Protein AF-A0A960JPS7-F1 (afdb_monomer_lite)

Foldseek 3Di:
DFLLCCQQPDQLLPDALPPPPPLSNLVSCLLNLNLVVLCDPPDPDFLLSNLLSCLQLLNLVVSAVSLVVHLVDDGALSSLQSNLQNLLFAYALVSLVSSVVVDHPDDDDPQWDDDVRNTSAGSLLSNLSSCSSNVVLVSSLVSLVVRLVVCVVPPVLSNLVSLLVNLCSLQVPLPDPDDVVSNVSSLVSLVVSLVVCVVNNSVVSNVVSVCSNCVDDPDPDDPPPPSQQLFEFELEDDCWTFTDTGRYHTDTHHDALLSQVLLVQVVVAPDWAFLVRSVVVVQVVCVVVPDDDDDQDPVNVVVCVVVPPDPVNVCCSLPVVVSLVVNQVRNLVVLVVCCVVHVSSSSQSVVQWDGGSIIHGHHDPSYHYDYYPPPDDDVPPD

Structure (mmCIF, N/CA/C/O backbone):
data_AF-A0A960JPS7-F1
#
_entry.id   AF-A0A960JPS7-F1
#
loop_
_atom_site.group_PDB
_atom_site.id
_atom_site.type_symbol
_atom_site.label_atom_id
_atom_site.label_alt_id
_atom_site.label_comp_id
_atom_site.label_asym_id
_atom_site.label_entity_id
_atom_site.label_seq_id
_atom_site.pdbx_PDB_ins_code
_atom_site.Cartn_x
_atom_site.Cartn_y
_atom_site.Cartn_z
_atom_site.occupancy
_atom_site.B_iso_or_equiv
_atom_site.auth_seq_id
_atom_site.auth_comp_id
_atom_site.auth_asym_id
_atom_site.auth_atom_id
_atom_site.pdbx_PDB_model_num
ATOM 1 N N . MET A 1 1 ? 23.242 8.777 -26.726 1.00 62.12 1 MET A N 1
ATOM 2 C CA . MET A 1 1 ? 22.892 8.817 -25.297 1.00 62.12 1 MET A CA 1
ATOM 3 C C . MET A 1 1 ? 22.071 7.579 -25.023 1.00 62.12 1 MET A C 1
ATOM 5 O O . MET A 1 1 ? 21.045 7.408 -25.673 1.00 62.12 1 MET A O 1
ATOM 9 N N . THR A 1 2 ? 22.575 6.666 -24.204 1.00 74.12 2 THR A N 1
ATOM 10 C CA . THR A 1 2 ? 21.886 5.398 -23.936 1.00 74.12 2 THR A CA 1
ATOM 11 C C . THR A 1 2 ? 20.713 5.620 -22.968 1.00 74.12 2 THR A C 1
ATOM 13 O O . THR A 1 2 ? 20.721 6.594 -22.211 1.00 74.12 2 THR A O 1
ATOM 16 N N . PRO A 1 3 ? 19.694 4.743 -22.954 1.00 66.25 3 PRO A N 1
ATOM 17 C CA . PRO A 1 3 ? 18.628 4.785 -21.949 1.00 66.25 3 PRO A CA 1
ATOM 18 C C . PRO A 1 3 ? 19.153 4.791 -20.505 1.00 66.25 3 PRO A C 1
ATOM 20 O O . PRO A 1 3 ? 18.625 5.505 -19.657 1.00 66.25 3 PRO A O 1
ATOM 23 N N . ALA A 1 4 ? 20.243 4.061 -20.247 1.00 65.38 4 ALA A N 1
ATOM 24 C CA . ALA A 1 4 ? 20.937 4.078 -18.963 1.00 65.38 4 ALA A CA 1
ATOM 25 C C . ALA A 1 4 ? 21.503 5.471 -18.628 1.00 65.38 4 ALA A C 1
ATOM 27 O O . ALA A 1 4 ? 21.301 5.967 -17.524 1.00 65.38 4 ALA A O 1
ATOM 28 N N . GLU A 1 5 ? 22.126 6.158 -19.593 1.00 71.12 5 GLU A N 1
ATOM 29 C CA . GLU A 1 5 ? 22.624 7.524 -19.388 1.00 71.12 5 GLU A CA 1
ATOM 30 C C . GLU A 1 5 ? 21.502 8.535 -19.115 1.00 71.12 5 GLU A C 1
ATOM 32 O O . GLU A 1 5 ? 21.726 9.499 -18.386 1.00 71.12 5 GLU A O 1
ATOM 37 N N . LEU A 1 6 ? 20.303 8.338 -19.676 1.00 67.19 6 LEU A N 1
ATOM 38 C CA . LEU A 1 6 ? 19.148 9.199 -19.399 1.00 67.19 6 LEU A CA 1
ATOM 39 C C . LEU A 1 6 ? 18.675 9.077 -17.947 1.00 67.19 6 LEU A C 1
ATOM 41 O O . LEU A 1 6 ? 18.368 10.095 -17.332 1.00 67.19 6 LEU A O 1
ATOM 45 N N . LEU A 1 7 ? 18.660 7.861 -17.403 1.00 66.31 7 LEU A N 1
ATOM 46 C CA . LEU A 1 7 ? 18.272 7.608 -16.014 1.00 66.31 7 LEU A CA 1
ATOM 47 C C . LEU A 1 7 ? 19.364 8.033 -15.019 1.00 66.31 7 LEU A C 1
ATOM 49 O O . LEU A 1 7 ? 19.048 8.536 -13.945 1.00 66.31 7 LEU A O 1
ATOM 53 N N . ASP A 1 8 ? 20.641 7.899 -15.388 1.00 60.38 8 ASP A N 1
ATOM 54 C CA . ASP A 1 8 ? 21.759 8.236 -14.498 1.00 60.38 8 ASP A CA 1
ATOM 55 C C . ASP A 1 8 ? 22.151 9.723 -14.520 1.00 60.38 8 ASP A C 1
ATOM 57 O O . ASP A 1 8 ? 22.664 10.232 -13.522 1.00 60.38 8 ASP A O 1
ATOM 61 N N . ARG A 1 9 ? 21.961 10.441 -15.641 1.00 59.22 9 ARG A N 1
ATOM 62 C CA . ARG A 1 9 ? 22.507 11.806 -15.826 1.00 59.22 9 ARG A CA 1
ATOM 63 C C . ARG A 1 9 ? 21.479 12.917 -15.978 1.00 59.22 9 ARG A C 1
ATOM 65 O O . ARG A 1 9 ? 21.877 14.083 -15.989 1.00 59.22 9 ARG A O 1
ATOM 72 N N . ARG A 1 10 ? 20.187 12.615 -16.117 1.00 58.72 10 ARG A N 1
ATOM 73 C CA . ARG A 1 10 ? 19.151 13.651 -16.193 1.00 58.72 10 ARG A CA 1
ATOM 74 C C . ARG A 1 10 ? 18.194 13.558 -15.025 1.00 58.72 10 ARG A C 1
ATOM 76 O O . ARG A 1 10 ? 17.833 12.482 -14.577 1.00 58.72 10 ARG A O 1
ATOM 83 N N . VAL A 1 11 ? 17.750 14.729 -14.587 1.00 69.44 11 VAL A N 1
ATOM 84 C CA . VAL A 1 11 ? 16.601 14.887 -13.707 1.00 69.44 11 VAL A CA 1
ATOM 85 C C . VAL A 1 11 ? 15.368 14.394 -14.485 1.00 69.44 11 VAL A C 1
ATOM 87 O O . VAL A 1 11 ? 15.011 15.025 -15.488 1.00 69.44 11 VAL A O 1
ATOM 90 N N . PRO A 1 12 ? 14.716 13.277 -14.105 1.00 74.69 12 PRO A N 1
ATOM 91 C CA . PRO A 1 12 ? 13.554 12.770 -14.844 1.00 74.69 12 PRO A CA 1
ATOM 92 C C . PRO A 1 12 ? 12.440 13.816 -14.955 1.00 74.69 12 PRO A C 1
ATOM 94 O O . PRO A 1 12 ? 11.746 13.893 -15.969 1.00 74.69 12 PRO A O 1
ATOM 97 N N . ASP A 1 13 ? 12.343 14.704 -13.964 1.00 72.31 13 ASP A N 1
ATOM 98 C CA . ASP A 1 13 ? 11.353 15.780 -13.922 1.00 72.31 13 ASP A CA 1
ATOM 99 C C . ASP A 1 13 ? 11.454 16.755 -15.105 1.00 72.31 13 ASP A C 1
ATOM 101 O O . ASP A 1 13 ? 10.438 17.319 -15.500 1.00 72.31 13 ASP A O 1
ATOM 105 N N . VAL A 1 14 ? 12.641 16.937 -15.701 1.00 76.88 14 VAL A N 1
ATOM 106 C CA . VAL A 1 14 ? 12.839 17.826 -16.868 1.00 76.88 14 VAL A CA 1
ATOM 107 C C . VAL A 1 14 ? 12.980 17.069 -18.188 1.00 76.88 14 VAL A C 1
ATOM 109 O O . VAL A 1 14 ? 13.097 17.684 -19.246 1.00 76.88 14 VAL A O 1
ATOM 112 N N . THR A 1 15 ? 13.000 15.737 -18.144 1.00 81.44 15 THR A N 1
ATOM 113 C CA . THR A 1 15 ? 13.112 14.902 -19.343 1.00 81.44 15 THR A CA 1
ATOM 114 C C . THR A 1 15 ? 11.713 14.526 -19.805 1.00 81.44 15 THR A C 1
ATOM 116 O O . THR A 1 15 ? 11.050 13.737 -19.138 1.00 81.44 15 THR A O 1
ATOM 119 N N . GLY A 1 16 ? 11.259 15.090 -20.926 1.00 83.19 16 GLY A N 1
ATOM 120 C CA . GLY A 1 16 ? 10.016 14.661 -21.570 1.00 83.19 16 GLY A CA 1
ATOM 121 C C . GLY A 1 16 ? 10.120 13.225 -22.093 1.00 83.19 16 GLY A C 1
ATOM 122 O O . GLY A 1 16 ? 11.203 12.783 -22.477 1.00 83.19 16 GLY A O 1
ATOM 123 N N . SER A 1 17 ? 8.999 12.501 -22.104 1.00 86.81 17 SER A N 1
ATOM 124 C CA . SER A 1 17 ? 8.897 11.147 -22.666 1.00 86.81 17 SER A CA 1
ATOM 125 C C . SER A 1 17 ? 8.646 11.132 -24.182 1.00 86.81 17 SER A C 1
ATOM 127 O O . SER A 1 17 ? 8.644 10.068 -24.800 1.00 86.81 17 SER A O 1
ATOM 129 N N . GLU A 1 18 ? 8.489 12.305 -24.805 1.00 86.44 18 GLU A N 1
ATOM 130 C CA . GLU A 1 18 ? 8.294 12.456 -26.249 1.00 86.44 18 GLU A CA 1
ATOM 131 C C . GLU A 1 18 ? 9.482 11.889 -27.046 1.00 86.44 18 GLU A C 1
ATOM 133 O O . GLU A 1 18 ? 10.641 12.240 -26.818 1.00 86.44 18 GLU A O 1
ATOM 138 N N . GLY A 1 19 ? 9.187 10.996 -27.995 1.00 85.06 19 GLY A N 1
ATOM 139 C CA . GLY A 1 19 ? 10.193 10.344 -28.841 1.00 85.06 19 GLY A CA 1
ATOM 140 C C . GLY A 1 19 ? 10.931 9.170 -28.187 1.00 85.06 19 GLY A C 1
ATOM 141 O O . GLY A 1 19 ? 11.792 8.570 -28.831 1.00 85.06 19 GLY A O 1
ATOM 142 N N . LEU A 1 20 ? 10.604 8.818 -26.939 1.00 86.31 20 LEU A N 1
ATOM 143 C CA . LEU A 1 20 ? 11.096 7.600 -26.294 1.00 86.31 20 LEU A CA 1
ATOM 144 C C . LEU A 1 20 ? 10.200 6.408 -26.641 1.00 86.31 20 LEU A C 1
ATOM 146 O O . LEU A 1 20 ? 9.046 6.572 -27.040 1.00 86.31 20 LEU A O 1
ATOM 150 N N . THR A 1 21 ? 10.720 5.190 -26.475 1.00 87.12 21 THR A N 1
ATOM 151 C CA . THR A 1 21 ? 9.864 3.999 -26.553 1.00 87.12 21 THR A CA 1
ATOM 152 C C . THR A 1 21 ? 8.848 4.020 -25.411 1.00 87.12 21 THR A C 1
ATOM 154 O O . THR A 1 21 ? 9.096 4.636 -24.371 1.00 87.12 21 THR A O 1
ATOM 157 N N . SER A 1 22 ? 7.714 3.335 -25.577 1.00 84.56 22 SER A N 1
ATOM 158 C CA . SER A 1 22 ? 6.681 3.208 -24.538 1.00 84.56 22 SER A CA 1
ATOM 159 C C . SER A 1 22 ? 7.259 2.743 -23.203 1.00 84.56 22 SER A C 1
ATOM 161 O O . SER A 1 22 ? 6.882 3.249 -22.149 1.00 84.56 22 SER A O 1
ATOM 163 N N . GLU A 1 23 ? 8.219 1.822 -23.251 1.00 83.00 23 GLU A N 1
ATOM 164 C CA . GLU A 1 23 ? 8.851 1.247 -22.069 1.00 83.00 23 GLU A CA 1
ATOM 165 C C . GLU A 1 23 ? 9.681 2.299 -21.331 1.00 83.00 23 GLU A C 1
ATOM 167 O O . GLU A 1 23 ? 9.495 2.535 -20.137 1.00 83.00 23 GLU A O 1
ATOM 172 N N . LEU A 1 24 ? 10.579 2.978 -22.044 1.00 84.44 24 LEU A N 1
ATOM 173 C CA . LEU A 1 24 ? 11.451 3.978 -21.438 1.00 84.44 24 LEU A CA 1
ATOM 174 C C . LEU A 1 24 ? 10.667 5.219 -20.989 1.00 84.44 24 LEU A C 1
ATOM 176 O O . LEU A 1 24 ? 10.928 5.751 -19.909 1.00 84.44 24 LEU A O 1
ATOM 180 N N . GLY A 1 25 ? 9.688 5.648 -21.790 1.00 88.50 25 GLY A N 1
ATOM 181 C CA . GLY A 1 25 ? 8.783 6.742 -21.456 1.00 88.50 25 GLY A CA 1
ATOM 182 C C . GLY A 1 25 ? 8.051 6.482 -20.143 1.00 88.50 25 GLY A C 1
ATOM 183 O O . GLY A 1 25 ? 8.069 7.341 -19.266 1.00 88.50 25 GLY A O 1
ATOM 184 N N . ALA A 1 26 ? 7.507 5.275 -19.959 1.00 88.06 26 ALA A N 1
ATOM 185 C CA . ALA A 1 26 ? 6.782 4.912 -18.747 1.00 88.06 26 ALA A CA 1
ATOM 186 C C . ALA A 1 26 ? 7.660 4.874 -17.485 1.00 88.06 26 ALA A C 1
ATOM 188 O O . ALA A 1 26 ? 7.178 5.245 -16.416 1.00 88.06 26 ALA A O 1
ATOM 189 N N . GLU A 1 27 ? 8.933 4.458 -17.566 1.00 89.75 27 GLU A N 1
ATOM 190 C CA . GLU A 1 27 ? 9.840 4.534 -16.405 1.00 89.75 27 GLU A CA 1
ATOM 191 C C . GLU A 1 27 ? 10.235 5.974 -16.070 1.00 89.75 27 GLU A C 1
ATOM 193 O O . GLU A 1 27 ? 10.216 6.358 -14.901 1.00 89.75 27 GLU A O 1
ATOM 198 N N . ILE A 1 28 ? 10.567 6.789 -17.076 1.00 88.62 28 ILE A N 1
ATOM 199 C CA . ILE A 1 28 ? 10.935 8.195 -16.857 1.00 88.62 28 ILE A CA 1
ATOM 200 C C . ILE A 1 28 ? 9.758 8.968 -16.266 1.00 88.62 28 ILE A C 1
ATOM 202 O O . ILE A 1 28 ? 9.922 9.692 -15.285 1.00 88.62 28 ILE A O 1
ATOM 206 N N . ASP A 1 29 ? 8.565 8.771 -16.817 1.00 90.56 29 ASP A N 1
ATOM 207 C CA . ASP A 1 29 ? 7.347 9.388 -16.319 1.00 90.56 29 ASP A CA 1
ATOM 208 C C . ASP A 1 29 ? 6.972 8.882 -14.923 1.00 90.56 29 ASP A C 1
ATOM 210 O O . ASP A 1 29 ? 6.572 9.681 -14.080 1.00 90.56 29 ASP A O 1
ATOM 214 N N . TRP A 1 30 ? 7.165 7.595 -14.623 1.00 90.12 30 TRP A N 1
ATOM 215 C CA . TRP A 1 30 ? 6.987 7.062 -13.270 1.00 90.12 30 TRP A CA 1
ATOM 216 C C . TRP A 1 30 ? 7.910 7.748 -12.254 1.00 90.12 30 TRP A C 1
ATOM 218 O O . TRP A 1 30 ? 7.442 8.200 -11.205 1.00 90.12 30 TRP A O 1
ATOM 228 N N . LEU A 1 31 ? 9.205 7.860 -12.571 1.00 88.69 31 LEU A N 1
ATOM 229 C CA . LEU A 1 31 ? 10.201 8.519 -11.717 1.00 88.69 31 LEU A CA 1
ATOM 230 C C . LEU A 1 31 ? 9.912 10.016 -11.545 1.00 88.69 31 LEU A C 1
ATOM 232 O O . LEU A 1 31 ? 10.140 10.557 -10.462 1.00 88.69 31 LEU A O 1
ATOM 236 N N . ALA A 1 32 ? 9.372 10.656 -12.583 1.00 86.94 32 ALA A N 1
ATOM 237 C CA . ALA A 1 32 ? 8.983 12.062 -12.585 1.00 86.94 32 ALA A CA 1
ATOM 238 C C . ALA A 1 32 ? 7.580 12.339 -12.014 1.00 86.94 32 ALA A C 1
ATOM 240 O O . ALA A 1 32 ? 7.174 13.495 -11.901 1.00 86.94 32 ALA A O 1
ATOM 241 N N . GLY A 1 33 ? 6.804 11.301 -11.683 1.00 86.38 33 GLY A N 1
ATOM 242 C CA . GLY A 1 33 ? 5.424 11.440 -11.207 1.00 86.38 33 GLY A CA 1
ATOM 243 C C . GLY A 1 33 ? 4.407 11.856 -12.280 1.00 86.38 33 GLY A C 1
ATOM 244 O O . GLY A 1 33 ? 3.349 12.379 -11.942 1.00 86.38 33 GLY A O 1
ATOM 245 N N . ARG A 1 34 ? 4.694 11.630 -13.568 1.00 89.88 34 ARG A N 1
ATOM 246 C CA . ARG A 1 34 ? 3.837 11.956 -14.723 1.00 89.88 34 ARG A CA 1
ATOM 247 C C . ARG A 1 34 ? 3.063 10.736 -15.230 1.00 89.88 34 ARG A C 1
ATOM 249 O O . ARG A 1 34 ? 3.259 10.264 -16.340 1.00 89.88 34 ARG A O 1
ATOM 256 N N . PHE A 1 35 ? 2.157 10.196 -14.430 1.00 85.31 35 PHE A N 1
ATOM 257 C CA . PHE A 1 35 ? 1.503 8.916 -14.748 1.00 85.31 35 PHE A CA 1
ATOM 258 C C . PHE A 1 35 ? 0.269 9.015 -15.665 1.00 85.31 35 PHE A C 1
ATOM 260 O O . PHE A 1 35 ? -0.179 7.989 -16.171 1.00 85.31 35 PHE A O 1
ATOM 267 N N . ALA A 1 36 ? -0.287 10.211 -15.896 1.00 81.12 36 ALA A N 1
ATOM 268 C CA . ALA A 1 36 ? -1.554 10.389 -16.618 1.00 81.12 36 ALA A CA 1
ATOM 269 C C . ALA A 1 36 ? -1.621 9.686 -17.996 1.00 81.12 36 ALA A C 1
ATOM 271 O O . ALA A 1 36 ? -2.605 8.971 -18.220 1.00 81.12 36 ALA A O 1
ATOM 272 N N . PRO A 1 37 ? -0.592 9.771 -18.871 1.00 86.12 37 PRO A N 1
ATOM 273 C CA . PRO A 1 37 ? -0.618 9.114 -20.184 1.00 86.12 37 PRO A CA 1
ATOM 274 C C . PRO A 1 37 ? -0.775 7.590 -20.107 1.00 86.12 37 PRO A C 1
ATOM 276 O O . PRO A 1 37 ? -1.286 6.958 -21.025 1.00 86.12 37 PRO A O 1
ATOM 279 N N . TRP A 1 38 ? -0.361 6.996 -18.989 1.00 89.38 38 TRP A N 1
ATOM 280 C CA . TRP A 1 38 ? -0.291 5.550 -18.786 1.00 89.38 38 TRP A CA 1
ATOM 281 C C . TRP A 1 38 ? -1.541 4.980 -18.106 1.00 89.38 38 TRP A C 1
ATOM 283 O O . TRP A 1 38 ? -1.646 3.769 -17.911 1.00 89.38 38 TRP A O 1
ATOM 293 N N . THR A 1 39 ? -2.491 5.845 -17.738 1.00 86.12 39 THR A N 1
ATOM 294 C CA . THR A 1 39 ? -3.771 5.438 -17.138 1.00 86.12 39 THR A CA 1
ATOM 295 C C . THR A 1 39 ? -4.883 5.227 -18.168 1.00 86.12 39 THR A C 1
ATOM 297 O O . THR A 1 39 ? -5.860 4.544 -17.862 1.00 86.12 39 THR A O 1
ATOM 300 N N . SER A 1 40 ? -4.761 5.780 -19.382 1.00 83.38 40 SER A N 1
ATOM 301 C CA . SER A 1 40 ? -5.813 5.717 -20.405 1.00 83.38 40 SER A CA 1
ATOM 302 C C . SER A 1 40 ? -5.827 4.384 -21.162 1.00 83.38 40 SER A C 1
ATOM 304 O O . SER A 1 40 ? -4.817 3.693 -21.289 1.00 83.38 40 SER A O 1
ATOM 306 N N . GLY A 1 41 ? -7.000 3.986 -21.670 1.00 74.69 41 GLY A N 1
ATOM 307 C CA . GLY A 1 41 ? -7.221 2.800 -22.518 1.00 74.69 41 GLY A CA 1
ATOM 308 C C . GLY A 1 41 ? -6.319 2.721 -23.750 1.00 74.69 41 GLY A C 1
ATOM 309 O O . GLY A 1 41 ? -5.938 1.633 -24.163 1.00 74.69 41 GLY A O 1
ATOM 310 N N . GLU A 1 42 ? -5.952 3.878 -24.287 1.00 80.06 42 GLU A N 1
ATOM 311 C CA . GLU A 1 42 ? -5.509 4.045 -25.670 1.00 80.06 42 GLU A CA 1
ATOM 312 C C . GLU A 1 42 ? -4.041 3.677 -25.902 1.00 80.06 42 GLU A C 1
ATOM 314 O O . GLU A 1 42 ? -3.685 3.241 -26.996 1.00 80.06 42 GLU A O 1
ATOM 319 N N . ALA A 1 43 ? -3.186 3.802 -24.882 1.00 77.06 43 ALA A N 1
ATOM 320 C CA . ALA A 1 43 ? -1.778 3.449 -25.014 1.00 77.06 43 ALA A CA 1
ATOM 321 C C . ALA A 1 43 ? -1.590 1.916 -24.961 1.00 77.06 43 ALA A C 1
ATOM 323 O O . ALA A 1 43 ? -2.025 1.278 -23.988 1.00 77.06 43 ALA A O 1
ATOM 324 N N . PRO A 1 44 ? -0.908 1.303 -25.951 1.00 83.00 44 PRO A N 1
ATOM 325 C CA . PRO A 1 44 ? -0.558 -0.113 -25.927 1.00 83.00 44 PRO A CA 1
ATOM 326 C C . PRO A 1 44 ? 0.586 -0.338 -24.931 1.00 83.00 44 PRO A C 1
ATOM 328 O O . PRO A 1 44 ? 1.749 -0.458 -25.302 1.00 83.00 44 PRO A O 1
ATOM 331 N N . VAL A 1 45 ? 0.257 -0.346 -23.641 1.00 88.94 45 VAL A N 1
ATOM 332 C CA . VAL A 1 45 ? 1.213 -0.566 -22.551 1.00 88.94 45 VAL A CA 1
ATOM 333 C C . VAL A 1 45 ? 0.977 -1.899 -21.870 1.00 88.94 45 VAL A C 1
ATOM 335 O O . VAL A 1 45 ? -0.154 -2.387 -21.793 1.00 88.94 45 VAL A O 1
ATOM 338 N N . ASP A 1 46 ? 2.056 -2.468 -21.337 1.00 92.88 46 ASP A N 1
ATOM 339 C CA . ASP A 1 46 ? 1.977 -3.674 -20.526 1.00 92.88 46 ASP A CA 1
ATOM 340 C C . ASP A 1 46 ? 0.980 -3.469 -19.361 1.00 92.88 46 ASP A C 1
ATOM 342 O O . ASP A 1 46 ? 1.019 -2.426 -18.691 1.00 92.88 46 ASP A O 1
ATOM 346 N N . PRO A 1 47 ? 0.090 -4.443 -19.088 1.00 93.00 47 PRO A N 1
ATOM 347 C CA . PRO A 1 47 ? -0.873 -4.357 -17.995 1.00 93.00 47 PRO A CA 1
ATOM 348 C C . PRO A 1 47 ? -0.260 -3.961 -16.646 1.00 93.00 47 PRO A C 1
ATOM 350 O O . PRO A 1 47 ? -0.867 -3.189 -15.907 1.00 93.00 47 PRO A O 1
ATOM 353 N N . GLY A 1 48 ? 0.950 -4.425 -16.323 1.00 94.19 48 GLY A N 1
ATOM 354 C CA . GLY A 1 48 ? 1.610 -4.075 -15.066 1.00 94.19 48 GLY A CA 1
ATOM 355 C C . GLY A 1 48 ? 1.996 -2.596 -14.966 1.00 94.19 48 GLY A C 1
ATOM 356 O O . GLY A 1 48 ? 1.842 -1.987 -13.904 1.00 94.19 48 GLY A O 1
ATOM 357 N N . VAL A 1 49 ? 2.423 -1.988 -16.080 1.00 94.75 49 VAL A N 1
ATOM 358 C CA . VAL A 1 49 ? 2.736 -0.549 -16.162 1.00 94.75 49 VAL A CA 1
ATOM 359 C C . VAL A 1 49 ? 1.475 0.282 -15.939 1.00 94.75 49 VAL A C 1
ATOM 361 O O . VAL A 1 49 ? 1.486 1.217 -15.136 1.00 94.75 49 VAL A O 1
ATOM 364 N N . ARG A 1 50 ? 0.370 -0.108 -16.582 1.00 94.00 50 ARG A N 1
ATOM 365 C CA . ARG A 1 50 ? -0.937 0.539 -16.420 1.00 94.00 50 ARG A CA 1
ATOM 366 C C . ARG A 1 50 ? -1.428 0.484 -14.978 1.00 94.00 50 ARG A C 1
ATOM 368 O O . ARG A 1 50 ? -1.840 1.501 -14.430 1.00 94.00 50 ARG A O 1
ATOM 375 N N . VAL A 1 51 ? -1.351 -0.684 -14.339 1.00 94.25 51 VAL A N 1
ATOM 376 C CA . VAL A 1 51 ? -1.742 -0.824 -12.931 1.00 94.25 51 VAL A CA 1
ATOM 377 C C . VAL A 1 51 ? -0.902 0.106 -12.052 1.00 94.25 51 VAL A C 1
ATOM 379 O O . VAL A 1 51 ? -1.465 0.818 -11.222 1.00 94.25 51 VAL A O 1
ATOM 382 N N . ARG A 1 52 ? 0.425 0.151 -12.231 1.00 94.50 52 ARG A N 1
ATOM 383 C CA . ARG A 1 52 ? 1.288 1.069 -11.470 1.00 94.50 52 ARG A CA 1
ATOM 384 C C . ARG A 1 52 ? 0.853 2.527 -11.636 1.00 94.50 52 ARG A C 1
ATOM 386 O O . ARG A 1 52 ? 0.778 3.242 -10.638 1.00 94.50 52 ARG A O 1
ATOM 393 N N . ALA A 1 53 ? 0.528 2.945 -12.858 1.00 92.56 53 ALA A N 1
ATOM 394 C CA . ALA A 1 53 ? 0.038 4.291 -13.135 1.00 92.56 53 ALA A CA 1
ATOM 395 C C . ALA A 1 53 ? -1.305 4.582 -12.440 1.00 92.56 53 ALA A C 1
ATOM 397 O O . ALA A 1 53 ? -1.458 5.639 -11.832 1.00 92.56 53 ALA A O 1
ATOM 398 N N . LEU A 1 54 ? -2.249 3.632 -12.454 1.00 90.62 54 LEU A N 1
ATOM 399 C CA . LEU A 1 54 ? -3.533 3.758 -11.751 1.00 90.62 54 LEU A CA 1
ATOM 400 C C . LEU A 1 54 ? -3.348 3.897 -10.233 1.00 90.62 54 LEU A C 1
ATOM 402 O O . LEU A 1 54 ? -3.983 4.748 -9.616 1.00 90.62 54 LEU A O 1
ATOM 406 N N . VAL A 1 55 ? -2.438 3.123 -9.631 1.00 89.00 55 VAL A N 1
ATOM 407 C CA . VAL A 1 55 ? -2.110 3.251 -8.199 1.00 89.00 55 VAL A CA 1
ATOM 408 C C . VAL A 1 55 ? -1.512 4.626 -7.886 1.00 89.00 55 VAL A C 1
ATOM 410 O O . VAL A 1 55 ? -1.865 5.230 -6.877 1.00 89.00 55 VAL A O 1
ATOM 413 N N . GLN A 1 56 ? -0.629 5.157 -8.736 1.00 86.75 56 GLN A N 1
ATOM 414 C CA . GLN A 1 56 ? -0.080 6.505 -8.536 1.00 86.75 56 GLN A CA 1
ATOM 415 C C . GLN A 1 56 ? -1.125 7.611 -8.699 1.00 86.75 56 GLN A C 1
ATOM 417 O O . GLN A 1 56 ? -1.044 8.623 -8.007 1.00 86.75 56 GLN A O 1
ATOM 422 N N . ALA A 1 57 ? -2.114 7.400 -9.567 1.00 85.94 57 ALA A N 1
ATOM 423 C CA . ALA A 1 57 ? -3.223 8.321 -9.787 1.00 85.94 57 ALA A CA 1
ATOM 424 C C . ALA A 1 57 ? -4.273 8.325 -8.669 1.00 85.94 57 ALA A C 1
ATOM 426 O O . ALA A 1 57 ? -5.246 9.068 -8.762 1.00 85.94 57 ALA A O 1
ATOM 427 N N . GLY A 1 58 ? -4.119 7.490 -7.641 1.00 83.00 58 GLY A N 1
ATOM 428 C CA . GLY A 1 58 ? -5.132 7.338 -6.604 1.00 83.00 58 GLY A CA 1
ATOM 429 C C . GLY A 1 58 ? -6.393 6.602 -7.079 1.00 83.00 58 GLY A C 1
ATOM 430 O O . GLY A 1 58 ? -7.494 6.863 -6.593 1.00 83.00 58 GLY A O 1
ATOM 431 N N . ARG A 1 59 ? -6.241 5.702 -8.061 1.00 84.88 59 ARG A N 1
ATOM 432 C CA . ARG A 1 59 ? -7.307 4.862 -8.630 1.00 84.88 59 ARG A CA 1
ATOM 433 C C . ARG A 1 59 ? -7.113 3.393 -8.235 1.00 84.88 59 ARG A C 1
ATOM 435 O O . ARG A 1 59 ? -7.151 2.501 -9.085 1.00 84.88 59 ARG A O 1
ATOM 442 N N . ALA A 1 60 ? -6.895 3.109 -6.947 1.00 83.50 60 ALA A N 1
ATOM 443 C CA . ALA A 1 60 ? -6.589 1.760 -6.457 1.00 83.50 60 ALA A CA 1
ATOM 444 C C . ALA A 1 60 ? -7.637 0.693 -6.815 1.00 83.50 60 ALA A C 1
ATOM 446 O O . ALA A 1 60 ? -7.274 -0.455 -7.068 1.00 83.50 60 ALA A O 1
ATOM 447 N N . MET A 1 61 ? -8.929 1.036 -6.851 1.00 79.94 61 MET A N 1
ATOM 448 C CA . MET A 1 61 ? -9.985 0.075 -7.206 1.00 79.94 61 MET A CA 1
ATOM 449 C C . MET A 1 61 ? -9.866 -0.402 -8.653 1.00 79.94 61 MET A C 1
ATOM 451 O O . MET A 1 61 ? -9.917 -1.603 -8.916 1.00 79.94 61 MET A O 1
ATOM 455 N N . GLU A 1 62 ? -9.634 0.522 -9.580 1.00 87.56 62 GLU A N 1
ATOM 456 C CA . GLU A 1 62 ? -9.412 0.186 -10.985 1.00 87.56 62 GLU A CA 1
ATOM 457 C C . GLU A 1 62 ? -8.105 -0.585 -11.161 1.00 87.56 62 GLU A C 1
ATOM 459 O O . GLU A 1 62 ? -8.066 -1.601 -11.855 1.00 87.56 62 GLU A O 1
ATOM 464 N N . ALA A 1 63 ? -7.043 -0.168 -10.462 1.00 90.56 63 ALA A N 1
ATOM 465 C CA . ALA A 1 63 ? -5.773 -0.885 -10.454 1.00 90.56 63 ALA A CA 1
ATOM 466 C C . ALA A 1 63 ? -5.958 -2.360 -10.052 1.00 90.56 63 ALA A C 1
ATOM 468 O O . ALA A 1 63 ? -5.449 -3.251 -10.730 1.00 90.56 63 ALA A O 1
ATOM 469 N N . ARG A 1 64 ? -6.743 -2.639 -9.001 1.00 86.44 64 ARG A N 1
ATOM 470 C CA . ARG A 1 64 ? -7.081 -4.009 -8.575 1.00 86.44 64 ARG A CA 1
ATOM 471 C C . ARG A 1 64 ? -7.833 -4.791 -9.643 1.00 86.44 64 ARG A C 1
ATOM 473 O O . ARG A 1 64 ? -7.517 -5.957 -9.871 1.00 86.44 64 ARG A O 1
ATOM 480 N N . GLN A 1 65 ? -8.804 -4.162 -10.298 1.00 88.94 65 GLN A N 1
ATOM 481 C CA . GLN A 1 65 ? -9.566 -4.793 -11.374 1.00 88.94 65 GLN A CA 1
ATOM 482 C C . GLN A 1 65 ? -8.633 -5.222 -12.517 1.00 88.94 65 GLN A C 1
ATOM 484 O O . GLN A 1 65 ? -8.702 -6.353 -12.997 1.00 88.94 65 GLN A O 1
ATOM 489 N N . HIS A 1 66 ? -7.678 -4.360 -12.875 1.00 91.31 66 HIS A N 1
ATOM 490 C CA . HIS A 1 66 ? -6.663 -4.656 -13.882 1.00 91.31 66 HIS A CA 1
ATOM 491 C C . HIS A 1 66 ? -5.612 -5.681 -13.421 1.00 91.31 66 HIS A C 1
ATOM 493 O O . HIS A 1 66 ? -5.147 -6.468 -14.247 1.00 91.31 66 HIS A O 1
ATOM 499 N N . LEU A 1 67 ? -5.270 -5.743 -12.127 1.00 91.38 67 LEU A N 1
ATOM 500 C CA . LEU A 1 67 ? -4.360 -6.760 -11.574 1.00 91.38 67 LEU A CA 1
ATOM 501 C C . LEU A 1 67 ? -4.865 -8.191 -11.780 1.00 91.38 67 LEU A C 1
ATOM 503 O O . LEU A 1 67 ? -4.051 -9.101 -11.929 1.00 91.38 67 LEU A O 1
ATOM 507 N N . GLY A 1 68 ? -6.184 -8.400 -11.844 1.00 86.19 68 GLY A N 1
ATOM 508 C CA . GLY A 1 68 ? -6.766 -9.700 -12.188 1.00 86.19 68 GLY A CA 1
ATOM 509 C C . GLY A 1 68 ? -6.309 -10.220 -13.556 1.00 86.19 68 GLY A C 1
ATOM 510 O O . GLY A 1 68 ? -6.120 -11.423 -13.722 1.00 86.19 68 GLY A O 1
ATOM 511 N N . ASN A 1 69 ? -6.046 -9.307 -14.495 1.00 86.25 69 ASN A N 1
ATOM 512 C CA . ASN A 1 69 ? -5.614 -9.618 -15.858 1.00 86.25 69 ASN A CA 1
ATOM 513 C C . ASN A 1 69 ? -4.086 -9.715 -15.993 1.00 86.25 69 ASN A C 1
ATOM 515 O O . ASN A 1 69 ? -3.577 -10.241 -16.988 1.00 86.25 69 ASN A O 1
ATOM 519 N N . VAL A 1 70 ? -3.336 -9.222 -15.003 1.00 84.50 70 VAL A N 1
ATOM 520 C CA . VAL A 1 70 ? -1.877 -9.334 -14.994 1.00 84.50 70 VAL A CA 1
ATOM 521 C C . VAL A 1 70 ? -1.491 -10.808 -14.845 1.00 84.50 70 VAL A C 1
ATOM 523 O O . VAL A 1 70 ? -1.894 -11.495 -13.906 1.00 84.50 70 VAL A O 1
ATOM 526 N N . GLY A 1 71 ? -0.6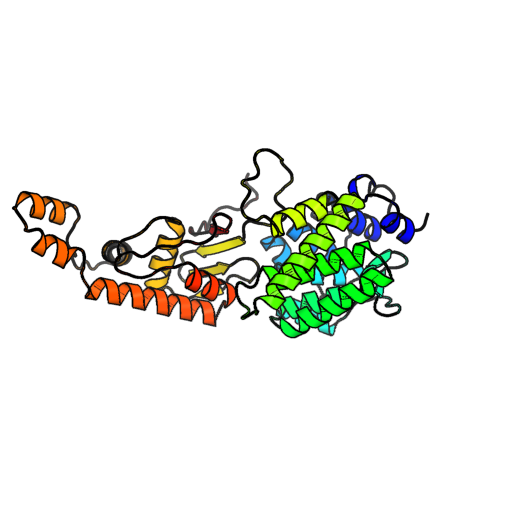98 -11.298 -15.799 1.00 75.19 71 GLY A N 1
ATOM 527 C CA . GLY A 1 71 ? -0.228 -12.682 -15.849 1.00 75.19 71 GLY A CA 1
ATOM 528 C C . GLY A 1 71 ? -1.073 -13.632 -16.704 1.00 75.19 71 GLY A C 1
ATOM 529 O O . GLY A 1 71 ? -0.636 -14.763 -16.906 1.00 75.19 71 GLY A O 1
ATOM 530 N N . VAL A 1 72 ? -2.210 -13.193 -17.261 1.00 79.06 72 VAL A N 1
ATOM 531 C CA . VAL A 1 72 ? -3.003 -14.000 -18.216 1.00 79.06 72 VAL A CA 1
ATOM 532 C C . VAL A 1 72 ? -2.305 -14.102 -19.584 1.00 79.06 72 VAL A C 1
ATOM 534 O O . VAL A 1 72 ? -2.416 -15.114 -20.267 1.00 79.06 72 VAL A O 1
ATOM 537 N N . GLY A 1 73 ? -1.522 -13.088 -19.964 1.00 82.81 73 GLY A N 1
ATOM 538 C CA . GLY A 1 73 ? -0.751 -13.037 -21.214 1.00 82.81 73 GLY A CA 1
ATOM 539 C C . GLY A 1 73 ? 0.759 -12.892 -20.992 1.00 82.81 73 GLY A C 1
ATOM 540 O O . GLY A 1 73 ? 1.205 -12.908 -19.844 1.00 82.81 73 GLY A O 1
ATOM 541 N N . PRO A 1 74 ? 1.573 -12.772 -22.060 1.00 84.56 74 PRO A N 1
ATOM 542 C CA . PRO A 1 74 ? 2.984 -12.404 -21.946 1.00 84.56 74 PRO A CA 1
ATOM 543 C C . PRO A 1 74 ? 3.130 -11.089 -21.170 1.00 84.56 74 PRO A C 1
ATOM 545 O O . PRO A 1 74 ? 2.526 -10.085 -21.528 1.00 84.56 74 PRO A O 1
ATOM 548 N N . THR A 1 75 ? 3.911 -11.114 -20.091 1.00 89.75 75 THR A N 1
ATOM 549 C CA . THR A 1 75 ? 4.260 -9.928 -19.300 1.00 89.75 75 THR A CA 1
ATOM 550 C C . THR A 1 75 ? 5.730 -9.627 -19.536 1.00 89.75 75 THR A C 1
ATOM 552 O O . THR A 1 75 ? 6.582 -10.501 -19.355 1.00 89.75 75 THR A O 1
ATOM 555 N N . THR A 1 76 ? 6.019 -8.405 -19.965 1.00 94.38 76 THR A N 1
ATOM 556 C CA . THR A 1 76 ? 7.390 -7.903 -20.117 1.00 94.38 76 THR A CA 1
ATOM 557 C C . THR A 1 76 ? 8.094 -7.844 -18.756 1.00 94.38 76 THR A C 1
ATOM 559 O O . THR A 1 76 ? 7.440 -7.854 -17.710 1.00 94.38 76 THR A O 1
ATOM 562 N N . THR A 1 77 ? 9.429 -7.750 -18.722 1.00 95.38 77 THR A N 1
ATOM 563 C CA . THR A 1 77 ? 10.142 -7.540 -17.446 1.00 95.38 77 THR A CA 1
ATOM 564 C C . THR A 1 77 ? 9.651 -6.268 -16.764 1.00 95.38 77 THR A C 1
ATOM 566 O O . THR A 1 77 ? 9.416 -6.260 -15.559 1.00 95.38 77 THR A O 1
ATOM 569 N N . GLN A 1 78 ? 9.442 -5.209 -17.548 1.00 94.81 78 GLN A N 1
ATOM 570 C CA . GLN A 1 78 ? 8.933 -3.936 -17.053 1.00 94.81 78 GLN A CA 1
ATOM 571 C C . GLN A 1 78 ? 7.537 -4.076 -16.446 1.00 94.81 78 GLN A C 1
ATOM 573 O O . GLN A 1 78 ? 7.301 -3.629 -15.325 1.00 94.81 78 GLN A O 1
ATOM 578 N N . GLY A 1 79 ? 6.635 -4.744 -17.162 1.00 95.25 79 GLY A N 1
ATOM 579 C CA . GLY A 1 79 ? 5.309 -5.090 -16.676 1.00 95.25 79 GLY A CA 1
ATOM 580 C C . GLY A 1 79 ? 5.344 -5.819 -15.345 1.00 95.25 79 GLY A C 1
ATOM 581 O O . GLY A 1 79 ? 4.640 -5.453 -14.409 1.00 95.25 79 GLY A O 1
ATOM 582 N N . TRP A 1 80 ? 6.218 -6.816 -15.232 1.00 96.31 80 TRP A N 1
ATOM 583 C CA . TRP A 1 80 ? 6.362 -7.607 -14.018 1.00 96.31 80 TRP A CA 1
ATOM 584 C C . TRP A 1 80 ? 6.865 -6.766 -12.833 1.00 96.31 80 TRP A C 1
ATOM 586 O O . TRP A 1 80 ? 6.276 -6.826 -11.755 1.00 96.31 80 TRP A O 1
ATOM 596 N N . VAL A 1 81 ? 7.884 -5.922 -13.038 1.00 96.56 81 VAL A N 1
ATOM 597 C CA . VAL A 1 81 ? 8.407 -5.000 -12.008 1.00 96.56 81 VAL A CA 1
ATOM 598 C C . VAL A 1 81 ? 7.340 -3.988 -11.576 1.00 96.56 81 VAL A C 1
ATOM 600 O O . VAL A 1 81 ? 7.119 -3.769 -10.382 1.00 96.56 81 VAL A O 1
ATOM 603 N N . ALA A 1 82 ? 6.630 -3.394 -12.537 1.00 95.94 82 ALA A N 1
ATOM 604 C CA . ALA A 1 82 ? 5.565 -2.436 -12.266 1.00 95.94 82 ALA A CA 1
ATOM 605 C C . ALA A 1 82 ? 4.384 -3.083 -11.519 1.00 95.94 82 ALA A C 1
ATOM 607 O O . ALA A 1 82 ? 3.865 -2.507 -10.557 1.00 95.94 82 ALA A O 1
ATOM 608 N N . ALA A 1 83 ? 4.012 -4.309 -11.895 1.00 95.81 83 ALA A N 1
ATOM 609 C CA . ALA A 1 83 ? 2.989 -5.084 -11.211 1.00 95.81 83 ALA A CA 1
ATOM 610 C C . ALA A 1 83 ? 3.412 -5.466 -9.787 1.00 95.81 83 ALA A C 1
ATOM 612 O O . ALA A 1 83 ? 2.615 -5.296 -8.872 1.00 95.81 83 ALA A O 1
ATOM 613 N N . ALA A 1 84 ? 4.657 -5.905 -9.563 1.00 96.62 84 ALA A N 1
ATOM 614 C CA . ALA A 1 84 ? 5.174 -6.200 -8.224 1.00 96.62 84 ALA A CA 1
ATOM 615 C C . ALA A 1 84 ? 5.051 -4.986 -7.290 1.00 96.62 84 ALA A C 1
ATOM 617 O O . ALA A 1 84 ? 4.564 -5.089 -6.159 1.00 96.62 84 ALA A O 1
ATOM 618 N N . TRP A 1 85 ? 5.407 -3.804 -7.798 1.00 96.19 85 TRP A N 1
ATOM 619 C CA . TRP A 1 85 ? 5.243 -2.551 -7.073 1.00 96.19 85 TRP A CA 1
ATOM 620 C C . TRP A 1 85 ? 3.784 -2.248 -6.724 1.00 96.19 85 TRP A C 1
ATOM 622 O O . TRP A 1 85 ? 3.489 -1.893 -5.578 1.00 96.19 85 TRP A O 1
ATOM 632 N N . ALA A 1 86 ? 2.874 -2.399 -7.685 1.00 94.25 86 ALA A N 1
ATOM 633 C CA . ALA A 1 86 ? 1.460 -2.113 -7.483 1.00 94.25 86 ALA A CA 1
ATOM 634 C C . ALA A 1 86 ? 0.775 -3.131 -6.563 1.00 94.25 86 ALA A C 1
ATOM 636 O O . ALA A 1 86 ? -0.024 -2.752 -5.706 1.00 94.25 86 ALA A O 1
ATOM 637 N N . VAL A 1 87 ? 1.122 -4.413 -6.689 1.00 93.81 87 VAL A N 1
ATOM 638 C CA . VAL A 1 87 ? 0.582 -5.501 -5.868 1.00 93.81 87 VAL A CA 1
ATOM 639 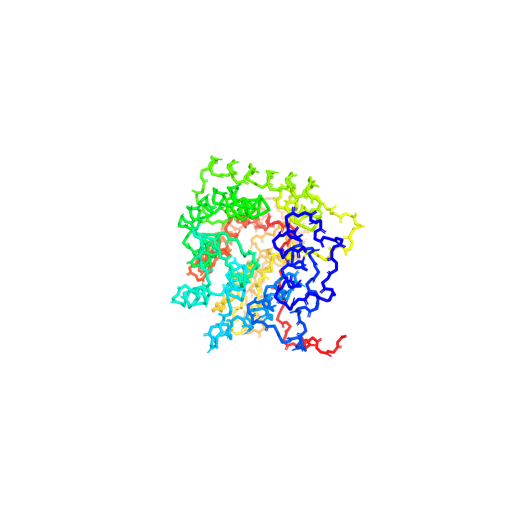C C . VAL A 1 87 ? 0.943 -5.297 -4.401 1.00 93.81 87 VAL A C 1
ATOM 641 O O . VAL A 1 87 ? 0.055 -5.366 -3.560 1.00 93.81 87 VAL A O 1
ATOM 644 N N . SER A 1 88 ? 2.175 -4.874 -4.097 1.00 92.94 88 SER A N 1
ATOM 645 C CA . SER A 1 88 ? 2.593 -4.512 -2.728 1.00 92.94 88 SER A CA 1
ATOM 646 C C . SER A 1 88 ? 1.799 -3.361 -2.082 1.00 92.94 88 SER A C 1
ATOM 648 O O . SER A 1 88 ? 1.963 -3.083 -0.893 1.00 92.94 88 SER A O 1
ATOM 650 N N . ARG A 1 89 ? 0.974 -2.660 -2.873 1.00 90.94 89 ARG A N 1
ATOM 651 C CA . ARG A 1 89 ? 0.208 -1.461 -2.501 1.00 90.94 89 ARG A CA 1
ATOM 652 C C . ARG A 1 89 ? -1.281 -1.558 -2.722 1.00 90.94 89 ARG A C 1
ATOM 654 O O . ARG A 1 89 ? -1.971 -0.635 -2.343 1.00 90.94 89 ARG A O 1
ATOM 661 N N . THR A 1 90 ? -1.791 -2.562 -3.408 1.00 83.06 90 THR A N 1
ATOM 662 C CA . THR A 1 90 ? -3.230 -2.641 -3.719 1.00 83.06 90 THR A CA 1
ATOM 663 C C . THR A 1 90 ? -3.672 -4.063 -4.024 1.00 83.06 90 THR A C 1
ATOM 665 O O . THR A 1 90 ? -4.867 -4.355 -4.014 1.00 83.06 90 THR A O 1
ATOM 668 N N . GLY A 1 91 ? -2.732 -4.952 -4.344 1.00 76.06 91 GLY A N 1
ATOM 669 C CA . GLY A 1 91 ? -3.040 -6.254 -4.903 1.00 76.06 91 GLY A CA 1
ATOM 670 C C . GLY A 1 91 ? -3.376 -7.286 -3.833 1.00 76.06 91 GLY A C 1
ATOM 671 O O . GLY A 1 91 ? -2.831 -7.236 -2.732 1.00 76.06 91 GLY A O 1
ATOM 672 N N . PRO A 1 92 ? -4.259 -8.239 -4.155 1.00 79.62 92 PRO A N 1
ATOM 673 C CA . PRO A 1 92 ? -4.499 -9.394 -3.308 1.00 79.62 92 PRO A CA 1
ATOM 674 C C . PRO A 1 92 ? -3.314 -10.380 -3.415 1.00 79.62 92 PRO A C 1
ATOM 676 O O . PRO A 1 92 ? -2.606 -10.411 -4.432 1.00 79.62 92 PRO A O 1
ATOM 679 N N . ALA A 1 93 ? -3.066 -11.157 -2.357 1.00 85.62 93 ALA A N 1
ATOM 680 C CA . ALA A 1 93 ? -1.872 -12.001 -2.219 1.00 85.62 93 ALA A CA 1
ATOM 681 C C . ALA A 1 93 ? -1.734 -13.041 -3.348 1.00 85.62 93 ALA A C 1
ATOM 683 O O . ALA A 1 93 ? -0.627 -13.352 -3.784 1.00 85.62 93 ALA A O 1
ATOM 684 N N . GLU A 1 94 ? -2.851 -13.502 -3.910 1.00 91.19 94 GLU A N 1
ATOM 685 C CA . GLU A 1 94 ? -2.885 -14.494 -4.986 1.00 91.19 94 GLU A CA 1
ATOM 686 C C . GLU A 1 94 ? -2.254 -13.961 -6.280 1.00 91.19 94 GLU A C 1
ATOM 688 O O . GLU A 1 94 ? -1.686 -14.723 -7.064 1.00 91.19 94 GLU A O 1
ATOM 693 N N . VAL A 1 95 ? -2.328 -12.647 -6.529 1.00 92.56 95 VAL A N 1
ATOM 694 C CA . VAL A 1 95 ? -1.649 -12.034 -7.684 1.00 92.56 95 VAL A CA 1
ATOM 695 C C . VAL A 1 95 ? -0.138 -12.054 -7.470 1.00 92.56 95 VAL A C 1
ATOM 697 O O . VAL A 1 95 ? 0.609 -12.288 -8.422 1.00 92.56 95 VAL A O 1
ATOM 700 N N . ALA A 1 96 ? 0.319 -11.858 -6.230 1.00 94.12 96 ALA A N 1
ATOM 701 C CA . ALA A 1 96 ? 1.735 -11.935 -5.903 1.00 94.12 96 ALA A CA 1
ATOM 702 C C . ALA A 1 96 ? 2.281 -13.350 -6.136 1.00 94.12 96 ALA A C 1
ATOM 704 O O . ALA A 1 96 ? 3.328 -13.493 -6.764 1.00 94.12 96 ALA A O 1
ATOM 705 N N . ASP A 1 97 ? 1.541 -14.388 -5.730 1.00 94.19 97 ASP A N 1
ATOM 706 C CA . ASP A 1 97 ? 1.910 -15.785 -5.989 1.00 94.19 97 ASP A CA 1
ATOM 707 C C . ASP A 1 97 ? 2.024 -16.078 -7.493 1.00 94.19 97 ASP A C 1
ATOM 709 O O . ASP A 1 97 ? 3.009 -16.673 -7.936 1.00 94.19 97 ASP A O 1
ATOM 713 N N . ARG A 1 98 ? 1.065 -15.609 -8.308 1.00 94.62 98 ARG A N 1
ATOM 714 C CA . ARG A 1 98 ? 1.125 -15.775 -9.773 1.00 94.62 98 ARG A CA 1
ATOM 715 C C . ARG A 1 98 ? 2.337 -15.077 -10.388 1.00 94.62 98 ARG A C 1
ATOM 717 O O . ARG A 1 98 ? 3.012 -15.655 -11.240 1.00 94.62 98 ARG A O 1
ATOM 724 N N . LEU A 1 99 ? 2.627 -13.845 -9.964 1.00 95.06 99 LEU A N 1
ATOM 725 C CA . LEU A 1 99 ? 3.803 -13.104 -10.429 1.00 95.06 99 LEU A CA 1
ATOM 726 C C . LEU A 1 99 ? 5.104 -13.802 -10.016 1.00 95.06 99 LEU A C 1
ATOM 728 O O . LEU A 1 99 ? 6.020 -13.892 -10.832 1.00 95.06 99 LEU A O 1
ATOM 732 N N . MET A 1 100 ? 5.175 -14.331 -8.793 1.00 95.50 100 MET A N 1
ATOM 733 C CA . MET A 1 100 ? 6.327 -15.088 -8.295 1.00 95.50 100 MET A CA 1
ATOM 734 C C . MET A 1 100 ? 6.569 -16.369 -9.097 1.00 95.50 100 MET A C 1
ATOM 736 O O . MET A 1 100 ? 7.699 -16.620 -9.506 1.00 95.50 100 MET A O 1
ATOM 740 N N . GLN A 1 101 ? 5.519 -17.151 -9.364 1.00 94.56 101 GLN A N 1
ATOM 741 C CA . GLN A 1 101 ? 5.612 -18.389 -10.150 1.00 94.56 101 GLN A CA 1
ATOM 742 C C . GLN A 1 101 ? 6.073 -18.131 -11.584 1.00 94.56 101 GLN A C 1
ATOM 744 O O . GLN A 1 101 ? 6.830 -18.916 -12.150 1.00 94.56 101 GLN A O 1
ATOM 749 N N . ARG A 1 102 ? 5.612 -17.026 -12.174 1.00 93.38 102 ARG A N 1
ATOM 750 C CA . ARG A 1 102 ? 5.951 -16.658 -13.547 1.00 93.38 102 ARG A CA 1
ATOM 751 C C . ARG A 1 102 ? 7.368 -16.100 -13.676 1.00 93.38 102 ARG A C 1
ATOM 753 O O . ARG A 1 102 ? 8.054 -16.403 -14.647 1.00 93.38 102 ARG A O 1
ATOM 760 N N . GLY A 1 103 ? 7.781 -15.276 -12.714 1.00 93.56 103 GLY A N 1
ATOM 761 C CA . GLY A 1 103 ? 9.029 -14.522 -12.767 1.00 93.56 103 GLY A CA 1
ATOM 762 C C . GLY A 1 103 ? 9.052 -13.428 -13.851 1.00 93.56 103 GLY A C 1
ATOM 763 O O . GLY A 1 103 ? 8.093 -13.265 -14.614 1.00 93.56 103 GLY A O 1
ATOM 764 N N . PRO A 1 104 ? 10.143 -12.645 -13.916 1.00 91.25 104 PRO A N 1
ATOM 765 C CA . PRO A 1 104 ? 10.338 -11.653 -14.967 1.00 91.25 104 PRO A CA 1
ATOM 766 C C . PRO A 1 104 ? 10.546 -12.339 -16.325 1.00 91.25 104 PRO A C 1
ATOM 768 O O . PRO A 1 104 ? 11.319 -13.286 -16.437 1.00 91.25 104 PRO A O 1
ATOM 771 N N . GLY A 1 105 ? 9.880 -11.844 -17.372 1.00 83.19 105 GLY A N 1
ATOM 772 C CA . GLY A 1 105 ? 9.941 -12.422 -18.721 1.00 83.19 105 GLY A CA 1
ATOM 773 C C . GLY A 1 105 ? 11.207 -12.108 -19.533 1.00 83.19 105 GLY A C 1
ATOM 774 O O . GLY A 1 105 ? 11.261 -12.472 -20.705 1.00 83.19 105 GLY A O 1
ATOM 775 N N . GLY A 1 106 ? 12.200 -11.415 -18.969 1.00 82.88 106 GLY A N 1
ATOM 776 C CA . GLY A 1 106 ? 13.388 -10.959 -19.698 1.00 82.88 106 GLY A CA 1
ATOM 777 C C . GLY A 1 106 ? 14.693 -11.077 -18.914 1.00 82.88 106 GLY A C 1
ATOM 778 O O . GLY A 1 106 ? 14.803 -11.847 -17.965 1.00 82.88 106 GLY A O 1
ATOM 779 N N . GLY A 1 107 ? 15.714 -10.350 -19.376 1.00 87.62 107 GLY A N 1
ATOM 780 C CA . GLY A 1 107 ? 17.100 -10.552 -18.961 1.00 87.62 107 GLY A CA 1
ATOM 781 C C . GLY A 1 107 ? 17.407 -10.071 -17.543 1.00 87.62 107 GLY A C 1
ATOM 782 O O . GLY A 1 107 ? 17.096 -8.940 -17.166 1.00 87.62 107 GLY A O 1
ATOM 783 N N . GLU A 1 108 ? 18.105 -10.920 -16.796 1.00 94.44 108 GLU A N 1
ATOM 784 C CA . GLU A 1 108 ? 18.742 -10.593 -15.525 1.00 94.44 108 GLU A CA 1
ATOM 785 C C . GLU A 1 108 ? 20.263 -10.630 -15.705 1.00 94.44 108 GLU A C 1
ATOM 787 O O . GLU A 1 108 ? 20.800 -11.563 -16.304 1.00 94.44 108 GLU A O 1
ATOM 792 N N . ARG A 1 109 ? 20.964 -9.607 -15.210 1.00 93.75 109 ARG A N 1
ATOM 793 C CA . ARG A 1 109 ? 22.432 -9.536 -15.216 1.00 93.75 109 ARG A CA 1
ATOM 794 C C . ARG A 1 109 ? 22.918 -9.175 -13.820 1.00 93.75 109 ARG A C 1
ATOM 796 O O . ARG A 1 109 ? 22.668 -8.070 -13.341 1.00 93.75 109 ARG A O 1
ATOM 803 N N . ASP A 1 110 ? 23.552 -10.151 -13.175 1.00 92.44 110 ASP A N 1
ATOM 804 C CA . ASP A 1 110 ? 24.030 -10.136 -11.786 1.00 92.44 110 ASP A CA 1
ATOM 805 C C . ASP A 1 110 ? 23.039 -9.476 -10.807 1.00 92.44 110 ASP A C 1
ATOM 807 O O . ASP A 1 110 ? 23.296 -8.426 -10.214 1.00 92.44 110 ASP A O 1
ATOM 811 N N . GLY A 1 111 ? 21.850 -10.072 -10.694 1.00 93.25 111 GLY A N 1
ATOM 812 C CA . GLY A 1 111 ? 20.815 -9.625 -9.759 1.00 93.25 111 GLY A CA 1
ATOM 813 C C . GLY A 1 111 ? 20.063 -8.364 -10.184 1.00 93.25 111 GLY A C 1
ATOM 814 O O . GLY A 1 111 ? 19.261 -7.848 -9.408 1.00 93.25 111 GLY A O 1
ATOM 815 N N . PHE A 1 112 ? 20.298 -7.848 -11.393 1.00 94.94 112 PHE A N 1
ATOM 816 C CA . PHE A 1 112 ? 19.671 -6.630 -11.901 1.00 94.94 112 PHE A CA 1
ATOM 817 C C . PHE A 1 112 ? 18.802 -6.920 -13.128 1.00 94.94 112 PHE A C 1
ATOM 819 O O . PHE A 1 112 ? 19.226 -7.627 -14.044 1.00 94.94 112 PHE A O 1
ATOM 826 N N . LEU A 1 113 ? 17.581 -6.383 -13.147 1.00 95.88 113 LEU A N 1
ATOM 827 C CA . LEU A 1 113 ? 16.593 -6.623 -14.199 1.00 95.88 113 LEU A CA 1
ATOM 828 C C . LEU A 1 113 ? 16.699 -5.587 -15.318 1.00 95.88 113 LEU A C 1
ATOM 830 O O . LEU A 1 113 ? 16.913 -4.400 -15.062 1.00 95.88 113 LEU A O 1
ATOM 834 N N . PHE A 1 114 ? 16.497 -6.039 -16.557 1.00 93.75 114 PHE A N 1
ATOM 835 C CA . PHE A 1 114 ? 16.531 -5.190 -17.745 1.00 93.75 114 PHE A CA 1
ATOM 836 C C . PHE A 1 114 ? 15.362 -5.474 -18.696 1.00 93.75 114 PHE A C 1
ATOM 838 O O . PHE A 1 114 ? 14.916 -6.615 -18.851 1.00 93.75 114 PHE A O 1
ATOM 845 N N . GLN A 1 115 ? 14.917 -4.425 -19.388 1.00 92.25 115 GLN A N 1
ATOM 846 C CA . GLN A 1 115 ? 14.077 -4.513 -20.583 1.00 92.25 115 GLN A CA 1
ATOM 847 C C . GLN A 1 115 ? 14.842 -3.864 -21.739 1.00 92.25 115 GLN A C 1
ATOM 849 O O . GLN A 1 115 ? 14.949 -2.642 -21.818 1.00 92.25 115 GLN A O 1
ATOM 854 N N . GLY A 1 116 ? 15.443 -4.687 -22.603 1.00 89.94 116 GLY A N 1
ATOM 855 C CA . GLY A 1 116 ? 16.452 -4.202 -23.547 1.00 89.94 116 GLY A CA 1
ATOM 856 C C . GLY A 1 116 ? 17.624 -3.555 -22.798 1.00 89.94 116 GLY A C 1
ATOM 857 O O . GLY A 1 116 ? 18.239 -4.191 -21.940 1.00 89.94 116 GLY A O 1
ATOM 858 N N . ASP A 1 117 ? 17.880 -2.277 -23.083 1.00 87.81 117 ASP A N 1
ATOM 859 C CA . ASP A 1 117 ? 18.923 -1.471 -22.430 1.00 87.81 117 ASP A CA 1
ATOM 860 C C . ASP A 1 117 ? 18.408 -0.627 -21.254 1.00 87.81 117 ASP A C 1
ATOM 862 O O . ASP A 1 117 ? 19.163 0.153 -20.672 1.00 87.81 117 ASP A O 1
ATOM 866 N N . VAL A 1 118 ? 17.127 -0.757 -20.895 1.00 87.56 118 VAL A N 1
ATOM 867 C CA . VAL A 1 118 ? 16.528 -0.014 -19.783 1.00 87.56 118 VAL A CA 1
ATOM 868 C C . VAL A 1 118 ? 16.749 -0.786 -18.477 1.00 87.56 118 VAL A C 1
ATOM 870 O O . VAL A 1 118 ? 16.215 -1.893 -18.338 1.00 87.56 118 VAL A O 1
ATOM 873 N N . PRO A 1 119 ? 17.522 -0.247 -17.514 1.00 91.75 119 PRO A N 1
ATOM 874 C CA . PRO A 1 119 ? 17.633 -0.825 -16.179 1.00 91.75 119 PRO A CA 1
ATOM 875 C C . PRO A 1 119 ? 16.305 -0.683 -15.426 1.00 91.75 119 PRO A C 1
ATOM 877 O O . PRO A 1 119 ? 15.745 0.407 -15.371 1.00 91.75 119 PRO A O 1
ATOM 880 N N . LEU A 1 120 ? 15.826 -1.769 -14.815 1.00 93.75 120 LEU A N 1
ATOM 881 C CA . LEU A 1 120 ? 14.560 -1.815 -14.063 1.00 93.75 120 LEU A CA 1
ATOM 882 C C . LEU A 1 120 ? 14.743 -2.049 -12.554 1.00 93.75 120 LEU A C 1
ATOM 884 O O . LEU A 1 120 ? 13.771 -2.234 -11.823 1.00 93.75 120 LEU A O 1
ATOM 888 N N . GLY A 1 121 ? 15.989 -2.050 -12.086 1.00 94.94 121 GLY A N 1
ATOM 889 C CA . GLY A 1 121 ? 16.341 -2.195 -10.679 1.00 94.94 121 GLY A CA 1
ATOM 890 C C . GLY A 1 121 ? 16.803 -3.603 -10.281 1.00 94.94 121 GLY A C 1
ATOM 891 O O . GLY A 1 121 ? 16.759 -4.543 -11.082 1.00 94.94 121 GLY A O 1
ATOM 892 N N . PRO A 1 122 ? 17.247 -3.766 -9.023 1.00 97.38 122 PRO A N 1
ATOM 893 C CA . PRO A 1 122 ? 17.578 -5.067 -8.455 1.00 97.38 122 PRO A CA 1
ATOM 894 C C . PRO A 1 122 ? 16.372 -6.009 -8.476 1.00 97.38 122 PRO A C 1
ATOM 896 O O . PRO A 1 122 ? 15.262 -5.622 -8.104 1.00 97.38 122 PRO A O 1
ATOM 899 N N . ARG A 1 123 ? 16.579 -7.277 -8.833 1.00 97.31 123 ARG A N 1
ATOM 900 C CA . ARG A 1 123 ? 15.537 -8.310 -8.766 1.00 97.31 123 ARG A CA 1
ATOM 901 C C . ARG A 1 123 ? 14.970 -8.442 -7.355 1.00 97.31 123 ARG A C 1
ATOM 903 O O . ARG A 1 123 ? 13.752 -8.521 -7.189 1.00 97.31 123 ARG A O 1
ATOM 910 N N . SER A 1 124 ? 15.846 -8.413 -6.355 1.00 97.88 124 SER A N 1
ATOM 911 C CA . SER A 1 124 ? 15.496 -8.495 -4.937 1.00 97.88 124 SER A CA 1
ATOM 912 C C . SER A 1 124 ? 14.529 -7.389 -4.495 1.00 97.88 124 SER A C 1
ATOM 914 O O . SER A 1 124 ? 13.684 -7.642 -3.641 1.00 97.88 124 SER A O 1
ATOM 916 N N . LEU A 1 125 ? 14.531 -6.213 -5.146 1.00 97.88 125 LEU A N 1
ATOM 917 C CA . LEU A 1 125 ? 13.535 -5.163 -4.893 1.00 97.88 125 LEU A CA 1
ATOM 918 C C . LEU A 1 125 ? 12.125 -5.651 -5.234 1.00 97.88 125 LEU A C 1
ATOM 920 O O . LEU A 1 125 ? 11.212 -5.555 -4.420 1.00 97.88 125 LEU A O 1
ATOM 924 N N . SER A 1 126 ? 11.945 -6.190 -6.437 1.00 97.62 126 SER A N 1
ATOM 925 C CA . SER A 1 126 ? 10.629 -6.625 -6.913 1.00 97.62 126 SER A CA 1
ATOM 926 C C . SER A 1 126 ? 10.150 -7.879 -6.187 1.00 97.62 126 SER A C 1
ATOM 928 O O . SER A 1 126 ? 8.990 -7.948 -5.791 1.00 97.62 126 SER A O 1
ATOM 930 N N . VAL A 1 127 ? 11.045 -8.842 -5.941 1.00 97.69 127 VAL A N 1
ATOM 931 C CA . VAL A 1 127 ? 10.718 -10.047 -5.159 1.00 97.69 127 VAL A CA 1
ATOM 932 C C . VAL A 1 127 ? 10.363 -9.672 -3.718 1.00 97.69 127 VAL A C 1
ATOM 934 O O . VAL A 1 127 ? 9.360 -10.151 -3.202 1.00 97.69 127 VAL A O 1
ATOM 937 N N . GLY A 1 128 ? 11.101 -8.752 -3.088 1.00 97.19 128 GLY A N 1
ATOM 938 C CA . GLY A 1 128 ? 10.781 -8.263 -1.744 1.00 97.19 128 GLY A CA 1
ATOM 939 C C . GLY A 1 128 ? 9.407 -7.592 -1.664 1.00 97.19 128 GLY A C 1
ATOM 940 O O . GLY A 1 128 ? 8.673 -7.793 -0.699 1.00 97.19 128 GLY A O 1
ATOM 941 N N . LEU A 1 129 ? 9.006 -6.849 -2.702 1.00 96.56 129 LEU A N 1
ATOM 942 C CA . LEU A 1 129 ? 7.669 -6.251 -2.795 1.00 96.56 129 LEU A CA 1
ATOM 943 C C . LEU A 1 129 ? 6.557 -7.299 -2.971 1.00 96.56 129 LEU A C 1
ATOM 945 O O . LEU A 1 129 ? 5.464 -7.118 -2.432 1.00 96.56 129 LEU A O 1
ATOM 949 N N . LEU A 1 130 ? 6.829 -8.398 -3.678 1.00 96.12 130 LEU A N 1
ATOM 950 C CA . LEU A 1 130 ? 5.899 -9.523 -3.797 1.00 96.12 130 LEU A CA 1
ATOM 951 C C . LEU A 1 130 ? 5.775 -10.292 -2.477 1.00 96.12 130 LEU A C 1
ATOM 953 O O . LEU A 1 130 ? 4.658 -10.577 -2.056 1.00 96.12 130 LEU A O 1
ATOM 957 N N . GLU A 1 131 ? 6.881 -10.558 -1.777 1.00 95.44 131 GLU A N 1
ATOM 958 C CA . GLU A 1 131 ? 6.845 -11.171 -0.440 1.00 95.44 131 GLU A CA 1
ATOM 959 C C . GLU A 1 131 ? 6.075 -10.308 0.561 1.00 95.44 131 GLU A C 1
ATOM 961 O O . GLU A 1 131 ? 5.272 -10.821 1.343 1.00 95.44 131 GLU A O 1
ATOM 966 N N . LEU A 1 132 ? 6.227 -8.983 0.479 1.00 93.25 132 LEU A N 1
ATOM 967 C CA . LEU A 1 132 ? 5.438 -8.061 1.286 1.00 93.25 132 LEU A CA 1
ATOM 968 C C . LEU A 1 132 ? 3.936 -8.211 1.011 1.00 93.25 132 LEU A C 1
ATOM 970 O O . LEU A 1 132 ? 3.146 -8.267 1.949 1.00 93.25 132 LEU A O 1
ATOM 974 N N . ALA A 1 133 ? 3.536 -8.310 -0.259 1.00 91.69 133 ALA A N 1
ATOM 975 C CA . ALA A 1 133 ? 2.135 -8.498 -0.635 1.00 91.69 133 ALA A CA 1
ATOM 976 C C . ALA A 1 133 ? 1.552 -9.840 -0.156 1.00 91.69 133 ALA A C 1
ATOM 978 O O . ALA A 1 133 ? 0.357 -9.929 0.119 1.00 91.69 133 ALA A O 1
ATOM 979 N N . ARG A 1 134 ? 2.394 -10.871 -0.019 1.00 93.00 134 ARG A N 1
ATOM 980 C CA . ARG A 1 134 ? 2.035 -12.182 0.553 1.00 93.00 134 ARG A CA 1
ATOM 981 C C . ARG A 1 134 ? 1.950 -12.164 2.084 1.00 93.00 134 ARG A C 1
ATOM 983 O O . ARG A 1 134 ? 1.538 -13.150 2.683 1.00 93.00 134 ARG A O 1
ATOM 990 N N . GLY A 1 135 ? 2.343 -11.061 2.726 1.00 88.94 135 GLY A N 1
ATOM 991 C CA . GLY A 1 135 ? 2.418 -10.940 4.182 1.00 88.94 135 GLY A CA 1
ATOM 992 C C . GLY A 1 135 ? 3.701 -11.511 4.801 1.00 88.94 135 GLY A C 1
ATOM 993 O O . GLY A 1 135 ? 3.820 -11.533 6.028 1.00 88.94 135 GLY A O 1
ATOM 994 N N . ASN A 1 136 ? 4.683 -11.914 3.989 1.00 92.50 136 ASN A N 1
ATOM 995 C CA . ASN A 1 136 ? 5.963 -12.474 4.432 1.00 92.50 136 ASN A CA 1
ATOM 996 C C . ASN A 1 136 ? 6.979 -11.357 4.710 1.00 92.50 136 ASN A C 1
ATOM 998 O O . ASN A 1 136 ? 7.947 -11.150 3.975 1.00 92.50 136 ASN A O 1
ATOM 1002 N N . HIS A 1 137 ? 6.740 -10.600 5.776 1.00 90.75 137 HIS A N 1
ATOM 1003 C CA . HIS A 1 137 ? 7.477 -9.369 6.048 1.00 90.75 137 HIS A CA 1
ATOM 1004 C C . HIS A 1 137 ? 8.972 -9.588 6.319 1.00 90.75 137 HIS A C 1
ATOM 1006 O O . HIS A 1 137 ? 9.781 -8.798 5.841 1.00 90.75 137 HIS A O 1
ATOM 1012 N N . ASP A 1 138 ? 9.358 -10.663 7.010 1.00 92.44 138 ASP A N 1
ATOM 1013 C CA . ASP A 1 138 ? 10.773 -10.950 7.295 1.00 92.44 138 ASP A CA 1
ATOM 1014 C C . ASP A 1 138 ? 11.566 -11.212 6.009 1.00 92.44 138 ASP A C 1
ATOM 1016 O O . ASP A 1 138 ? 12.638 -10.639 5.795 1.00 92.44 138 ASP A O 1
ATOM 1020 N N . ALA A 1 139 ? 10.996 -12.016 5.104 1.00 95.25 139 ALA A N 1
ATOM 1021 C CA . ALA A 1 139 ? 11.575 -12.270 3.789 1.00 95.25 139 ALA A CA 1
ATOM 1022 C C . ALA A 1 139 ? 11.663 -10.975 2.967 1.00 95.25 139 ALA A C 1
ATOM 1024 O O . ALA A 1 139 ? 12.703 -10.686 2.373 1.00 95.25 139 ALA A O 1
ATOM 1025 N N . ALA A 1 140 ? 10.602 -10.161 2.986 1.00 95.44 140 ALA A N 1
ATOM 1026 C CA . ALA A 1 140 ? 10.583 -8.866 2.317 1.00 95.44 140 ALA A CA 1
ATOM 1027 C C . ALA A 1 140 ? 11.684 -7.928 2.838 1.00 95.44 140 ALA A C 1
ATOM 1029 O O . ALA A 1 140 ? 12.384 -7.315 2.036 1.00 95.44 140 ALA A O 1
ATOM 1030 N N . ILE A 1 141 ? 11.883 -7.833 4.157 1.00 95.31 141 ILE A N 1
ATOM 1031 C CA . ILE A 1 141 ? 12.928 -6.996 4.768 1.00 95.31 141 ILE A CA 1
ATOM 1032 C C . ILE A 1 141 ? 14.321 -7.462 4.331 1.00 95.31 141 ILE A C 1
ATOM 1034 O O . ILE A 1 141 ? 15.134 -6.628 3.928 1.00 95.31 141 ILE A O 1
ATOM 1038 N N . GLY A 1 142 ? 14.587 -8.774 4.358 1.00 96.44 142 GLY A N 1
ATOM 1039 C CA . GLY A 1 142 ? 15.862 -9.338 3.907 1.00 96.44 142 GLY A CA 1
ATOM 1040 C C . GLY A 1 142 ? 16.162 -9.011 2.441 1.00 96.44 142 GLY A C 1
ATOM 1041 O O . GLY A 1 142 ? 17.222 -8.468 2.127 1.00 96.44 142 GLY A O 1
ATOM 1042 N N . LEU A 1 143 ? 15.191 -9.253 1.556 1.00 98.06 143 LEU A N 1
ATOM 1043 C CA . LEU A 1 143 ? 15.304 -8.984 0.118 1.00 98.06 143 LEU A CA 1
ATOM 1044 C C . LEU A 1 143 ? 15.435 -7.488 -0.197 1.00 98.06 143 LEU A C 1
ATOM 1046 O O . LEU A 1 143 ? 16.214 -7.097 -1.063 1.00 98.06 143 LEU A O 1
ATOM 1050 N N . LEU A 1 144 ? 14.710 -6.621 0.514 1.00 97.69 144 LEU A N 1
ATOM 1051 C CA . LEU A 1 144 ? 14.841 -5.173 0.351 1.00 97.69 144 LEU A CA 1
ATOM 1052 C C . LEU A 1 144 ? 16.200 -4.665 0.854 1.00 97.69 144 LEU A C 1
ATOM 1054 O O . LEU A 1 144 ? 16.757 -3.746 0.258 1.00 97.69 144 LEU A O 1
ATOM 1058 N N . GLY A 1 145 ? 16.761 -5.273 1.904 1.00 97.44 145 GLY A N 1
ATOM 1059 C CA . GLY A 1 145 ? 18.131 -5.013 2.348 1.00 97.44 145 GLY A CA 1
ATOM 1060 C C . GLY A 1 145 ? 19.165 -5.375 1.278 1.00 97.44 145 GLY A C 1
ATOM 1061 O O . GLY A 1 145 ? 20.015 -4.551 0.942 1.00 97.44 145 GLY A O 1
ATOM 1062 N N . GLU A 1 146 ? 19.039 -6.559 0.674 1.00 97.69 146 GLU A N 1
ATOM 1063 C CA . GLU A 1 146 ? 19.865 -6.974 -0.467 1.00 97.69 146 GLU A CA 1
ATOM 1064 C C . GLU A 1 146 ? 19.719 -6.005 -1.652 1.00 97.69 146 GLU A C 1
ATOM 1066 O O . GLU A 1 146 ? 20.711 -5.604 -2.263 1.00 97.69 146 GLU A O 1
ATOM 1071 N N . ALA A 1 147 ? 18.492 -5.570 -1.951 1.00 97.38 147 ALA A N 1
ATOM 1072 C CA . ALA A 1 147 ? 18.218 -4.615 -3.019 1.00 97.38 147 ALA A CA 1
ATOM 1073 C C . ALA A 1 147 ? 18.914 -3.266 -2.807 1.00 97.38 147 ALA A C 1
ATOM 1075 O O . ALA A 1 147 ? 19.372 -2.665 -3.777 1.00 97.38 147 ALA A O 1
ATOM 1076 N N . VAL A 1 148 ? 19.028 -2.794 -1.559 1.00 97.25 148 VAL A N 1
ATOM 1077 C CA . VAL A 1 148 ? 19.813 -1.591 -1.239 1.00 97.25 148 VAL A CA 1
ATOM 1078 C C . VAL A 1 148 ? 21.275 -1.808 -1.614 1.00 97.25 148 VAL A C 1
ATOM 1080 O O . VAL A 1 148 ? 21.826 -1.002 -2.360 1.00 97.25 148 VAL A O 1
ATOM 1083 N N . SER A 1 149 ? 21.881 -2.917 -1.179 1.00 96.00 149 SER A N 1
ATOM 1084 C CA . SER A 1 149 ? 23.284 -3.224 -1.479 1.00 96.00 149 SER A CA 1
ATOM 1085 C C . SER A 1 149 ? 23.557 -3.344 -2.981 1.00 96.00 149 SER A C 1
ATOM 1087 O O . SER A 1 149 ? 24.495 -2.731 -3.485 1.00 96.00 149 SER A O 1
ATOM 1089 N N . VAL A 1 150 ? 22.726 -4.089 -3.718 1.00 95.06 150 VAL A N 1
ATOM 1090 C CA . VAL A 1 150 ? 22.870 -4.252 -5.177 1.00 95.06 150 VAL A CA 1
ATOM 1091 C C . VAL A 1 150 ? 22.630 -2.927 -5.907 1.00 95.06 150 VAL A C 1
ATOM 1093 O O . VAL A 1 150 ? 23.374 -2.580 -6.826 1.00 95.06 150 VAL A O 1
ATOM 1096 N N . GLY A 1 151 ? 21.608 -2.173 -5.495 1.00 93.19 151 GLY A N 1
ATOM 1097 C CA . GLY A 1 151 ? 21.261 -0.882 -6.082 1.00 93.19 151 GLY A CA 1
ATOM 1098 C C . GLY A 1 151 ? 22.369 0.153 -5.904 1.00 93.19 151 GLY A C 1
ATOM 1099 O O . GLY A 1 151 ? 22.759 0.788 -6.876 1.00 93.19 151 GLY A O 1
ATOM 1100 N N . ASP A 1 152 ? 22.937 0.276 -4.706 1.00 91.25 152 ASP A N 1
ATOM 1101 C CA . ASP A 1 152 ? 24.026 1.222 -4.431 1.00 91.25 152 ASP A CA 1
ATOM 1102 C C . ASP A 1 152 ? 25.283 0.960 -5.261 1.00 91.25 152 ASP A C 1
ATOM 1104 O O . ASP A 1 152 ? 25.966 1.902 -5.659 1.00 91.25 152 ASP A O 1
ATOM 1108 N N . LEU A 1 153 ? 25.573 -0.311 -5.545 1.00 90.31 153 LEU A N 1
ATOM 1109 C CA . LEU A 1 153 ? 26.727 -0.700 -6.351 1.00 90.31 153 LEU A CA 1
ATOM 1110 C C . LEU A 1 153 ? 26.533 -0.425 -7.848 1.00 90.31 153 LEU A C 1
ATOM 1112 O O . LEU A 1 153 ? 27.518 -0.199 -8.547 1.00 90.31 153 LEU A O 1
ATOM 1116 N N . ARG A 1 154 ? 25.295 -0.485 -8.357 1.00 88.06 154 ARG A N 1
ATOM 1117 C CA . ARG A 1 154 ? 25.020 -0.505 -9.810 1.00 88.06 154 ARG A CA 1
ATOM 1118 C C . ARG A 1 154 ? 24.287 0.709 -10.355 1.00 88.06 154 ARG A C 1
ATOM 1120 O O . ARG A 1 154 ? 24.425 1.011 -11.532 1.00 88.06 154 ARG A O 1
ATOM 1127 N N . GLY A 1 155 ? 23.490 1.371 -9.530 1.00 86.62 155 GLY A N 1
ATOM 1128 C CA . GLY A 1 155 ? 22.635 2.476 -9.938 1.00 86.62 155 GLY A CA 1
ATOM 1129 C C . GLY A 1 155 ? 22.121 3.210 -8.705 1.00 86.62 155 GLY A C 1
ATOM 1130 O O . GLY A 1 155 ? 21.103 2.793 -8.147 1.00 86.62 155 GLY A O 1
ATOM 1131 N N . PRO A 1 156 ? 22.778 4.301 -8.268 1.00 88.62 156 PRO A N 1
ATOM 1132 C CA . PRO A 1 156 ? 22.461 4.983 -7.012 1.00 88.62 156 PRO A CA 1
ATOM 1133 C C . PRO A 1 156 ? 20.981 5.368 -6.853 1.00 88.62 156 PRO A C 1
ATOM 1135 O O . PRO A 1 156 ? 20.436 5.276 -5.752 1.00 88.62 156 PRO A O 1
ATOM 1138 N N . ALA A 1 157 ? 20.296 5.704 -7.954 1.00 91.25 157 ALA A N 1
ATOM 1139 C CA . ALA A 1 157 ? 18.854 5.961 -7.957 1.00 91.25 157 ALA A CA 1
ATOM 1140 C C . ALA A 1 157 ? 18.028 4.733 -7.536 1.00 91.25 157 ALA A C 1
ATOM 1142 O O . ALA A 1 157 ? 17.080 4.854 -6.758 1.00 91.25 157 ALA A O 1
ATOM 1143 N N . TRP A 1 158 ? 18.420 3.535 -7.974 1.00 94.12 158 TRP A N 1
ATOM 1144 C CA . TRP A 1 158 ? 17.793 2.279 -7.568 1.00 94.12 158 TRP A CA 1
ATOM 1145 C C . TRP A 1 158 ? 18.129 1.897 -6.124 1.00 94.12 158 TRP A C 1
ATOM 1147 O O . TRP A 1 158 ? 17.252 1.404 -5.415 1.00 94.12 158 TRP A O 1
ATOM 1157 N N . GLY A 1 159 ? 19.344 2.195 -5.652 1.00 95.75 159 GLY A N 1
ATOM 1158 C CA . GLY A 1 159 ? 19.699 2.080 -4.233 1.00 95.75 159 GLY A CA 1
ATOM 1159 C C . GLY A 1 159 ? 18.821 2.975 -3.350 1.00 95.75 159 GLY A C 1
ATOM 1160 O O . GLY A 1 159 ? 18.207 2.512 -2.387 1.00 95.75 159 GLY A O 1
ATOM 1161 N N . ALA A 1 160 ? 18.656 4.250 -3.719 1.00 95.75 160 ALA A N 1
ATOM 1162 C CA . ALA A 1 160 ? 17.744 5.176 -3.043 1.00 95.75 160 ALA A CA 1
ATOM 1163 C C . ALA A 1 160 ? 16.281 4.701 -3.093 1.00 95.75 160 ALA A C 1
ATOM 1165 O O . ALA A 1 160 ? 15.570 4.756 -2.086 1.00 95.75 160 ALA A O 1
ATOM 1166 N N . ARG A 1 161 ? 15.839 4.153 -4.230 1.00 95.94 161 ARG A N 1
ATOM 1167 C CA . ARG A 1 161 ? 14.501 3.567 -4.382 1.00 95.94 161 ARG A CA 1
ATOM 1168 C C . ARG A 1 161 ? 14.275 2.372 -3.457 1.00 95.94 161 ARG A C 1
ATOM 1170 O O . ARG A 1 161 ? 13.197 2.282 -2.865 1.00 95.94 161 ARG A O 1
ATOM 1177 N N . ALA A 1 162 ? 15.262 1.488 -3.323 1.00 97.44 162 ALA A N 1
ATOM 1178 C CA . ALA A 1 162 ? 15.205 0.344 -2.420 1.00 97.44 162 ALA A CA 1
ATOM 1179 C C . ALA A 1 162 ? 15.177 0.789 -0.950 1.00 97.44 162 ALA A C 1
ATOM 1181 O O . ALA A 1 162 ? 14.360 0.287 -0.181 1.00 97.44 162 ALA A O 1
ATOM 1182 N N . ARG A 1 163 ? 15.969 1.804 -0.570 1.00 97.69 163 ARG A N 1
ATOM 1183 C CA . ARG A 1 163 ? 15.926 2.403 0.778 1.00 97.69 163 ARG A CA 1
ATOM 1184 C C . ARG A 1 163 ? 14.560 3.008 1.101 1.00 97.69 163 ARG A C 1
ATOM 1186 O O . ARG A 1 163 ? 14.093 2.871 2.229 1.00 97.69 163 ARG A O 1
ATOM 1193 N N . LEU A 1 164 ? 13.914 3.652 0.125 1.00 96.25 164 LEU A N 1
ATOM 1194 C CA . LEU A 1 164 ? 12.550 4.164 0.272 1.00 96.25 164 LEU A CA 1
ATOM 1195 C C . LEU A 1 164 ? 11.562 3.029 0.589 1.00 96.25 164 LEU A C 1
ATOM 1197 O O . LEU A 1 164 ? 10.792 3.156 1.538 1.00 96.25 164 LEU A O 1
ATOM 1201 N N . GLU A 1 165 ? 11.599 1.909 -0.142 1.00 96.56 165 GLU A N 1
ATOM 1202 C CA . GLU A 1 165 ? 10.710 0.770 0.148 1.00 96.56 165 GLU A CA 1
ATOM 1203 C C . GLU A 1 165 ? 11.048 0.070 1.467 1.00 96.56 165 GLU A C 1
ATOM 1205 O O . GLU A 1 165 ? 10.141 -0.195 2.250 1.00 96.56 165 GLU A O 1
ATOM 1210 N N . LEU A 1 166 ? 12.328 -0.173 1.761 1.00 96.38 166 LEU A N 1
ATOM 1211 C CA . LEU A 1 166 ? 12.758 -0.743 3.042 1.00 96.38 166 LEU A CA 1
ATOM 1212 C C . LEU A 1 166 ? 12.295 0.133 4.211 1.00 96.38 166 LEU A C 1
ATOM 1214 O O . LEU A 1 166 ? 11.730 -0.344 5.193 1.00 96.38 166 LEU A O 1
ATOM 1218 N N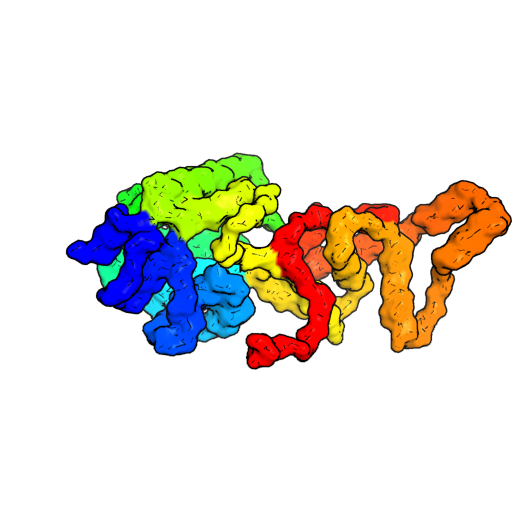 . GLY A 1 167 ? 12.497 1.442 4.080 1.00 95.31 167 GLY A N 1
ATOM 1219 C CA . GLY A 1 167 ? 12.086 2.420 5.068 1.00 95.31 167 GLY A CA 1
ATOM 1220 C C . GLY A 1 167 ? 10.570 2.533 5.228 1.00 95.31 167 GLY A C 1
ATOM 1221 O O . GLY A 1 167 ? 10.106 2.786 6.340 1.00 95.31 167 GLY A O 1
ATOM 1222 N N . ARG A 1 168 ? 9.805 2.302 4.154 1.00 93.19 168 ARG A N 1
ATOM 1223 C CA . ARG A 1 168 ? 8.343 2.179 4.191 1.00 93.19 168 ARG A CA 1
ATOM 1224 C C . ARG A 1 168 ? 7.919 0.933 4.967 1.00 93.19 168 ARG A C 1
ATOM 1226 O O . ARG A 1 168 ? 7.148 1.060 5.907 1.00 93.19 168 ARG A O 1
ATOM 1233 N N . VAL A 1 169 ? 8.471 -0.241 4.654 1.00 92.25 169 VAL A N 1
ATOM 1234 C CA . VAL A 1 169 ? 8.132 -1.505 5.341 1.00 92.25 169 VAL A CA 1
ATOM 1235 C C . VAL A 1 169 ? 8.454 -1.448 6.836 1.00 92.25 169 VAL A C 1
ATOM 1237 O O . VAL A 1 169 ? 7.633 -1.836 7.660 1.00 92.25 169 VAL A O 1
ATOM 1240 N N . LEU A 1 170 ? 9.616 -0.901 7.199 1.00 92.31 170 LEU A N 1
ATOM 1241 C CA . LEU A 1 170 ? 10.033 -0.751 8.598 1.00 92.31 170 LEU A CA 1
ATOM 1242 C C . LEU A 1 170 ? 9.326 0.407 9.331 1.00 92.31 170 LEU A C 1
ATOM 1244 O O . LEU A 1 170 ? 9.359 0.474 10.559 1.00 92.31 170 LEU A O 1
ATOM 1248 N N . GLY A 1 171 ? 8.736 1.354 8.593 1.00 85.25 171 GLY A N 1
ATOM 1249 C CA . GLY A 1 171 ? 8.073 2.545 9.130 1.00 85.25 171 GLY A CA 1
ATOM 1250 C C . GLY A 1 171 ? 6.560 2.401 9.289 1.00 85.25 171 GLY A C 1
ATOM 1251 O O . GLY A 1 171 ? 6.012 2.872 10.283 1.00 85.25 171 GLY A O 1
ATOM 1252 N N . ASP A 1 172 ? 5.901 1.715 8.355 1.00 74.75 172 ASP A N 1
ATOM 1253 C CA . ASP A 1 172 ? 4.448 1.499 8.311 1.00 74.75 172 ASP A CA 1
ATOM 1254 C C . ASP A 1 172 ? 3.993 0.347 9.222 1.00 74.75 172 ASP A C 1
ATOM 1256 O O . ASP A 1 172 ? 2.879 -0.153 9.061 1.00 74.75 172 ASP A O 1
ATOM 1260 N N . GLY A 1 173 ? 4.842 -0.063 10.177 1.00 58.06 173 GLY A N 1
ATOM 1261 C CA . GLY A 1 173 ? 4.758 -1.245 11.048 1.00 58.06 173 GLY A CA 1
ATOM 1262 C C . GLY A 1 173 ? 3.537 -1.359 11.970 1.00 58.06 173 GLY A C 1
ATOM 1263 O O . GLY A 1 173 ? 3.631 -1.982 13.019 1.00 58.06 173 GLY A O 1
ATOM 1264 N N . SER A 1 174 ? 2.380 -0.843 11.565 1.00 54.28 174 SER A N 1
ATOM 1265 C CA . SER A 1 174 ? 1.017 -1.092 12.062 1.00 54.28 174 SER A CA 1
ATOM 1266 C C . SER A 1 174 ? 0.588 -2.576 12.090 1.00 54.28 174 SER A C 1
ATOM 1268 O O . SER A 1 174 ? -0.593 -2.901 12.175 1.00 54.28 174 SER A O 1
ATOM 1270 N N . GLY A 1 175 ? 1.535 -3.513 12.036 1.00 59.12 175 GLY A N 1
ATOM 1271 C CA . GLY A 1 175 ? 1.261 -4.941 12.117 1.00 59.12 175 GLY A CA 1
ATOM 1272 C C . GLY A 1 175 ? 2.463 -5.846 12.368 1.00 59.12 175 GLY A C 1
ATOM 1273 O O . GLY A 1 175 ? 2.280 -7.060 12.410 1.00 59.12 175 GLY A O 1
ATOM 1274 N N . LEU A 1 176 ? 3.664 -5.297 12.534 1.00 71.25 176 LEU A N 1
ATOM 1275 C CA . LEU A 1 176 ? 4.855 -6.067 12.875 1.00 71.25 176 LEU A CA 1
ATOM 1276 C C . LEU A 1 176 ? 5.330 -5.647 14.257 1.00 71.25 176 LEU A C 1
ATOM 1278 O O . LEU A 1 176 ? 5.432 -4.450 14.533 1.00 71.25 176 LEU A O 1
ATOM 1282 N N . ASP A 1 177 ? 5.660 -6.625 15.096 1.00 82.31 177 ASP A N 1
ATOM 1283 C CA . ASP A 1 177 ? 6.347 -6.389 16.365 1.00 82.31 177 ASP A CA 1
ATOM 1284 C C . ASP A 1 177 ? 7.826 -6.070 16.093 1.00 82.31 177 ASP A C 1
ATOM 1286 O O . ASP A 1 177 ? 8.730 -6.868 16.326 1.00 82.31 177 ASP A O 1
ATOM 1290 N N . LEU A 1 178 ? 8.062 -4.920 15.458 1.00 85.19 178 LEU A N 1
ATOM 1291 C CA . LEU A 1 178 ? 9.403 -4.427 15.180 1.00 85.19 178 LEU A CA 1
ATOM 1292 C C . LEU A 1 178 ? 9.990 -3.826 16.452 1.00 85.19 178 LEU A C 1
ATOM 1294 O O . LEU A 1 178 ? 9.350 -3.010 17.125 1.00 85.19 178 LEU A O 1
ATOM 1298 N N . ASP A 1 179 ? 11.241 -4.162 16.743 1.00 90.75 179 ASP A N 1
ATOM 1299 C CA . ASP A 1 179 ? 11.985 -3.489 17.797 1.00 90.75 179 ASP A CA 1
ATOM 1300 C C . ASP A 1 179 ? 12.323 -2.032 17.409 1.00 90.75 179 ASP A C 1
ATOM 1302 O O . ASP A 1 179 ? 12.162 -1.578 16.267 1.00 90.75 179 ASP A O 1
ATOM 1306 N N . GLU A 1 180 ? 12.783 -1.249 18.384 1.00 89.62 180 GLU A N 1
ATOM 1307 C CA . GLU A 1 180 ? 13.143 0.152 18.140 1.00 89.62 180 GLU A CA 1
ATOM 1308 C C . GLU A 1 180 ? 14.318 0.297 17.159 1.00 89.62 180 GLU A C 1
ATOM 1310 O O . GLU A 1 180 ? 14.409 1.290 16.432 1.00 89.62 180 GLU A O 1
ATOM 1315 N N . ASN A 1 181 ? 15.194 -0.707 17.082 1.00 91.38 181 ASN A N 1
ATOM 1316 C CA . ASN A 1 181 ? 16.324 -0.699 16.166 1.00 91.38 181 ASN A CA 1
ATOM 1317 C C . ASN A 1 181 ? 15.856 -0.806 14.704 1.00 91.38 181 ASN A C 1
ATOM 1319 O O . ASN A 1 181 ? 16.283 -0.012 13.864 1.00 91.38 181 ASN A O 1
ATOM 1323 N N . ALA A 1 182 ? 14.920 -1.703 14.401 1.00 91.44 182 ALA A N 1
ATOM 1324 C CA . ALA A 1 182 ? 14.295 -1.849 13.093 1.00 91.44 182 ALA A CA 1
ATOM 1325 C C . ALA A 1 182 ? 13.580 -0.556 12.666 1.00 91.44 182 ALA A C 1
ATOM 1327 O O . ALA A 1 182 ? 13.786 -0.067 11.549 1.00 91.44 182 ALA A O 1
ATOM 1328 N N . ARG A 1 183 ? 12.835 0.085 13.579 1.00 89.69 183 ARG A N 1
ATOM 1329 C CA . ARG A 1 183 ? 12.225 1.403 13.316 1.00 89.69 183 ARG A CA 1
ATOM 1330 C C . ARG A 1 183 ? 13.280 2.475 13.033 1.00 89.69 183 ARG A C 1
ATOM 1332 O O . ARG A 1 183 ? 13.118 3.273 12.104 1.00 89.69 183 ARG A O 1
ATOM 1339 N N . ALA A 1 184 ? 14.379 2.494 13.787 1.00 91.06 184 ALA A N 1
ATOM 1340 C CA . ALA A 1 184 ? 15.487 3.423 13.573 1.00 91.06 184 ALA A CA 1
ATOM 1341 C C . ALA A 1 184 ? 16.193 3.199 12.225 1.00 91.06 184 ALA A C 1
ATOM 1343 O O . ALA A 1 184 ? 16.531 4.168 11.538 1.00 91.06 184 ALA A O 1
ATOM 1344 N N . VAL A 1 185 ? 16.384 1.943 11.806 1.00 94.00 185 VAL A N 1
ATOM 1345 C CA . VAL A 1 185 ? 16.865 1.592 10.458 1.00 94.00 185 VAL A CA 1
ATOM 1346 C C . VAL A 1 185 ? 15.905 2.135 9.399 1.00 94.00 185 VAL A C 1
ATOM 1348 O O . VAL A 1 185 ? 16.347 2.826 8.482 1.00 94.00 185 VAL A O 1
ATOM 1351 N N . GLY A 1 186 ? 14.595 1.936 9.566 1.00 93.19 186 GLY A N 1
ATOM 1352 C CA . GLY A 1 186 ? 13.586 2.445 8.637 1.00 93.19 186 GLY A CA 1
ATOM 1353 C C . GLY A 1 186 ? 13.565 3.973 8.512 1.00 93.19 186 GLY A C 1
ATOM 1354 O O . GLY A 1 186 ? 13.427 4.514 7.412 1.00 93.19 186 GLY A O 1
ATOM 1355 N N . ARG A 1 187 ? 13.742 4.702 9.624 1.00 93.75 187 ARG A N 1
ATOM 1356 C CA . ARG A 1 187 ? 13.880 6.173 9.616 1.00 93.75 187 ARG A CA 1
ATOM 1357 C C . ARG A 1 187 ? 15.136 6.620 8.861 1.00 93.75 187 ARG A C 1
ATOM 1359 O O . ARG A 1 187 ? 15.040 7.490 7.997 1.00 93.75 187 ARG A O 1
ATOM 1366 N N . ARG A 1 188 ? 16.291 5.996 9.129 1.00 95.12 188 ARG A N 1
ATOM 1367 C CA . ARG A 1 188 ? 17.558 6.303 8.436 1.00 95.12 188 ARG A CA 1
ATOM 1368 C C . ARG A 1 188 ? 17.483 6.022 6.935 1.00 95.12 188 ARG A C 1
ATOM 1370 O O . ARG A 1 188 ? 17.950 6.842 6.150 1.00 95.12 188 ARG A O 1
ATOM 1377 N N . ALA A 1 189 ? 16.861 4.911 6.537 1.00 95.38 189 ALA A N 1
ATOM 1378 C CA . ALA A 1 189 ? 16.691 4.550 5.132 1.00 95.38 189 ALA A CA 1
ATOM 1379 C C . ALA A 1 189 ? 15.858 5.594 4.367 1.00 95.38 189 ALA A C 1
ATOM 1381 O O . ALA A 1 189 ? 16.289 6.060 3.313 1.00 95.38 189 ALA A O 1
ATOM 1382 N N . ARG A 1 190 ? 14.720 6.039 4.929 1.00 95.38 190 ARG A N 1
ATOM 1383 C CA . ARG A 1 190 ? 13.898 7.109 4.329 1.00 95.38 190 ARG A CA 1
ATOM 1384 C C . ARG A 1 190 ? 14.659 8.427 4.225 1.00 95.38 190 ARG A C 1
ATOM 1386 O O . ARG A 1 190 ? 14.635 9.047 3.168 1.00 95.38 190 ARG A O 1
ATOM 1393 N N . LEU A 1 191 ? 15.356 8.841 5.286 1.00 94.38 191 LEU A N 1
ATOM 1394 C CA . LEU A 1 191 ? 16.129 10.085 5.266 1.00 94.38 191 LEU A CA 1
ATOM 1395 C C . LEU A 1 191 ? 17.223 10.045 4.190 1.00 94.38 191 LEU A C 1
ATOM 1397 O O . LEU A 1 191 ? 17.324 10.965 3.388 1.00 94.38 191 LEU A O 1
ATOM 1401 N N . SER A 1 192 ? 17.973 8.942 4.115 1.00 95.00 192 SER A N 1
ATOM 1402 C CA . SER A 1 192 ? 19.003 8.740 3.092 1.00 95.00 192 SER A CA 1
ATOM 1403 C C . SER A 1 192 ? 18.429 8.760 1.669 1.00 95.00 192 SER A C 1
ATOM 1405 O O . SER A 1 192 ? 18.998 9.414 0.796 1.00 95.00 192 SER A O 1
ATOM 1407 N N . ALA A 1 193 ? 17.285 8.105 1.435 1.00 95.88 193 ALA A N 1
ATOM 1408 C CA . ALA A 1 193 ? 16.603 8.136 0.142 1.00 95.88 193 ALA A CA 1
ATOM 1409 C C . ALA A 1 193 ? 16.163 9.559 -0.239 1.00 95.88 193 ALA A C 1
ATOM 1411 O O . ALA A 1 193 ? 16.418 9.997 -1.358 1.00 95.88 193 ALA A O 1
ATOM 1412 N N . ARG A 1 194 ? 15.564 10.303 0.703 1.00 95.25 194 ARG A N 1
ATOM 1413 C CA . ARG A 1 194 ? 15.149 11.699 0.497 1.00 95.25 194 ARG A CA 1
ATOM 1414 C C . ARG A 1 194 ? 16.331 12.576 0.103 1.00 95.25 194 ARG A C 1
ATOM 1416 O O . ARG A 1 194 ? 16.246 13.254 -0.913 1.00 95.25 194 ARG A O 1
ATOM 1423 N N . THR A 1 195 ? 17.427 12.522 0.862 1.00 90.56 195 THR A N 1
ATOM 1424 C CA . THR A 1 195 ? 18.635 13.310 0.581 1.00 90.56 195 THR A CA 1
ATOM 1425 C C . THR A 1 195 ? 19.173 13.032 -0.820 1.00 90.56 195 THR A C 1
ATOM 1427 O O . THR A 1 195 ? 19.522 13.969 -1.532 1.00 90.56 195 THR A O 1
ATOM 1430 N N . PHE A 1 196 ? 19.196 11.763 -1.245 1.00 92.50 196 PHE A N 1
ATOM 1431 C CA . PHE A 1 196 ? 19.592 11.416 -2.609 1.00 92.50 196 PHE A CA 1
ATOM 1432 C C . PHE A 1 196 ? 18.640 12.028 -3.647 1.00 92.50 196 PHE A C 1
ATOM 1434 O O . PHE A 1 196 ? 19.090 12.705 -4.566 1.00 92.50 196 PHE A O 1
ATOM 1441 N N . PHE A 1 197 ? 17.327 11.832 -3.494 1.00 93.00 197 PHE A N 1
ATOM 1442 C CA . PHE A 1 197 ? 16.348 12.344 -4.455 1.00 93.00 197 PHE A CA 1
ATOM 1443 C C . PHE A 1 197 ? 16.366 13.873 -4.558 1.00 93.00 197 PHE A C 1
ATOM 1445 O O . PHE A 1 197 ? 16.293 14.397 -5.666 1.00 93.00 197 PHE A O 1
ATOM 1452 N N . GLU A 1 198 ? 16.521 14.587 -3.442 1.00 88.06 198 GLU A N 1
ATOM 1453 C CA . GLU A 1 198 ? 16.669 16.047 -3.427 1.00 88.06 198 GLU A CA 1
ATOM 1454 C C . GLU A 1 198 ? 17.948 16.487 -4.155 1.00 88.06 198 GLU A C 1
ATOM 1456 O O . GLU A 1 198 ? 17.886 17.339 -5.042 1.00 88.06 198 GLU A O 1
ATOM 1461 N N . ALA A 1 199 ? 19.091 15.867 -3.842 1.00 85.50 199 ALA A N 1
ATOM 1462 C CA . ALA A 1 199 ? 20.380 16.207 -4.446 1.00 85.50 199 ALA A CA 1
ATOM 1463 C C . ALA A 1 199 ? 20.442 15.889 -5.949 1.00 85.50 199 ALA A C 1
ATOM 1465 O O . ALA A 1 199 ? 21.092 16.603 -6.711 1.00 85.50 199 ALA A O 1
ATOM 1466 N N . SER A 1 200 ? 19.759 14.830 -6.384 1.00 84.06 200 SER A N 1
ATOM 1467 C CA . SER A 1 200 ? 19.719 14.393 -7.782 1.00 84.06 200 SER A CA 1
ATOM 1468 C C . SER A 1 200 ? 18.516 14.937 -8.559 1.00 84.06 200 SER A C 1
ATOM 1470 O O . SER A 1 200 ? 18.321 14.573 -9.715 1.00 84.06 200 SER A O 1
ATOM 1472 N N . GLY A 1 201 ? 17.710 15.810 -7.946 1.00 85.44 201 GLY A N 1
ATOM 1473 C CA . GLY A 1 201 ? 16.604 16.509 -8.599 1.00 85.44 201 GLY A CA 1
ATOM 1474 C C . GLY A 1 201 ? 15.351 15.672 -8.867 1.00 85.44 201 GLY A C 1
ATOM 1475 O O . GLY A 1 201 ? 14.509 16.125 -9.624 1.00 85.44 201 GLY A O 1
ATOM 1476 N N . TYR A 1 202 ? 15.186 14.502 -8.250 1.00 87.56 202 TYR A N 1
ATOM 1477 C CA . TYR A 1 202 ? 13.969 13.681 -8.325 1.00 87.56 202 TYR A CA 1
ATOM 1478 C C . TYR A 1 202 ? 12.882 14.258 -7.403 1.00 87.56 202 TYR A C 1
ATOM 1480 O O . TYR A 1 202 ? 12.583 13.694 -6.346 1.00 87.56 202 TYR A O 1
ATOM 1488 N N . ARG A 1 203 ? 12.294 15.406 -7.755 1.00 88.56 203 ARG A N 1
ATOM 1489 C CA . ARG A 1 203 ? 11.379 16.163 -6.880 1.00 88.56 203 ARG A CA 1
ATOM 1490 C C . ARG A 1 203 ? 10.155 15.347 -6.506 1.00 88.56 203 ARG A C 1
ATOM 1492 O O . ARG A 1 203 ? 9.730 15.395 -5.353 1.00 88.56 203 ARG A O 1
ATOM 1499 N N . HIS A 1 204 ? 9.617 14.570 -7.447 1.00 88.31 204 HIS A N 1
ATOM 1500 C CA . HIS A 1 204 ? 8.486 13.688 -7.174 1.00 88.31 204 HIS A CA 1
ATOM 1501 C C . HIS A 1 204 ? 8.815 12.674 -6.061 1.00 88.31 204 HIS A C 1
ATOM 1503 O O . HIS A 1 204 ? 8.116 12.616 -5.047 1.00 88.31 204 HIS A O 1
ATOM 1509 N N . LEU A 1 205 ? 9.909 11.917 -6.200 1.00 91.19 205 LEU A N 1
ATOM 1510 C CA . LEU A 1 205 ? 10.309 10.909 -5.210 1.00 91.19 205 LEU A CA 1
ATOM 1511 C C . LEU A 1 205 ? 10.781 11.529 -3.888 1.00 91.19 205 LEU A C 1
ATOM 1513 O O . LEU A 1 205 ? 10.522 10.964 -2.822 1.00 91.19 205 LEU A O 1
ATOM 1517 N N . ALA A 1 206 ? 11.413 12.704 -3.930 1.00 91.50 206 ALA A N 1
ATOM 1518 C CA . ALA A 1 206 ? 11.744 13.480 -2.739 1.00 91.50 206 ALA A CA 1
ATOM 1519 C C . ALA A 1 206 ? 10.477 13.862 -1.960 1.00 91.50 206 ALA A C 1
ATOM 1521 O O . ALA A 1 206 ? 10.403 13.616 -0.756 1.00 91.50 206 ALA A O 1
ATOM 1522 N N . ALA A 1 207 ? 9.446 14.368 -2.646 1.00 89.12 207 ALA A N 1
ATOM 1523 C CA . ALA A 1 207 ? 8.166 14.720 -2.039 1.00 89.12 207 ALA A CA 1
ATOM 1524 C C . ALA A 1 207 ? 7.440 13.495 -1.460 1.00 89.12 207 ALA A C 1
ATOM 1526 O O . ALA A 1 207 ? 6.940 13.556 -0.335 1.00 89.12 207 ALA A O 1
ATOM 1527 N N . VAL A 1 208 ? 7.422 12.367 -2.182 1.00 89.31 208 VAL A N 1
ATOM 1528 C CA . VAL A 1 208 ? 6.880 11.093 -1.669 1.00 89.31 208 VAL A CA 1
ATOM 1529 C C . VAL A 1 208 ? 7.612 10.672 -0.395 1.00 89.31 208 VAL A C 1
ATOM 1531 O O . VAL A 1 208 ? 6.979 10.325 0.601 1.00 89.31 208 VAL A O 1
ATOM 1534 N N . THR A 1 209 ? 8.943 10.751 -0.386 1.00 92.38 209 THR A N 1
ATOM 1535 C CA . THR A 1 209 ? 9.746 10.352 0.776 1.00 92.38 209 THR A CA 1
ATOM 1536 C C . THR A 1 209 ? 9.548 11.299 1.962 1.00 92.38 209 THR A C 1
ATOM 1538 O O . THR A 1 209 ? 9.427 10.837 3.095 1.00 92.38 209 THR A O 1
ATOM 1541 N N . ALA A 1 210 ? 9.455 12.612 1.726 1.00 90.50 210 ALA A N 1
ATOM 1542 C CA . ALA A 1 210 ? 9.207 13.610 2.765 1.00 90.50 210 ALA A CA 1
ATOM 1543 C C . ALA A 1 210 ? 7.879 13.360 3.498 1.00 90.50 210 ALA A C 1
ATOM 1545 O O . ALA A 1 210 ? 7.858 13.341 4.727 1.00 90.50 210 ALA A O 1
ATOM 1546 N N . ARG A 1 211 ? 6.802 13.047 2.761 1.00 85.12 211 ARG A N 1
ATOM 1547 C CA . ARG A 1 211 ? 5.490 12.698 3.343 1.00 85.12 211 ARG A CA 1
ATOM 1548 C C . ARG A 1 211 ? 5.543 11.461 4.240 1.00 85.12 211 ARG A C 1
ATOM 1550 O O . ARG A 1 211 ? 4.799 11.377 5.212 1.00 85.12 211 ARG A O 1
ATOM 1557 N N . LEU A 1 212 ? 6.425 10.507 3.934 1.00 86.88 212 LEU A N 1
ATOM 1558 C CA . LEU A 1 212 ? 6.627 9.331 4.782 1.00 86.88 212 LEU A CA 1
ATOM 1559 C C . LEU A 1 212 ? 7.420 9.655 6.053 1.00 86.88 212 LEU A C 1
ATOM 1561 O O . LEU A 1 212 ? 7.234 8.963 7.048 1.00 86.88 212 LEU A O 1
ATOM 1565 N N . ILE A 1 213 ? 8.326 10.637 6.038 1.00 87.88 213 ILE A N 1
ATOM 1566 C CA . ILE A 1 213 ? 9.133 11.020 7.214 1.00 87.88 213 ILE A CA 1
ATOM 1567 C C . ILE A 1 213 ? 8.332 11.918 8.161 1.00 87.88 213 ILE A C 1
ATOM 1569 O O . ILE A 1 213 ? 8.384 11.720 9.374 1.00 87.88 213 ILE A O 1
ATOM 1573 N N . GLU A 1 214 ? 7.590 12.881 7.613 1.00 82.69 214 GLU A N 1
ATOM 1574 C CA . GLU A 1 214 ? 6.891 13.939 8.350 1.00 82.69 214 GLU A CA 1
ATOM 1575 C C . GLU A 1 214 ? 5.366 13.824 8.157 1.00 82.69 214 GLU A C 1
ATOM 1577 O O . GLU A 1 214 ? 4.756 14.640 7.465 1.00 82.69 214 GLU A O 1
ATOM 1582 N N . PRO A 1 215 ? 4.702 12.824 8.764 1.00 61.84 215 PRO A N 1
ATOM 1583 C CA . PRO A 1 215 ? 3.277 12.573 8.539 1.00 61.84 215 PRO A CA 1
ATOM 1584 C C . PRO A 1 215 ? 2.336 13.656 9.104 1.00 61.84 215 PRO A C 1
ATOM 1586 O O . PRO A 1 215 ? 1.122 13.524 8.956 1.00 61.84 215 PRO A O 1
ATOM 1589 N N . SER A 1 216 ? 2.867 14.687 9.769 1.00 47.72 216 SER A N 1
ATOM 1590 C CA . SER A 1 216 ? 2.108 15.627 10.607 1.00 47.72 216 SER A CA 1
ATOM 1591 C C . SER A 1 216 ? 2.019 17.052 10.058 1.00 47.72 216 SER A C 1
ATOM 1593 O O . SER A 1 216 ? 1.416 17.892 10.717 1.00 47.72 216 SER A O 1
ATOM 1595 N N . SER A 1 217 ? 2.602 17.354 8.896 1.00 45.47 217 SER A N 1
ATOM 1596 C CA . SER A 1 217 ? 2.534 18.707 8.328 1.00 45.47 217 SER A CA 1
ATOM 1597 C C . SER A 1 217 ? 1.271 18.857 7.468 1.00 45.47 217 SER A C 1
ATOM 1599 O O . SER A 1 217 ? 1.254 18.325 6.353 1.00 45.47 217 SER A O 1
ATOM 1601 N N . PRO A 1 218 ? 0.209 19.557 7.928 1.00 49.78 218 PRO A N 1
ATOM 1602 C CA . PRO A 1 218 ? -0.917 19.916 7.069 1.00 49.78 218 PRO A CA 1
ATOM 1603 C C . PRO A 1 218 ? -0.368 20.780 5.932 1.00 49.78 218 PRO A C 1
ATOM 1605 O O . PRO A 1 218 ? 0.057 21.913 6.141 1.00 49.78 218 PRO A O 1
ATOM 1608 N N . THR A 1 219 ? -0.255 20.206 4.737 1.00 48.00 219 THR A N 1
ATOM 1609 C CA . THR A 1 219 ? 0.406 20.878 3.619 1.00 48.00 219 THR A CA 1
ATOM 1610 C C . THR A 1 219 ? -0.565 21.886 3.017 1.00 48.00 219 THR A C 1
ATOM 1612 O O . THR A 1 219 ? -1.462 21.530 2.259 1.00 48.00 219 THR A O 1
ATOM 1615 N N . THR A 1 220 ? -0.410 23.153 3.382 1.00 41.69 220 THR A N 1
ATOM 1616 C CA . THR A 1 220 ? -1.141 24.270 2.784 1.00 41.69 220 THR A CA 1
ATOM 1617 C C . THR A 1 220 ? -0.549 24.572 1.400 1.00 41.69 220 THR A C 1
ATOM 1619 O O . THR A 1 220 ? 0.582 25.039 1.305 1.00 41.69 220 THR A O 1
ATOM 1622 N N . GLY A 1 221 ? -1.301 24.323 0.322 1.00 38.47 221 GLY A N 1
ATOM 1623 C CA . GLY A 1 221 ? -1.164 25.092 -0.926 1.00 38.47 221 GLY A CA 1
ATOM 1624 C C . GLY A 1 221 ? -0.253 24.577 -2.050 1.00 38.47 221 GLY A C 1
ATOM 1625 O O . GLY A 1 221 ? 0.227 25.400 -2.823 1.00 38.47 221 GLY A O 1
ATOM 1626 N N . CYS A 1 222 ? -0.021 23.270 -2.210 1.00 37.16 222 CYS A N 1
ATOM 1627 C CA . CYS A 1 222 ? 0.593 22.760 -3.446 1.00 37.16 222 CYS A CA 1
ATOM 1628 C C . CYS A 1 222 ? -0.233 21.609 -4.036 1.00 37.16 222 CYS A C 1
ATOM 1630 O O . CYS A 1 222 ? -0.252 20.515 -3.470 1.00 37.16 222 CYS A O 1
ATOM 1632 N N . ASP A 1 223 ? -0.880 21.866 -5.179 1.00 40.38 223 ASP A N 1
ATOM 1633 C CA . ASP A 1 223 ? -1.731 20.951 -5.963 1.00 40.38 223 ASP A CA 1
ATOM 1634 C C . ASP A 1 223 ? -0.942 19.817 -6.650 1.00 40.38 223 ASP A C 1
ATOM 1636 O O . ASP A 1 223 ? -1.228 19.419 -7.778 1.00 40.38 223 ASP A O 1
ATOM 1640 N N . VAL A 1 224 ? 0.083 19.270 -5.991 1.00 43.09 224 VAL A N 1
ATOM 1641 C CA . VAL A 1 224 ? 0.635 17.982 -6.413 1.00 43.09 224 VAL A CA 1
ATOM 1642 C C . VAL A 1 224 ? -0.369 16.927 -5.953 1.00 43.09 224 VAL A C 1
ATOM 1644 O O . VAL A 1 224 ? -0.531 16.783 -4.730 1.00 43.09 224 VAL A O 1
ATOM 1647 N N . PRO A 1 225 ? -1.038 16.196 -6.875 1.00 40.91 225 PRO A N 1
ATOM 1648 C CA . PRO A 1 225 ? -2.024 15.187 -6.512 1.00 40.91 225 PRO A CA 1
ATOM 1649 C C . PRO A 1 225 ? -1.403 14.279 -5.463 1.00 40.91 225 PRO A C 1
ATOM 1651 O O . PRO A 1 225 ? -0.232 13.902 -5.556 1.00 40.91 225 PRO A O 1
ATOM 1654 N N . ALA A 1 226 ? -2.142 14.045 -4.386 1.00 42.59 226 ALA A N 1
ATOM 1655 C CA . ALA A 1 226 ? -1.621 13.365 -3.224 1.00 42.59 226 ALA A CA 1
ATOM 1656 C C . ALA A 1 226 ? -1.190 11.939 -3.594 1.00 42.59 226 ALA A C 1
ATOM 1658 O O . ALA A 1 226 ? -2.008 11.029 -3.627 1.00 42.59 226 ALA A O 1
ATOM 1659 N N . ILE A 1 227 ? 0.103 11.734 -3.874 1.00 42.25 227 ILE A N 1
ATOM 1660 C CA . ILE A 1 227 ? 0.679 10.403 -4.116 1.00 42.25 227 ILE A CA 1
ATOM 1661 C C . ILE A 1 227 ? 0.917 9.759 -2.754 1.00 42.25 227 ILE A C 1
ATOM 1663 O O . ILE A 1 227 ? 2.015 9.712 -2.204 1.00 42.25 227 ILE A O 1
ATOM 1667 N N . ALA A 1 228 ? -0.217 9.409 -2.180 1.00 41.41 228 ALA A N 1
ATOM 1668 C CA . ALA A 1 228 ? -0.527 8.491 -1.112 1.00 41.41 228 ALA A CA 1
ATOM 1669 C C . ALA A 1 228 ? -2.028 8.724 -0.973 1.00 41.41 228 ALA A C 1
ATOM 1671 O O . ALA A 1 228 ? -2.433 9.740 -0.400 1.00 41.41 228 ALA A O 1
ATOM 1672 N N . GLU A 1 229 ? -2.838 7.853 -1.582 1.00 44.56 229 GLU A N 1
ATOM 1673 C CA . GLU A 1 229 ? -4.268 7.842 -1.291 1.00 44.56 229 GLU A CA 1
ATOM 1674 C C . GLU A 1 229 ? -4.425 7.955 0.231 1.00 44.56 229 GLU A C 1
ATOM 1676 O O . GLU A 1 229 ? -3.675 7.288 0.966 1.00 44.56 229 GLU A O 1
ATOM 1681 N N . PRO A 1 230 ? -5.339 8.804 0.736 1.00 50.22 230 PRO A N 1
ATOM 1682 C CA . PRO A 1 230 ? -5.736 8.674 2.126 1.00 50.22 230 PRO A CA 1
ATOM 1683 C C . PRO A 1 230 ? -6.043 7.197 2.331 1.00 50.22 230 PRO A C 1
ATOM 1685 O O . PRO A 1 230 ? -6.717 6.602 1.493 1.00 50.22 230 PRO A O 1
ATOM 1688 N N . TRP A 1 231 ? -5.468 6.580 3.364 1.00 65.62 231 TRP A N 1
ATOM 1689 C CA . TRP A 1 231 ? -5.668 5.154 3.604 1.00 65.62 231 TRP A CA 1
ATOM 1690 C C . TRP A 1 231 ? -7.180 4.940 3.612 1.00 65.62 231 TRP A C 1
ATOM 1692 O O . TRP A 1 231 ? -7.861 5.500 4.469 1.00 65.62 231 TRP A O 1
ATOM 1702 N N . VAL A 1 232 ? -7.723 4.266 2.598 1.00 75.62 232 VAL A N 1
ATOM 1703 C CA . VAL A 1 232 ? -9.176 4.181 2.477 1.00 75.62 232 VAL A CA 1
ATOM 1704 C C . VAL A 1 232 ? -9.618 3.105 3.449 1.00 75.62 232 VAL A C 1
ATOM 1706 O O . VAL A 1 232 ? -9.231 1.940 3.346 1.00 75.62 232 VAL A O 1
ATOM 1709 N N . GLY A 1 233 ? -10.368 3.517 4.458 1.00 85.75 233 GLY A N 1
ATOM 1710 C CA . GLY A 1 233 ? -11.039 2.598 5.35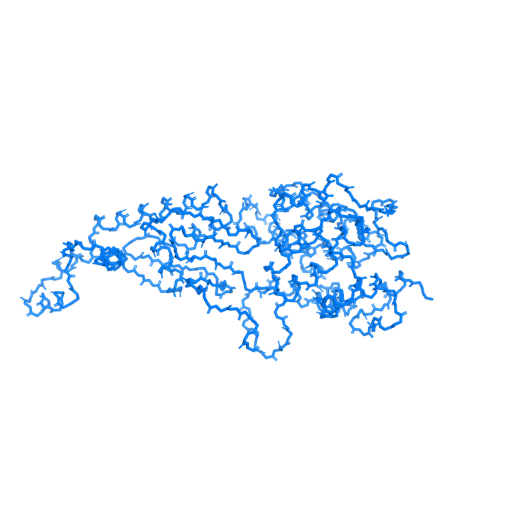6 1.00 85.75 233 GLY A CA 1
ATOM 1711 C C . GLY A 1 233 ? -12.431 2.308 4.811 1.00 85.75 233 GLY A C 1
ATOM 1712 O O . GLY A 1 233 ? -13.122 3.219 4.372 1.00 85.75 233 GLY A O 1
ATOM 1713 N N . HIS A 1 234 ? -12.869 1.059 4.835 1.00 90.50 234 HIS A N 1
ATOM 1714 C CA . HIS A 1 234 ? -14.235 0.680 4.487 1.00 90.50 234 HIS A CA 1
ATOM 1715 C C . HIS A 1 234 ? -14.911 0.134 5.741 1.00 90.50 234 HIS A C 1
ATOM 1717 O O . HIS A 1 234 ? -14.387 -0.782 6.373 1.00 90.50 234 HIS A O 1
ATOM 1723 N N . LEU A 1 235 ? -16.058 0.705 6.098 1.00 94.19 235 LEU A N 1
ATOM 1724 C CA . LEU A 1 235 ? -16.990 0.202 7.110 1.00 94.19 235 LEU A CA 1
ATOM 1725 C C . LEU A 1 235 ? -18.409 0.452 6.595 1.00 94.19 235 LEU A C 1
ATOM 1727 O O . LEU A 1 235 ? -19.166 1.251 7.149 1.00 94.19 235 LEU A O 1
ATOM 1731 N N . VAL A 1 236 ? -18.727 -0.199 5.479 1.00 93.94 236 VAL A N 1
ATOM 1732 C CA . VAL A 1 236 ? -19.950 0.048 4.718 1.00 93.94 236 VAL A CA 1
ATOM 1733 C C . VAL A 1 236 ? -21.034 -0.945 5.155 1.00 93.94 236 VAL A C 1
ATOM 1735 O O . VAL A 1 236 ? -20.819 -2.158 5.041 1.00 93.94 236 VAL A O 1
ATOM 1738 N N . PRO A 1 237 ? -22.185 -0.473 5.670 1.00 92.88 237 PRO A N 1
ATOM 1739 C CA . PRO A 1 237 ? -23.288 -1.341 6.062 1.00 92.88 237 PRO A CA 1
ATOM 1740 C C . PRO A 1 237 ? -23.993 -1.949 4.837 1.00 92.88 237 PRO A C 1
ATOM 1742 O O . PRO A 1 237 ? -24.098 -1.321 3.788 1.00 92.88 237 PRO A O 1
ATOM 1745 N N . GLY A 1 238 ? -24.518 -3.165 4.992 1.00 88.44 238 GLY A N 1
ATOM 1746 C CA . GLY A 1 238 ? -25.275 -3.896 3.971 1.00 88.44 238 GLY A CA 1
ATOM 1747 C C . GLY A 1 238 ? -25.802 -5.231 4.520 1.00 88.44 238 GLY A C 1
ATOM 1748 O O . GLY A 1 238 ? -25.604 -5.508 5.709 1.00 88.44 238 GLY A O 1
ATOM 1749 N N . PRO A 1 239 ? -26.435 -6.090 3.689 1.00 84.94 239 PRO A N 1
ATOM 1750 C CA . PRO A 1 239 ? -26.820 -7.452 4.091 1.00 84.94 239 PRO A CA 1
ATOM 1751 C C . PRO A 1 239 ? -25.627 -8.243 4.647 1.00 84.94 239 PRO A C 1
ATOM 1753 O O . PRO A 1 239 ? -25.739 -8.995 5.615 1.00 84.94 239 PRO A O 1
ATOM 1756 N N . GLN A 1 240 ? -24.459 -8.000 4.054 1.00 91.44 240 GLN A N 1
ATOM 1757 C CA . GLN A 1 240 ? -23.156 -8.262 4.636 1.00 91.44 240 GLN A CA 1
ATOM 1758 C C . GLN A 1 240 ? -22.389 -6.940 4.662 1.00 91.44 240 GLN A C 1
ATOM 1760 O O . GLN A 1 240 ? -22.457 -6.157 3.718 1.00 91.44 240 GLN A O 1
ATOM 1765 N N . TRP A 1 241 ? -21.694 -6.679 5.760 1.00 94.56 241 TRP A N 1
ATOM 1766 C CA . TRP A 1 241 ? -20.879 -5.485 5.923 1.00 94.56 241 TRP A CA 1
ATOM 1767 C C . TRP A 1 241 ? -19.601 -5.614 5.121 1.00 94.56 241 TRP A C 1
ATOM 1769 O O . TRP A 1 241 ? -18.900 -6.613 5.257 1.00 94.56 241 TRP A O 1
ATOM 1779 N N . THR A 1 242 ? -19.254 -4.584 4.364 1.00 93.44 242 THR A N 1
ATOM 1780 C CA . THR A 1 242 ? -17.975 -4.526 3.658 1.00 93.44 242 THR A CA 1
ATOM 1781 C C . THR A 1 242 ? -16.973 -3.778 4.525 1.00 93.44 242 THR A C 1
ATOM 1783 O O . THR A 1 242 ? -17.131 -2.578 4.772 1.00 93.44 242 THR A O 1
ATOM 1786 N N . VAL A 1 243 ? -15.946 -4.487 5.000 1.00 94.12 243 VAL A N 1
ATOM 1787 C CA . VAL A 1 243 ? -14.883 -3.926 5.842 1.00 94.12 243 VAL A CA 1
ATOM 1788 C C . VAL A 1 243 ? -13.531 -4.003 5.148 1.00 94.12 243 VAL A C 1
ATOM 1790 O O . VAL A 1 243 ? -13.205 -5.013 4.538 1.00 94.12 243 VAL A O 1
ATOM 1793 N N . GLY A 1 244 ? -12.719 -2.958 5.231 1.00 85.69 244 GLY A N 1
ATOM 1794 C CA . GLY A 1 244 ? -11.423 -2.913 4.551 1.00 85.69 244 GLY A CA 1
ATOM 1795 C C . GLY A 1 244 ? -10.535 -1.801 5.080 1.00 85.69 244 GLY A C 1
ATOM 1796 O O . GLY A 1 244 ? -11.025 -0.847 5.684 1.00 85.69 244 GLY A O 1
ATOM 1797 N N . PHE A 1 245 ? -9.226 -1.925 4.889 1.00 83.81 245 PHE A N 1
ATOM 1798 C CA . PHE A 1 245 ? -8.286 -0.897 5.323 1.00 83.81 245 PHE A CA 1
ATOM 1799 C C . PHE A 1 245 ? -7.059 -0.814 4.435 1.00 83.81 245 PHE A C 1
ATOM 1801 O O . PHE A 1 245 ? -6.326 -1.793 4.264 1.00 83.81 245 PHE A O 1
ATOM 1808 N N . GLY A 1 246 ? -6.819 0.394 3.930 1.00 75.69 246 GLY A N 1
ATOM 1809 C CA . GLY A 1 246 ? -5.687 0.701 3.078 1.00 75.69 246 GLY A CA 1
ATOM 1810 C C . GLY A 1 246 ? -5.718 -0.149 1.815 1.00 75.69 246 GLY A C 1
ATOM 1811 O O . GLY A 1 246 ? -6.614 -0.048 0.982 1.00 75.69 246 GLY A O 1
ATOM 1812 N N . VAL A 1 247 ? -4.702 -0.989 1.681 1.00 57.28 247 VAL A N 1
ATOM 1813 C CA . VAL A 1 247 ? -4.356 -1.656 0.426 1.00 57.28 247 VAL A CA 1
ATOM 1814 C C . VAL A 1 247 ? -4.869 -3.087 0.317 1.00 57.28 247 VAL A C 1
ATOM 1816 O O . VAL A 1 247 ? -4.903 -3.663 -0.770 1.00 57.28 247 VAL A O 1
ATOM 1819 N N . ALA A 1 248 ? -5.300 -3.672 1.432 1.00 56.62 248 ALA A N 1
ATOM 1820 C CA . ALA A 1 248 ? -5.877 -5.008 1.452 1.00 56.62 248 ALA A CA 1
ATOM 1821 C C . ALA A 1 248 ? -7.313 -4.981 0.891 1.00 56.62 248 ALA A C 1
ATOM 1823 O O . ALA A 1 248 ? -7.973 -3.937 0.945 1.00 56.62 248 ALA A O 1
ATOM 1824 N N . PRO A 1 249 ? -7.775 -6.058 0.230 1.00 58.41 249 PRO A N 1
ATOM 1825 C CA . PRO A 1 249 ? -9.130 -6.117 -0.310 1.00 58.41 249 PRO A CA 1
ATOM 1826 C C . PRO A 1 249 ? -10.151 -6.031 0.821 1.00 58.41 249 PRO A C 1
ATOM 1828 O O . PRO A 1 249 ? -9.965 -6.620 1.886 1.00 58.41 249 PRO A O 1
ATOM 1831 N N . ALA A 1 250 ? -11.236 -5.294 0.581 1.00 80.31 250 ALA A N 1
ATOM 1832 C CA . ALA A 1 250 ? -12.343 -5.284 1.517 1.00 80.31 250 ALA A CA 1
ATOM 1833 C C . ALA A 1 250 ? -12.989 -6.676 1.556 1.00 80.31 250 ALA A C 1
ATOM 1835 O O . ALA A 1 250 ? -13.175 -7.321 0.524 1.00 80.31 250 ALA A O 1
ATOM 1836 N N . VAL A 1 251 ? -13.318 -7.133 2.754 1.00 84.56 251 VAL A N 1
ATOM 1837 C CA . VAL A 1 251 ? -13.931 -8.430 3.019 1.00 84.56 251 VAL A CA 1
ATOM 1838 C C . VAL A 1 251 ? -15.342 -8.229 3.544 1.00 84.56 251 VAL A C 1
ATOM 1840 O O . VAL A 1 251 ? -15.644 -7.240 4.216 1.00 84.56 251 VAL A O 1
ATOM 1843 N N . THR A 1 252 ? -16.220 -9.176 3.243 1.00 93.50 252 THR A N 1
ATOM 1844 C CA . THR A 1 252 ? -17.593 -9.160 3.740 1.00 93.50 252 THR A CA 1
ATOM 1845 C C . THR A 1 252 ? -17.682 -9.860 5.090 1.00 93.50 252 THR A C 1
ATOM 1847 O O . THR A 1 252 ? -17.230 -10.996 5.243 1.00 93.50 252 THR A O 1
ATOM 1850 N N . LEU A 1 253 ? -18.316 -9.217 6.064 1.00 94.56 253 LEU A N 1
ATOM 1851 C CA . LEU A 1 253 ? -18.616 -9.781 7.372 1.00 94.56 253 LEU A CA 1
ATOM 1852 C C . LEU A 1 253 ? -20.129 -9.806 7.611 1.00 94.56 253 LEU A C 1
ATOM 1854 O O . LEU A 1 253 ? -20.832 -8.861 7.256 1.00 94.56 253 LEU A O 1
ATOM 1858 N N . PRO A 1 254 ? -20.664 -10.848 8.267 1.00 94.75 254 PRO A N 1
ATOM 1859 C CA . PRO A 1 254 ? -22.022 -10.807 8.790 1.00 94.75 254 PRO A CA 1
ATOM 1860 C C . PRO A 1 254 ? -22.204 -9.617 9.731 1.00 94.75 254 PRO A C 1
ATOM 1862 O O . PRO A 1 254 ? -21.327 -9.344 10.558 1.00 94.75 254 PRO A O 1
ATOM 1865 N N . ALA A 1 255 ? -23.353 -8.950 9.626 1.00 91.50 255 ALA A N 1
ATOM 1866 C CA . ALA A 1 255 ? -23.693 -7.829 10.487 1.00 91.50 255 ALA A CA 1
ATOM 1867 C C . ALA A 1 255 ? -23.547 -8.199 11.972 1.00 91.50 255 ALA A C 1
ATOM 1869 O O . ALA A 1 255 ? -23.904 -9.296 12.409 1.00 91.50 255 ALA A O 1
ATOM 1870 N N . SER A 1 256 ? -22.996 -7.276 12.754 1.00 93.50 256 SER A N 1
ATOM 1871 C CA . SER A 1 256 ? -22.871 -7.417 14.198 1.00 93.50 256 SER A CA 1
ATOM 1872 C C . SER A 1 256 ? -23.063 -6.066 14.871 1.00 93.50 256 SER A C 1
ATOM 1874 O O . SER A 1 256 ? -22.775 -5.013 14.300 1.00 93.50 256 SER A O 1
ATOM 1876 N N . ARG A 1 257 ? -23.495 -6.099 16.132 1.00 92.56 257 ARG A N 1
ATOM 1877 C CA . ARG A 1 257 ? -23.638 -4.897 16.957 1.00 92.56 257 ARG A CA 1
ATOM 1878 C C . ARG A 1 257 ? -22.330 -4.113 17.070 1.00 92.56 257 ARG A C 1
ATOM 1880 O O . ARG A 1 257 ? -22.318 -2.892 16.991 1.00 92.56 257 ARG A O 1
ATOM 1887 N N . GLY A 1 258 ? -21.208 -4.811 17.228 1.00 95.75 258 GLY A N 1
ATOM 1888 C CA . GLY A 1 258 ? -19.919 -4.139 17.336 1.00 95.75 258 GLY A CA 1
ATOM 1889 C C . GLY A 1 258 ? -19.472 -3.471 16.034 1.00 95.75 258 GLY A C 1
ATOM 1890 O O . GLY A 1 258 ? -18.752 -2.485 16.124 1.00 95.75 258 GLY A O 1
ATOM 1891 N N . LEU A 1 259 ? -19.927 -3.910 14.849 1.00 96.12 259 LEU A N 1
ATOM 1892 C CA . LEU A 1 259 ? -19.629 -3.214 13.585 1.00 96.12 259 LEU A CA 1
ATOM 1893 C C . LEU A 1 259 ? -20.311 -1.845 13.526 1.00 96.12 259 LEU A C 1
ATOM 1895 O O . LEU A 1 259 ? -19.690 -0.869 13.114 1.00 96.12 259 LEU A O 1
ATOM 1899 N N . VAL A 1 260 ? -21.546 -1.755 14.027 1.00 95.25 260 VAL A N 1
ATOM 1900 C CA . VAL A 1 260 ? -22.254 -0.478 14.195 1.00 95.25 260 VAL A CA 1
ATOM 1901 C C . VAL A 1 260 ? -21.482 0.440 15.140 1.00 95.25 260 VAL A C 1
ATOM 1903 O O . VAL A 1 260 ? -21.265 1.606 14.818 1.00 95.25 260 VAL A O 1
ATOM 1906 N N . PHE A 1 261 ? -21.027 -0.085 16.282 1.00 96.62 261 PHE A N 1
ATOM 1907 C CA . PHE A 1 261 ? -20.268 0.700 17.259 1.00 96.62 261 PHE A CA 1
ATOM 1908 C C . PHE A 1 261 ? -18.943 1.201 16.679 1.00 96.62 261 PHE A C 1
ATOM 1910 O O . PHE A 1 261 ? -18.632 2.380 16.800 1.00 96.62 261 PHE A O 1
ATOM 1917 N N . VAL A 1 262 ? -18.184 0.329 16.011 1.00 97.31 262 VAL A N 1
ATOM 1918 C CA . VAL A 1 262 ? -16.915 0.689 15.364 1.00 97.31 262 VAL A CA 1
ATOM 1919 C C . VAL A 1 262 ? -17.138 1.755 14.289 1.00 97.31 262 VAL A C 1
ATOM 1921 O O . VAL A 1 262 ? -16.421 2.752 14.278 1.00 97.31 262 VAL A O 1
ATOM 1924 N N . ARG A 1 263 ? -18.158 1.597 13.434 1.00 96.31 263 ARG A N 1
ATOM 1925 C CA . ARG A 1 263 ? -18.526 2.595 12.418 1.00 96.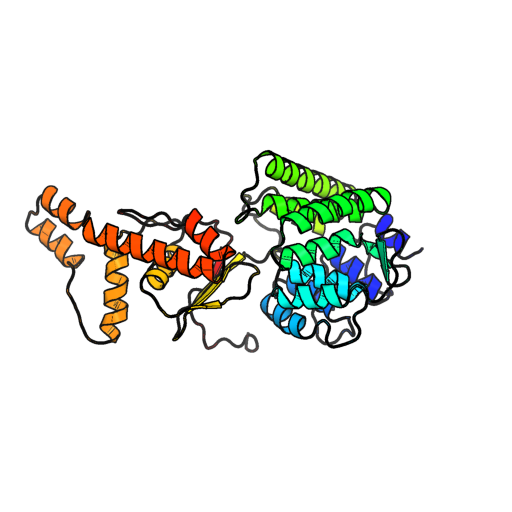31 263 ARG A CA 1
ATOM 1926 C C . ARG A 1 263 ? -18.842 3.947 13.045 1.00 96.31 263 ARG A C 1
ATOM 1928 O O . ARG A 1 263 ? -18.352 4.958 12.557 1.00 96.31 263 ARG A O 1
ATOM 1935 N N . GLU A 1 264 ? -19.637 3.973 14.111 1.00 96.31 264 GLU A N 1
ATOM 1936 C CA . GLU A 1 264 ? -19.992 5.225 14.779 1.00 96.31 264 GLU A CA 1
ATOM 1937 C C . GLU A 1 264 ? -18.771 5.914 15.396 1.00 96.31 264 GLU A C 1
ATOM 1939 O O . GLU A 1 264 ? -18.605 7.122 15.237 1.00 96.31 264 GLU A O 1
ATOM 1944 N N . LEU A 1 265 ? -17.898 5.155 16.061 1.00 96.75 265 LEU A N 1
ATOM 1945 C CA . LEU A 1 265 ? -16.671 5.696 16.643 1.00 96.75 265 LEU A CA 1
ATOM 1946 C C . LEU A 1 265 ? -15.759 6.289 15.569 1.00 96.75 265 LEU A C 1
ATOM 1948 O O . LEU A 1 265 ? -15.235 7.384 15.740 1.00 96.75 265 LEU A O 1
ATOM 1952 N N . VAL A 1 266 ? -15.619 5.595 14.442 1.00 95.69 266 VAL A N 1
ATOM 1953 C CA . VAL A 1 266 ? -14.865 6.082 13.286 1.00 95.69 266 VAL A CA 1
ATOM 1954 C C . VAL A 1 266 ? -15.504 7.337 12.679 1.00 95.69 266 VAL A C 1
ATOM 1956 O O . VAL A 1 266 ? -14.789 8.284 12.355 1.00 95.69 266 VAL A O 1
ATOM 1959 N N . ARG A 1 267 ? -16.839 7.374 12.558 1.00 95.00 267 ARG A N 1
ATOM 1960 C CA . ARG A 1 267 ? -17.600 8.527 12.044 1.00 95.00 267 ARG A CA 1
ATOM 1961 C C . ARG A 1 267 ? -17.356 9.789 12.864 1.00 95.00 267 ARG A C 1
ATOM 1963 O O . ARG A 1 267 ? -17.272 10.871 12.294 1.00 95.00 267 ARG A O 1
ATOM 1970 N N . ARG A 1 268 ? -17.242 9.645 14.185 1.00 94.81 268 ARG A N 1
ATOM 1971 C CA . ARG A 1 268 ? -16.974 10.738 15.129 1.00 94.81 268 ARG A CA 1
ATOM 1972 C C . ARG A 1 268 ? -15.495 10.860 15.496 1.00 94.81 268 ARG A C 1
ATOM 1974 O O . ARG A 1 268 ? -15.180 11.202 16.630 1.00 94.81 268 ARG A O 1
ATOM 1981 N N . GLY A 1 269 ? -14.581 10.510 14.589 1.00 92.88 269 GLY A N 1
ATOM 1982 C CA . GLY A 1 269 ? -13.148 10.441 14.887 1.00 92.88 269 GLY A CA 1
ATOM 1983 C C . GLY A 1 269 ? -12.626 11.642 15.690 1.00 92.88 269 GLY A C 1
ATOM 1984 O O . GLY A 1 269 ? -12.908 12.791 15.364 1.00 92.88 269 GLY A O 1
ATOM 1985 N N . GLY A 1 270 ? -11.875 11.363 16.759 1.00 86.62 270 GLY A N 1
ATOM 1986 C CA . GLY A 1 270 ? -11.393 12.367 17.715 1.00 86.62 270 GLY A CA 1
ATOM 1987 C C . GLY A 1 270 ? -12.365 12.710 18.854 1.00 86.62 270 GLY A C 1
ATOM 1988 O O . GLY A 1 270 ? -11.918 13.223 19.879 1.00 86.62 270 GLY A O 1
ATOM 1989 N N . GLU A 1 271 ? -13.653 12.384 18.739 1.00 93.12 271 GLU A N 1
ATOM 1990 C CA . GLU A 1 271 ? -14.644 12.592 19.797 1.00 93.12 271 GLU A CA 1
ATOM 1991 C C . GLU A 1 271 ? -14.778 11.371 20.723 1.00 93.12 271 GLU A C 1
ATOM 1993 O O . GLU A 1 271 ? -14.522 10.222 20.352 1.00 93.12 271 GLU A O 1
ATOM 1998 N N . GLN A 1 272 ? -15.207 11.631 21.960 1.00 94.12 272 GLN A N 1
ATOM 1999 C CA . GLN A 1 272 ? -15.534 10.609 22.955 1.00 94.12 272 GLN A CA 1
ATOM 2000 C C . GLN A 1 272 ? -17.048 10.371 22.968 1.00 94.12 272 GLN A C 1
ATOM 2002 O O . GLN A 1 272 ? -17.824 11.304 23.160 1.00 94.12 272 GLN A O 1
ATOM 2007 N N . VAL A 1 273 ? -17.469 9.117 22.814 1.00 94.38 273 VAL A N 1
ATOM 2008 C CA . VAL A 1 273 ? -18.874 8.685 22.797 1.00 94.38 273 VAL A CA 1
ATOM 2009 C C . VAL A 1 273 ? -19.156 7.840 24.032 1.00 94.38 273 VAL A C 1
ATOM 2011 O O . VAL A 1 273 ? -18.420 6.895 24.322 1.00 94.38 273 VAL A O 1
ATOM 2014 N N . SER A 1 274 ? -20.213 8.151 24.783 1.00 93.75 274 SER A N 1
ATOM 2015 C CA . SER A 1 274 ? -20.542 7.364 25.979 1.00 93.75 274 SER A CA 1
ATOM 2016 C C . SER A 1 274 ? -20.980 5.940 25.610 1.00 93.75 274 SER A C 1
ATOM 2018 O O . SER A 1 274 ? -21.630 5.716 24.586 1.00 93.75 274 SER A O 1
ATOM 2020 N N . ALA A 1 275 ? -20.671 4.956 26.459 1.00 93.38 275 ALA A N 1
ATOM 2021 C CA . ALA A 1 275 ? -21.101 3.575 26.229 1.00 93.38 275 ALA A CA 1
ATOM 2022 C C . ALA A 1 275 ? -22.635 3.448 26.147 1.00 93.38 275 ALA A C 1
ATOM 2024 O O . ALA A 1 275 ? -23.147 2.659 25.360 1.00 93.38 275 ALA A O 1
ATOM 2025 N N . ILE A 1 276 ? -23.370 4.258 26.910 1.00 91.12 276 ILE A N 1
ATOM 2026 C CA . ILE A 1 276 ? -24.838 4.288 26.892 1.00 91.12 276 ILE A CA 1
ATOM 2027 C C . ILE A 1 276 ? -25.363 4.788 25.545 1.00 91.12 276 ILE A C 1
ATOM 2029 O O . ILE A 1 276 ? -26.315 4.234 25.004 1.00 91.12 276 ILE A O 1
ATOM 2033 N N . GLU A 1 277 ? -24.735 5.815 24.976 1.00 90.94 277 GLU A N 1
ATOM 2034 C CA . GLU A 1 277 ? -25.115 6.336 23.665 1.00 90.94 277 GLU A CA 1
ATOM 2035 C C . GLU A 1 277 ? -24.871 5.317 22.544 1.00 90.94 277 GLU A C 1
ATOM 2037 O O . GLU A 1 277 ? -25.725 5.151 21.669 1.00 90.94 277 GLU A O 1
ATOM 2042 N N . LEU A 1 278 ? -23.741 4.601 22.590 1.00 93.69 278 LEU A N 1
ATOM 2043 C CA . LEU A 1 278 ? -23.471 3.505 21.657 1.00 93.69 278 LEU A CA 1
ATOM 2044 C C . LEU A 1 278 ? -24.500 2.386 21.796 1.00 93.69 278 LEU A C 1
ATOM 2046 O O . LEU A 1 278 ? -25.007 1.896 20.796 1.00 93.69 278 LEU A O 1
ATOM 2050 N N . ASP A 1 279 ? -24.857 2.001 23.015 1.00 92.56 279 ASP A N 1
ATOM 2051 C CA . ASP A 1 279 ? -25.840 0.945 23.248 1.00 92.56 279 ASP A CA 1
ATOM 2052 C C . ASP A 1 279 ? -27.234 1.314 22.692 1.00 92.56 279 ASP A C 1
ATOM 2054 O O . ASP A 1 279 ? -27.888 0.480 22.072 1.00 92.56 279 ASP A O 1
ATOM 2058 N N . ARG A 1 280 ? -27.631 2.594 22.754 1.00 88.00 280 ARG A N 1
ATOM 2059 C CA . ARG A 1 280 ? -28.881 3.108 22.150 1.00 88.00 280 ARG A CA 1
ATOM 2060 C C . ARG A 1 280 ? -28.878 3.171 20.620 1.00 88.00 280 ARG A C 1
ATOM 2062 O O . ARG A 1 280 ? -29.941 3.261 20.004 1.00 88.00 280 ARG A O 1
ATOM 2069 N N . LEU A 1 281 ? -27.713 3.174 19.964 1.00 86.44 281 LEU A N 1
ATOM 2070 C CA . LEU A 1 281 ? -27.651 3.102 18.494 1.00 86.44 281 LEU A CA 1
ATOM 2071 C C . LEU A 1 281 ? -28.251 1.801 17.969 1.00 86.44 281 LEU A C 1
ATOM 2073 O O . LEU A 1 281 ? -28.865 1.806 16.905 1.00 86.44 281 LEU A O 1
ATOM 2077 N N . GLU A 1 282 ? -28.115 0.717 18.729 1.00 72.94 282 GLU A N 1
ATOM 2078 C CA . GLU A 1 282 ? -28.745 -0.557 18.404 1.00 72.94 282 GLU A CA 1
ATOM 2079 C C . GLU A 1 282 ? -30.268 -0.443 18.423 1.00 72.94 282 GLU A C 1
ATOM 2081 O O . GLU A 1 282 ? -30.908 -0.809 17.442 1.00 72.94 282 GLU A O 1
ATOM 2086 N N . GLU A 1 283 ? -30.839 0.132 19.485 1.00 68.38 283 GLU A N 1
ATOM 2087 C CA . GLU A 1 283 ? -32.292 0.273 19.628 1.00 68.38 283 GLU A CA 1
ATOM 2088 C C . GLU A 1 283 ? -32.906 1.016 18.434 1.00 68.38 283 GLU A C 1
ATOM 2090 O O . GLU A 1 283 ? -33.984 0.658 17.968 1.00 68.38 283 GLU A O 1
ATOM 2095 N N . ARG A 1 284 ? -32.201 2.006 17.872 1.00 67.38 284 ARG A N 1
ATOM 2096 C CA . ARG A 1 284 ? -32.653 2.737 16.677 1.00 67.38 284 ARG A CA 1
ATOM 2097 C C . ARG A 1 284 ? -32.622 1.896 15.400 1.00 67.38 284 ARG A C 1
ATOM 2099 O O . ARG A 1 284 ? -33.514 2.046 14.572 1.00 67.38 284 ARG A O 1
ATOM 2106 N N . LEU A 1 285 ? -31.633 1.016 15.247 1.00 67.12 285 LEU A N 1
ATOM 2107 C CA . LEU A 1 285 ? -31.504 0.125 14.088 1.00 67.12 285 LEU A CA 1
ATOM 2108 C C . LEU A 1 285 ? -32.446 -1.089 14.182 1.00 67.12 285 LEU A C 1
ATOM 2110 O O . LEU A 1 285 ? -32.959 -1.557 13.167 1.00 67.12 285 LEU A O 1
ATOM 2114 N N . GLU A 1 286 ? -32.723 -1.573 15.394 1.00 60.12 286 GLU A N 1
ATOM 2115 C CA . GLU A 1 286 ? -33.683 -2.653 15.660 1.00 60.12 286 GLU A CA 1
ATOM 2116 C C . GLU A 1 286 ? -35.140 -2.161 15.709 1.00 60.12 286 GLU A C 1
ATOM 2118 O O . GLU A 1 286 ? -36.053 -2.929 15.413 1.00 60.12 286 GLU A O 1
ATOM 2123 N N . SER A 1 287 ? -35.396 -0.887 16.028 1.00 52.91 287 SER A N 1
ATOM 2124 C CA . SER A 1 287 ? -36.750 -0.304 16.047 1.00 52.91 287 SER A CA 1
ATOM 2125 C C . SER A 1 287 ? -37.393 -0.260 14.654 1.00 52.91 287 SER A C 1
ATOM 2127 O O . SER A 1 287 ? -38.592 -0.505 14.524 1.00 52.91 287 SER A O 1
ATOM 2129 N N . THR A 1 288 ? -36.598 -0.122 13.588 1.00 53.06 288 THR A N 1
ATOM 2130 C CA . THR A 1 288 ? -37.040 -0.387 12.205 1.00 53.06 288 THR A CA 1
ATOM 2131 C C . THR A 1 288 ? -37.509 -1.834 11.966 1.00 53.06 288 THR A C 1
ATOM 2133 O O . THR A 1 288 ? -38.189 -2.091 10.978 1.00 53.06 288 THR A O 1
ATOM 2136 N N . ALA A 1 289 ? -37.206 -2.767 12.876 1.00 47.28 289 ALA A N 1
ATOM 2137 C CA . ALA A 1 289 ? -37.597 -4.180 12.853 1.00 47.28 289 ALA A CA 1
ATOM 2138 C C . ALA A 1 289 ? -38.547 -4.597 14.009 1.00 47.28 289 ALA A C 1
ATOM 2140 O O . ALA A 1 289 ? -38.825 -5.784 14.181 1.00 47.28 289 ALA A O 1
ATOM 2141 N N . GLY A 1 290 ? -39.119 -3.645 14.761 1.00 41.56 290 GLY A N 1
ATOM 2142 C CA . GLY A 1 290 ? -40.367 -3.872 15.503 1.00 41.56 290 GLY A CA 1
ATOM 2143 C C . GLY A 1 290 ? -40.287 -4.463 16.918 1.00 41.56 290 GLY A C 1
ATOM 2144 O O . GLY A 1 290 ? -41.174 -5.234 17.293 1.00 41.56 290 GLY A O 1
ATOM 2145 N N . ARG A 1 291 ? -39.320 -4.076 17.766 1.00 42.00 291 ARG A N 1
ATOM 2146 C CA . ARG A 1 291 ? -39.510 -4.218 19.228 1.00 42.00 291 ARG A CA 1
ATOM 2147 C C . ARG A 1 291 ? -38.677 -3.229 20.060 1.00 42.00 291 ARG A C 1
ATOM 2149 O O . ARG A 1 291 ? -37.462 -3.376 20.112 1.00 42.00 291 ARG A O 1
ATOM 2156 N N . PRO A 1 292 ? -39.296 -2.275 20.780 1.00 38.31 292 PRO A N 1
ATOM 2157 C CA . PRO A 1 292 ? -38.563 -1.397 21.682 1.00 38.31 292 PRO A CA 1
ATOM 2158 C C . PRO A 1 292 ? -38.371 -2.052 23.058 1.00 38.31 292 PRO A C 1
ATOM 2160 O O . PRO A 1 292 ? -39.308 -2.593 23.652 1.00 38.31 292 PRO A O 1
ATOM 2163 N N . ARG A 1 293 ? -37.164 -1.936 23.611 1.00 48.09 293 ARG A N 1
ATOM 2164 C CA . ARG A 1 293 ? -36.948 -1.857 25.061 1.00 48.09 293 ARG A CA 1
ATOM 2165 C C . ARG A 1 293 ? -36.452 -0.443 25.348 1.00 48.09 293 ARG A C 1
ATOM 2167 O O . ARG A 1 293 ? -35.641 0.073 24.599 1.00 48.09 293 ARG A O 1
ATOM 2174 N N . ARG A 1 294 ? -37.021 0.198 26.369 1.00 45.75 294 ARG A N 1
ATOM 2175 C CA . ARG A 1 294 ? -36.834 1.624 26.660 1.00 45.75 294 ARG A CA 1
ATOM 2176 C C . ARG A 1 294 ? -35.692 1.787 27.667 1.00 45.75 294 ARG A C 1
ATOM 2178 O O . ARG A 1 294 ? -35.868 1.447 28.836 1.00 45.75 294 ARG A O 1
ATOM 2185 N N . GLY A 1 295 ? -34.530 2.247 27.212 1.00 50.41 295 GLY A N 1
ATOM 2186 C CA . GLY A 1 295 ? -33.548 2.911 28.074 1.00 50.41 295 GLY A CA 1
ATOM 2187 C C . GLY A 1 295 ? -33.944 4.376 28.333 1.00 50.41 295 GLY A C 1
ATOM 2188 O O . GLY A 1 295 ? -34.794 4.903 27.613 1.00 50.41 295 GLY A O 1
ATOM 2189 N N . PRO A 1 296 ? -33.365 5.047 29.345 1.00 51.78 296 PRO A N 1
ATOM 2190 C CA . PRO A 1 296 ? -33.826 6.369 29.770 1.00 51.78 296 PRO A CA 1
ATOM 2191 C C . PRO A 1 296 ? -33.453 7.469 28.768 1.00 51.78 296 PRO A C 1
ATOM 2193 O O . PRO A 1 296 ? -32.274 7.677 28.499 1.00 51.78 296 PRO A O 1
ATOM 2196 N N . ASP A 1 297 ? -34.423 8.184 28.203 1.00 61.34 297 ASP A N 1
ATOM 2197 C CA . ASP A 1 297 ? -34.204 9.250 27.209 1.00 61.34 297 ASP A CA 1
ATOM 2198 C C . ASP A 1 297 ? -33.392 10.443 27.774 1.00 61.34 297 ASP A C 1
ATOM 2200 O O . ASP A 1 297 ? -33.286 10.626 28.987 1.00 61.34 297 ASP A O 1
ATOM 2204 N N . ARG A 1 298 ? -32.807 11.278 26.905 1.00 63.06 298 ARG A N 1
ATOM 2205 C CA . ARG A 1 298 ? -32.224 12.579 27.276 1.00 63.06 298 ARG A CA 1
ATOM 2206 C C . ARG A 1 298 ? -33.270 13.473 27.944 1.00 63.06 298 ARG A C 1
ATOM 2208 O O . ARG A 1 298 ? -32.957 14.077 28.963 1.00 63.06 298 ARG A O 1
ATOM 2215 N N . GLU A 1 299 ? -34.501 13.480 27.431 1.00 65.19 299 GLU A N 1
ATOM 2216 C CA . GLU A 1 299 ? -35.640 14.138 28.087 1.00 65.19 299 GLU A CA 1
ATOM 2217 C C . GLU A 1 299 ? -35.915 13.549 29.476 1.00 65.19 299 GLU A C 1
ATOM 2219 O O . GLU A 1 299 ? -36.250 14.280 30.398 1.00 65.19 299 GLU A O 1
ATOM 2224 N N . GLU A 1 300 ? -35.711 12.245 29.674 1.00 67.81 300 GLU A N 1
ATOM 2225 C CA . GLU A 1 300 ? -35.879 11.584 30.973 1.00 67.81 300 GLU A CA 1
ATOM 2226 C C . GLU A 1 300 ? -34.771 11.980 31.962 1.00 67.81 300 GLU A C 1
ATOM 2228 O O . GLU A 1 300 ? -35.036 12.173 33.143 1.00 67.81 300 GLU A O 1
ATOM 2233 N N . LEU A 1 301 ? -33.532 12.151 31.487 1.00 69.38 301 LEU A N 1
ATOM 2234 C CA . LEU A 1 301 ? -32.423 12.688 32.284 1.00 69.38 301 LEU A CA 1
ATOM 2235 C C . LEU A 1 301 ? -32.650 14.158 32.658 1.00 69.38 301 LEU A C 1
ATOM 2237 O O . LEU A 1 301 ? -32.414 14.539 33.802 1.00 69.38 301 LEU A O 1
ATOM 2241 N N . GLU A 1 302 ? -33.129 14.970 31.716 1.00 75.50 302 GLU A N 1
ATOM 2242 C CA . GLU A 1 302 ? -33.502 16.368 31.958 1.00 75.50 302 GLU A CA 1
ATOM 2243 C C . GLU A 1 302 ? -34.695 16.457 32.929 1.00 75.50 302 GLU A C 1
ATOM 2245 O O . GLU A 1 302 ? -34.678 17.282 33.843 1.00 75.50 302 GLU A O 1
ATOM 2250 N N . THR A 1 303 ? -35.661 15.539 32.824 1.00 77.50 303 THR A N 1
ATOM 2251 C CA . THR A 1 303 ? -36.791 15.411 33.759 1.00 77.50 303 THR A CA 1
ATOM 2252 C C . THR A 1 303 ? -36.319 15.000 35.152 1.00 77.50 303 THR A C 1
ATOM 2254 O O . THR A 1 303 ? -36.708 15.624 36.128 1.00 77.50 303 THR A O 1
ATOM 2257 N N . MET A 1 304 ? -35.405 14.035 35.276 1.00 69.69 304 MET A N 1
ATOM 2258 C CA . MET A 1 304 ? -34.829 13.650 36.570 1.00 69.69 304 MET A CA 1
ATOM 2259 C C . MET A 1 304 ? -34.069 14.796 37.242 1.00 69.69 304 MET A C 1
ATOM 2261 O O . MET A 1 304 ? -34.155 14.968 38.456 1.00 69.69 304 MET A O 1
ATOM 2265 N N . ILE A 1 305 ? -33.320 15.584 36.465 1.00 76.25 305 ILE A N 1
ATOM 2266 C CA . ILE A 1 305 ? -32.649 16.784 36.978 1.00 76.25 305 ILE A CA 1
ATOM 2267 C C . ILE A 1 305 ? -33.696 17.792 37.471 1.00 76.25 305 ILE A C 1
ATOM 2269 O O . ILE A 1 305 ? -33.533 18.352 38.555 1.00 76.25 305 ILE A O 1
ATOM 2273 N N . ALA A 1 306 ? -34.786 17.983 36.721 1.00 77.69 306 ALA A N 1
ATOM 2274 C CA . ALA A 1 306 ? -35.901 18.842 37.120 1.00 77.69 306 ALA A CA 1
ATOM 2275 C C . ALA A 1 306 ? -36.656 18.320 38.362 1.00 77.69 306 ALA A C 1
ATOM 2277 O O . ALA A 1 306 ? -37.129 19.119 39.167 1.00 77.69 306 ALA A O 1
ATOM 2278 N N . GLU A 1 307 ? -36.716 17.001 38.558 1.00 82.62 307 GLU A N 1
ATOM 2279 C CA . GLU A 1 307 ? -37.335 16.324 39.709 1.00 82.62 307 GLU A CA 1
ATOM 2280 C C . GLU A 1 307 ? -36.403 16.211 40.933 1.00 82.62 307 GLU A C 1
ATOM 2282 O O . GLU A 1 307 ? -36.793 15.665 41.965 1.00 82.62 307 GLU A O 1
ATOM 2287 N N . GLY A 1 308 ? -35.185 16.761 40.861 1.00 78.94 308 GLY A N 1
ATOM 2288 C CA . GLY A 1 308 ? -34.261 16.830 41.995 1.00 78.94 308 GLY A CA 1
ATOM 2289 C C . GLY A 1 308 ? -33.426 15.567 42.220 1.00 78.94 308 GLY A C 1
ATOM 2290 O O . GLY A 1 308 ? -32.977 15.333 43.344 1.00 78.94 308 GLY A O 1
ATOM 2291 N N . ALA A 1 309 ? -33.197 14.763 41.175 1.00 77.19 309 ALA A N 1
ATOM 2292 C CA . ALA A 1 309 ? -32.301 13.611 41.236 1.00 77.19 309 ALA A CA 1
ATOM 2293 C C . ALA A 1 309 ? -30.935 14.001 41.812 1.00 77.19 309 ALA A C 1
ATOM 2295 O O . ALA A 1 309 ? -30.331 15.015 41.445 1.00 77.19 309 ALA A O 1
ATOM 2296 N N . THR A 1 310 ? -30.428 13.178 42.726 1.00 78.50 310 THR A N 1
ATOM 2297 C CA . THR A 1 310 ? -29.159 13.466 43.382 1.00 78.50 310 THR A CA 1
ATOM 2298 C C . THR A 1 310 ? -27.991 13.212 42.429 1.00 78.50 310 THR A C 1
ATOM 2300 O O . THR A 1 310 ? -28.077 12.454 41.460 1.00 78.50 310 THR A O 1
ATOM 2303 N N . ALA A 1 311 ? -26.828 13.792 42.737 1.00 71.75 311 ALA A N 1
ATOM 2304 C CA . ALA A 1 311 ? -25.591 13.482 42.017 1.00 71.75 311 ALA A CA 1
ATOM 2305 C C . ALA A 1 311 ? -25.226 11.979 42.070 1.00 71.75 311 ALA A C 1
ATOM 2307 O O . ALA A 1 311 ? -24.456 11.510 41.230 1.00 71.75 311 ALA A O 1
ATOM 2308 N N . GLY A 1 312 ? -25.761 11.233 43.047 1.00 71.62 312 GLY A N 1
ATOM 2309 C CA . GLY A 1 312 ? -25.656 9.777 43.136 1.00 71.62 312 GLY A CA 1
ATOM 2310 C C . GLY A 1 312 ? -26.493 9.070 42.070 1.00 71.62 312 GLY A C 1
ATOM 2311 O O . GLY A 1 312 ? -25.945 8.267 41.320 1.00 71.62 312 GLY A O 1
ATOM 2312 N N . ASP A 1 313 ? -27.766 9.447 41.930 1.00 70.31 313 ASP A N 1
ATOM 2313 C CA . ASP A 1 313 ? -28.705 8.853 40.963 1.00 70.31 313 ASP A CA 1
ATOM 2314 C C . ASP A 1 313 ? -28.260 9.096 39.511 1.00 70.31 313 ASP A C 1
ATOM 2316 O O . ASP A 1 313 ? -28.303 8.206 38.657 1.00 70.31 313 ASP A O 1
ATOM 2320 N N . LEU A 1 314 ? -27.752 10.303 39.240 1.00 67.44 314 LEU A N 1
ATOM 2321 C CA . LEU A 1 314 ? -27.160 10.660 37.950 1.00 67.44 314 LEU A CA 1
ATOM 2322 C C . LEU A 1 314 ? -25.879 9.866 37.676 1.00 67.44 314 LEU A C 1
ATOM 2324 O O . LEU A 1 314 ? -25.685 9.386 36.560 1.00 67.44 314 LEU A O 1
ATOM 2328 N N . ARG A 1 315 ? -25.012 9.678 38.681 1.00 67.44 315 ARG A N 1
ATOM 2329 C CA . ARG A 1 315 ? -23.807 8.847 38.533 1.00 67.44 315 ARG A CA 1
ATOM 2330 C C . ARG A 1 315 ? -24.155 7.391 38.260 1.00 67.44 315 ARG A C 1
ATOM 2332 O O . ARG A 1 315 ? -23.555 6.806 37.369 1.00 67.44 315 ARG A O 1
ATOM 2339 N N . GLU A 1 316 ? -25.102 6.810 38.983 1.00 69.19 316 GLU A N 1
ATOM 2340 C CA . GLU A 1 316 ? -25.459 5.400 38.815 1.00 69.19 316 GLU A CA 1
ATOM 2341 C C . GLU A 1 316 ? -26.010 5.114 37.409 1.00 69.19 316 GLU A C 1
ATOM 2343 O O . GLU A 1 316 ? -25.648 4.112 36.794 1.00 69.19 316 GLU A O 1
ATOM 2348 N N . ARG A 1 317 ? -26.798 6.041 36.844 1.00 67.00 317 ARG A N 1
ATOM 2349 C CA . ARG A 1 317 ? -27.286 5.936 35.459 1.00 67.00 317 ARG A CA 1
ATOM 2350 C C . ARG A 1 317 ? -26.225 6.243 34.401 1.00 67.00 317 ARG A C 1
ATOM 2352 O O . ARG A 1 317 ? -26.208 5.563 33.383 1.00 67.00 317 ARG A O 1
ATOM 2359 N N . ILE A 1 318 ? -25.353 7.236 34.601 1.00 62.91 318 ILE A N 1
ATOM 2360 C CA . ILE A 1 318 ? -24.299 7.617 33.633 1.00 62.91 318 ILE A CA 1
ATOM 2361 C C . ILE A 1 318 ? -23.158 6.586 33.603 1.00 62.91 318 ILE A C 1
ATOM 2363 O O . ILE A 1 318 ? -22.532 6.369 32.565 1.00 62.91 318 ILE A O 1
ATOM 2367 N N . PHE A 1 319 ? -22.905 5.920 34.728 1.00 70.31 319 PHE A N 1
ATOM 2368 C CA . PHE A 1 319 ? -21.882 4.892 34.885 1.00 70.31 319 PHE A CA 1
ATOM 2369 C C . PHE A 1 319 ? -22.507 3.498 34.991 1.00 70.31 319 PHE A C 1
ATOM 2371 O O . PHE A 1 319 ? -22.114 2.707 35.849 1.00 70.31 319 PHE A O 1
ATOM 2378 N N . ASP A 1 320 ? -23.461 3.184 34.105 1.00 84.50 320 ASP A N 1
ATOM 2379 C CA . ASP A 1 320 ? -23.995 1.827 33.988 1.00 84.50 320 ASP A CA 1
ATOM 2380 C C . ASP A 1 320 ? -22.885 0.859 33.546 1.00 84.50 320 ASP A C 1
ATOM 2382 O O . ASP A 1 320 ? -22.587 0.650 32.364 1.00 84.50 320 ASP A O 1
ATOM 2386 N N . GLU A 1 321 ? -22.273 0.248 34.554 1.00 86.94 321 GLU A N 1
ATOM 2387 C CA . GLU A 1 321 ? -21.180 -0.704 34.449 1.00 86.94 321 GLU A CA 1
ATOM 2388 C C . GLU A 1 321 ? -21.547 -1.910 33.569 1.00 86.94 321 GLU A C 1
ATOM 2390 O O . GLU A 1 321 ? -20.698 -2.453 32.853 1.00 86.94 321 GLU A O 1
ATOM 2395 N N . ARG A 1 322 ? -22.825 -2.316 33.555 1.00 90.25 322 ARG A N 1
ATOM 2396 C CA . ARG A 1 322 ? -23.285 -3.425 32.711 1.00 90.25 322 ARG A CA 1
ATOM 2397 C C . ARG A 1 322 ? -23.264 -3.017 31.247 1.00 90.25 322 ARG A C 1
ATOM 2399 O O . ARG A 1 322 ? -22.723 -3.764 30.426 1.00 90.25 322 ARG A O 1
ATOM 2406 N N . THR A 1 323 ? -23.787 -1.834 30.936 1.00 91.50 323 THR A N 1
ATOM 2407 C CA . THR A 1 323 ? -23.767 -1.273 29.579 1.00 91.50 323 THR A CA 1
ATOM 2408 C C . THR A 1 323 ? -22.334 -1.063 29.096 1.00 91.50 323 THR A C 1
ATOM 2410 O O . THR A 1 323 ? -21.962 -1.565 28.033 1.00 91.50 323 THR A O 1
ATOM 2413 N N . ARG A 1 324 ? -21.473 -0.462 29.928 1.00 94.25 324 ARG A N 1
ATOM 2414 C CA . ARG A 1 324 ? -20.032 -0.323 29.664 1.00 94.25 324 ARG A CA 1
ATOM 2415 C C . ARG A 1 324 ? -19.370 -1.654 29.308 1.00 94.25 324 ARG A C 1
ATOM 2417 O O . ARG A 1 324 ? -18.667 -1.762 28.297 1.00 94.25 324 ARG A O 1
ATOM 2424 N N . SER A 1 325 ? -19.583 -2.675 30.140 1.00 95.12 325 SER A N 1
ATOM 2425 C CA . SER A 1 325 ? -19.002 -4.009 29.960 1.00 95.12 325 SER A CA 1
ATOM 2426 C C . SER A 1 325 ? -19.509 -4.675 28.678 1.00 95.12 325 SER A C 1
ATOM 2428 O O . SER A 1 325 ? -18.719 -5.261 27.932 1.00 95.12 325 SER A O 1
ATOM 2430 N N . ARG A 1 326 ? -20.810 -4.549 28.379 1.00 95.06 326 ARG A N 1
ATOM 2431 C CA . ARG A 1 326 ? -21.435 -5.085 27.162 1.00 95.06 326 ARG A CA 1
ATOM 2432 C C . ARG A 1 326 ? -20.867 -4.441 25.898 1.00 95.06 326 ARG A C 1
ATOM 2434 O O . ARG A 1 326 ? -20.427 -5.171 25.008 1.00 95.06 326 ARG A O 1
ATOM 2441 N N . VAL A 1 327 ? -20.823 -3.109 25.833 1.00 95.75 327 VAL A N 1
ATOM 2442 C CA . VAL A 1 327 ? -20.281 -2.365 24.682 1.00 95.75 327 VAL A CA 1
ATOM 2443 C C . VAL A 1 327 ? -18.809 -2.696 24.472 1.00 95.75 327 VAL A C 1
ATOM 2445 O O . VAL A 1 327 ? -18.425 -3.098 23.374 1.00 95.75 327 VAL A O 1
ATOM 2448 N N . SER A 1 328 ? -18.004 -2.656 25.538 1.00 96.62 328 SER A N 1
ATOM 2449 C CA . SER A 1 328 ? -16.571 -2.973 25.465 1.00 96.62 328 SER A CA 1
ATOM 2450 C C . SER A 1 328 ? -16.315 -4.386 24.931 1.00 96.62 328 SER A C 1
ATOM 2452 O O . SER A 1 328 ? -15.474 -4.578 24.054 1.00 96.62 328 SER A O 1
ATOM 2454 N N . LYS A 1 329 ? -17.061 -5.390 25.416 1.00 97.06 329 LYS A N 1
ATOM 2455 C CA . LYS A 1 329 ? -16.957 -6.774 24.920 1.00 97.06 329 LYS A CA 1
ATOM 2456 C C . LYS A 1 329 ? -17.386 -6.893 23.457 1.00 97.06 329 LYS A C 1
ATOM 2458 O O . LYS A 1 329 ? -16.750 -7.627 22.707 1.00 97.06 329 LYS A O 1
ATOM 2463 N N . SER A 1 330 ? -18.444 -6.189 23.052 1.00 96.50 330 SER A N 1
ATOM 2464 C CA . SER A 1 330 ? -18.950 -6.195 21.672 1.00 96.50 330 SER A CA 1
ATOM 2465 C C . SER A 1 330 ? -17.937 -5.606 20.682 1.00 96.50 330 SER A C 1
ATOM 2467 O O . SER A 1 330 ? -17.654 -6.222 19.650 1.00 96.50 330 SER A O 1
ATOM 2469 N N . VAL A 1 331 ? -17.344 -4.454 21.026 1.00 97.62 331 VAL A N 1
ATOM 2470 C CA . VAL A 1 331 ? -16.295 -3.801 20.228 1.00 97.62 331 VAL A CA 1
ATOM 2471 C C . VAL A 1 331 ? -15.076 -4.713 20.105 1.00 97.62 331 VAL A C 1
ATOM 2473 O O . VAL A 1 331 ? -14.676 -5.023 18.987 1.00 97.62 331 VAL A O 1
ATOM 2476 N N . ARG A 1 332 ? -14.538 -5.231 21.221 1.00 97.88 332 ARG A N 1
ATOM 2477 C CA . ARG A 1 332 ? -13.346 -6.103 21.196 1.00 97.88 332 ARG A CA 1
ATOM 2478 C C . ARG A 1 332 ? -13.552 -7.365 20.366 1.00 97.88 332 ARG A C 1
ATOM 2480 O O . ARG A 1 332 ? -12.754 -7.624 19.476 1.00 97.88 332 ARG A O 1
ATOM 2487 N N . ARG A 1 333 ? -14.661 -8.088 20.569 1.00 97.75 333 ARG A N 1
ATOM 2488 C CA . ARG A 1 333 ? -14.987 -9.285 19.768 1.00 97.75 333 ARG A CA 1
ATOM 2489 C C . ARG A 1 333 ? -15.132 -8.974 18.283 1.00 97.75 333 ARG A C 1
ATOM 2491 O O . ARG A 1 333 ? -14.795 -9.801 17.444 1.00 97.75 333 ARG A O 1
ATOM 2498 N N . THR A 1 334 ? -15.663 -7.801 17.945 1.00 98.00 334 THR A N 1
ATOM 2499 C CA . THR A 1 334 ? -15.777 -7.385 16.545 1.00 98.00 334 THR A CA 1
ATOM 2500 C C . THR A 1 334 ? -14.414 -7.064 15.954 1.00 98.00 334 THR A C 1
ATOM 2502 O O . THR A 1 334 ? -14.138 -7.510 14.849 1.00 98.00 334 THR A O 1
ATOM 2505 N N . ILE A 1 335 ? -13.549 -6.360 16.684 1.00 97.62 335 ILE A N 1
ATOM 2506 C CA . ILE A 1 335 ? -12.174 -6.091 16.251 1.00 97.62 335 ILE A CA 1
ATOM 2507 C C . ILE A 1 335 ? -11.395 -7.402 16.071 1.00 97.62 335 ILE A C 1
ATOM 2509 O O . ILE A 1 335 ? -10.756 -7.575 15.042 1.00 97.62 335 ILE A O 1
ATOM 2513 N N . GLU A 1 336 ? -11.511 -8.357 17.000 1.00 96.69 336 GLU A N 1
ATOM 2514 C CA . GLU A 1 336 ? -10.923 -9.704 16.882 1.00 96.69 336 GLU A CA 1
ATOM 2515 C C . GLU A 1 336 ? -11.446 -10.450 15.644 1.00 96.69 336 GLU A C 1
ATOM 2517 O O . GLU A 1 336 ? -10.677 -11.054 14.899 1.00 96.69 336 GLU A O 1
ATOM 2522 N N . ARG A 1 337 ? -12.757 -10.370 15.382 1.00 96.94 337 ARG A N 1
ATOM 2523 C CA . ARG A 1 337 ? -13.373 -10.962 14.188 1.00 96.94 337 ARG A CA 1
ATOM 2524 C C . ARG A 1 337 ? -12.916 -10.287 12.897 1.00 96.94 337 ARG A C 1
ATOM 2526 O O . ARG A 1 337 ? -12.757 -10.969 11.894 1.00 96.94 337 ARG A O 1
ATOM 2533 N N . ILE A 1 338 ? -12.751 -8.965 12.897 1.00 95.19 338 ILE A N 1
ATOM 2534 C CA . ILE A 1 338 ? -12.209 -8.231 11.752 1.00 95.19 338 ILE A CA 1
ATOM 2535 C C . ILE A 1 338 ? -10.753 -8.630 11.538 1.00 95.19 338 ILE A C 1
ATOM 2537 O O . ILE A 1 338 ? -10.364 -8.871 10.406 1.00 95.19 338 ILE A O 1
ATOM 2541 N N . GLU A 1 339 ? -9.952 -8.735 12.596 1.00 89.50 339 GLU A N 1
ATOM 2542 C CA . GLU A 1 339 ? -8.542 -9.098 12.484 1.00 89.50 339 GLU A CA 1
ATOM 2543 C C . GLU A 1 339 ? -8.343 -10.497 11.902 1.00 89.50 339 GLU A C 1
ATOM 2545 O O . GLU A 1 339 ? -7.453 -10.679 11.076 1.00 89.50 339 GLU A O 1
ATOM 2550 N N . SER A 1 340 ? -9.186 -11.469 12.265 1.00 87.50 340 SER A N 1
ATOM 2551 C CA . SER A 1 340 ? -9.054 -12.834 11.747 1.00 87.50 340 SER A CA 1
ATOM 2552 C C . SER A 1 340 ? -9.271 -12.942 10.234 1.00 87.50 340 SER A C 1
ATOM 2554 O O . SER A 1 340 ? -8.739 -13.862 9.618 1.00 87.50 340 SER A O 1
ATOM 2556 N N . VAL A 1 341 ? -10.018 -12.009 9.630 1.00 86.94 341 VAL A N 1
ATOM 2557 C CA . VAL A 1 341 ? -10.259 -11.958 8.174 1.00 86.94 341 VAL A CA 1
ATOM 2558 C C . VAL A 1 341 ? -9.485 -10.846 7.464 1.00 86.94 341 VAL A C 1
ATOM 2560 O O . VAL A 1 341 ? -9.248 -10.924 6.264 1.00 86.94 341 VAL A O 1
ATOM 2563 N N . HIS A 1 342 ? -9.100 -9.796 8.186 1.00 81.44 342 HIS A N 1
ATOM 2564 C CA . HIS A 1 342 ? -8.407 -8.622 7.672 1.00 81.44 342 HIS A CA 1
ATOM 2565 C C . HIS A 1 342 ? -7.436 -8.073 8.744 1.00 81.44 342 HIS A C 1
ATOM 2567 O O . HIS A 1 342 ? -7.705 -7.037 9.372 1.00 81.44 342 HIS A O 1
ATOM 2573 N N . PRO A 1 343 ? -6.256 -8.704 8.926 1.00 79.44 343 PRO A N 1
ATOM 2574 C CA . PRO A 1 343 ? -5.347 -8.421 10.042 1.00 79.44 343 PRO A CA 1
ATOM 2575 C C . PRO A 1 343 ? -4.912 -6.957 10.172 1.00 79.44 343 PRO A C 1
ATOM 2577 O O . PRO A 1 343 ? -4.806 -6.432 11.276 1.00 79.44 343 PRO A O 1
ATOM 2580 N N . LEU A 1 344 ? -4.684 -6.264 9.049 1.00 72.56 344 LEU A N 1
ATOM 2581 C CA . LEU A 1 344 ? -4.271 -4.853 9.062 1.00 72.56 344 LEU A CA 1
ATOM 2582 C C . LEU A 1 344 ? -5.344 -3.927 9.660 1.00 72.56 344 LEU A C 1
ATOM 2584 O O . LEU A 1 344 ? -5.036 -3.125 10.535 1.00 72.56 344 LEU A O 1
ATOM 2588 N N . LEU A 1 345 ? -6.605 -4.071 9.237 1.00 87.38 345 LEU A N 1
ATOM 2589 C CA . LEU A 1 345 ? -7.737 -3.308 9.772 1.00 87.38 345 LEU A CA 1
ATOM 2590 C C . LEU A 1 345 ? -7.970 -3.632 11.247 1.00 87.38 345 LEU A C 1
ATOM 2592 O O . LEU A 1 345 ? -8.156 -2.724 12.049 1.00 87.38 345 LEU A O 1
ATOM 2596 N N . GLY A 1 346 ? -7.961 -4.918 11.606 1.00 90.44 346 GLY A N 1
ATOM 2597 C CA . GLY A 1 346 ? -8.192 -5.344 12.984 1.00 90.44 346 GLY A CA 1
ATOM 2598 C C . GLY A 1 346 ? -7.168 -4.758 13.955 1.00 90.44 346 GLY A C 1
ATOM 2599 O O . GLY A 1 346 ? -7.551 -4.185 14.973 1.00 90.44 346 GLY A O 1
ATOM 2600 N N . ARG A 1 347 ? -5.876 -4.813 13.607 1.00 78.62 347 ARG A N 1
ATOM 2601 C CA . ARG A 1 347 ? -4.801 -4.197 14.404 1.00 78.62 347 ARG A CA 1
ATOM 2602 C C . ARG A 1 347 ? -4.943 -2.687 14.492 1.00 78.62 347 ARG A C 1
ATOM 2604 O O . ARG A 1 347 ? -4.958 -2.149 15.592 1.00 78.62 347 ARG A O 1
ATOM 2611 N N . HIS A 1 348 ? -5.170 -2.026 13.357 1.00 84.94 348 HIS A N 1
ATOM 2612 C CA . HIS A 1 348 ? -5.423 -0.587 13.328 1.00 84.94 348 HIS A CA 1
ATOM 2613 C C . HIS A 1 348 ? -6.554 -0.187 14.283 1.00 84.94 348 HIS A C 1
ATOM 2615 O O . HIS A 1 348 ? -6.375 0.691 15.124 1.00 84.94 348 HIS A O 1
ATOM 2621 N N . LEU A 1 349 ? -7.709 -0.852 14.200 1.00 94.94 349 LEU A N 1
ATOM 2622 C CA . LEU A 1 349 ? -8.852 -0.565 15.067 1.00 94.94 349 LEU A CA 1
ATOM 2623 C C . LEU A 1 349 ? -8.560 -0.883 16.537 1.00 94.94 349 LEU A C 1
ATOM 2625 O O . LEU A 1 349 ? -8.992 -0.128 17.401 1.00 94.94 349 LEU A O 1
ATOM 2629 N N . ARG A 1 350 ? -7.824 -1.960 16.839 1.00 95.19 350 ARG A N 1
ATOM 2630 C CA . ARG A 1 350 ? -7.406 -2.284 18.212 1.00 95.19 350 ARG A CA 1
ATOM 2631 C C . ARG A 1 350 ? -6.565 -1.168 18.822 1.00 95.19 350 ARG A C 1
ATOM 2633 O O . ARG A 1 350 ? -6.813 -0.791 19.962 1.00 95.19 350 ARG A O 1
ATOM 2640 N N . ASP A 1 351 ? -5.594 -0.666 18.069 1.00 85.75 351 ASP A N 1
ATOM 2641 C CA . ASP A 1 351 ? -4.621 0.310 18.562 1.00 85.75 351 ASP A CA 1
ATOM 2642 C C . ASP A 1 351 ? -5.221 1.716 18.677 1.00 85.75 351 ASP A C 1
ATOM 2644 O O . ASP A 1 351 ? -4.737 2.548 19.443 1.00 85.75 351 ASP A O 1
ATOM 2648 N N . THR A 1 352 ? -6.281 1.993 17.913 1.00 92.56 352 THR A N 1
ATOM 2649 C CA . THR A 1 352 ? -6.875 3.332 17.806 1.00 92.56 352 THR A CA 1
ATOM 2650 C C . THR A 1 352 ? -8.240 3.472 18.469 1.00 92.56 352 THR A C 1
ATOM 2652 O O . THR A 1 352 ? -8.675 4.602 18.684 1.00 92.56 352 THR A O 1
ATOM 2655 N N . ILE A 1 353 ? -8.928 2.377 18.809 1.00 97.12 353 ILE A N 1
ATOM 2656 C CA . ILE A 1 353 ? -10.201 2.429 19.533 1.00 97.12 353 ILE A CA 1
ATOM 2657 C C . ILE A 1 353 ? -9.977 2.185 21.025 1.00 97.12 353 ILE A C 1
ATOM 2659 O O . ILE A 1 353 ? -9.727 1.066 21.474 1.00 97.12 353 ILE A O 1
ATOM 2663 N N . GLY A 1 354 ? -10.168 3.239 21.817 1.00 95.44 354 GLY A N 1
ATOM 2664 C CA . GLY A 1 354 ? -10.285 3.138 23.268 1.00 95.44 354 GLY A CA 1
ATOM 2665 C C . GLY A 1 354 ? -11.693 2.700 23.677 1.00 95.44 354 GLY A C 1
ATOM 2666 O O . GLY A 1 354 ? -12.683 3.208 23.152 1.00 95.44 354 GLY A O 1
ATOM 2667 N N . THR A 1 355 ? -11.796 1.780 24.641 1.00 96.75 355 THR A N 1
ATOM 2668 C CA . THR A 1 355 ? -13.080 1.349 25.236 1.00 96.75 355 THR A CA 1
ATOM 2669 C C . THR A 1 355 ? -13.112 1.635 26.735 1.00 96.75 355 THR A C 1
ATOM 2671 O O . THR A 1 355 ? -12.133 1.348 27.425 1.00 96.75 355 THR A O 1
ATOM 2674 N N . GLY A 1 356 ? -14.241 2.118 27.251 1.00 93.75 356 GLY A N 1
ATOM 2675 C CA . GLY A 1 356 ? -14.447 2.444 28.663 1.00 93.75 356 GLY A CA 1
ATOM 2676 C C . GLY A 1 356 ? -15.861 2.973 28.903 1.00 93.75 356 GLY A C 1
ATOM 2677 O O . GLY A 1 356 ? -16.781 2.626 28.166 1.00 93.75 356 GLY A O 1
ATOM 2678 N N . ASN A 1 357 ? -16.047 3.825 29.918 1.00 90.88 357 ASN A N 1
ATOM 2679 C CA . ASN A 1 357 ? -17.301 4.591 30.076 1.00 90.88 357 ASN A CA 1
ATOM 2680 C C . ASN A 1 357 ? -17.544 5.518 28.877 1.00 90.88 357 ASN A C 1
ATOM 2682 O O . ASN A 1 357 ? -18.682 5.730 28.463 1.00 90.88 357 ASN A O 1
ATOM 2686 N N . TYR A 1 358 ? -16.444 5.999 28.303 1.00 94.25 358 TYR A N 1
ATOM 2687 C CA . TYR A 1 358 ? -16.383 6.666 27.018 1.00 94.25 358 TYR A CA 1
ATOM 2688 C C . TYR A 1 358 ? -15.519 5.823 26.086 1.00 94.25 358 TYR A C 1
ATOM 2690 O O . TYR A 1 358 ? -14.516 5.239 26.506 1.00 94.25 358 TYR A O 1
ATOM 2698 N N . CYS A 1 359 ? -15.961 5.709 24.846 1.00 96.69 359 CYS A N 1
ATOM 2699 C CA . CYS A 1 359 ? -15.261 5.041 23.769 1.00 96.69 359 CYS A CA 1
ATOM 2700 C C . CYS A 1 359 ? -14.901 6.091 22.718 1.00 96.69 359 CYS A C 1
ATOM 2702 O O . CYS A 1 359 ? -15.672 7.017 22.483 1.00 96.69 359 CYS A O 1
ATOM 2704 N N . GLY A 1 360 ? -13.757 5.945 22.063 1.00 96.31 360 GLY A N 1
ATOM 2705 C CA . GLY A 1 360 ? -13.302 6.920 21.074 1.00 96.31 360 GLY A CA 1
ATOM 2706 C C . GLY A 1 360 ? -12.371 6.280 20.063 1.00 96.31 360 GLY A C 1
ATOM 2707 O O . GLY A 1 360 ? -11.674 5.319 20.386 1.00 96.31 360 GLY A O 1
ATOM 2708 N N . TYR A 1 361 ? -12.367 6.818 18.848 1.00 96.38 361 TYR A N 1
ATOM 2709 C CA . TYR A 1 361 ? -11.413 6.466 17.804 1.00 96.38 361 TYR A CA 1
ATOM 2710 C C . TYR A 1 361 ? -10.385 7.593 17.665 1.00 96.38 361 TYR A C 1
ATOM 2712 O O . TYR A 1 361 ? -10.728 8.708 17.273 1.00 96.38 361 TYR A O 1
ATOM 2720 N N . THR A 1 362 ? -9.123 7.302 17.978 1.00 91.75 362 THR A N 1
ATOM 2721 C CA . THR A 1 362 ? -7.991 8.243 17.913 1.00 91.75 362 THR A CA 1
ATOM 2722 C C . THR A 1 362 ? -7.068 7.950 16.731 1.00 91.75 362 THR A C 1
ATOM 2724 O O . THR A 1 362 ? -5.859 8.176 16.803 1.00 91.75 362 THR A O 1
ATOM 2727 N N . GLY A 1 363 ? -7.606 7.384 15.648 1.00 81.38 363 GLY A N 1
ATOM 2728 C CA . GLY A 1 363 ? -6.805 7.104 14.463 1.00 81.38 363 GLY A CA 1
ATOM 2729 C C . GLY A 1 363 ? -6.362 8.379 13.733 1.00 81.38 363 GLY A C 1
ATOM 2730 O O . GLY A 1 363 ? -6.945 9.447 13.916 1.00 81.38 363 GLY A O 1
ATOM 2731 N N . PRO A 1 364 ? -5.318 8.291 12.892 1.00 71.94 364 PRO A N 1
ATOM 2732 C CA . PRO A 1 364 ? -4.770 9.443 12.194 1.00 71.94 364 PRO A CA 1
ATOM 2733 C C . PRO A 1 364 ? -5.784 10.039 11.206 1.00 71.94 364 PRO A C 1
ATOM 2735 O O . PRO A 1 364 ? -6.466 9.309 10.486 1.00 71.94 364 PRO A O 1
ATOM 2738 N N . ALA A 1 365 ? -5.810 11.373 11.110 1.00 65.69 365 ALA A N 1
ATOM 2739 C CA . ALA A 1 365 ? -6.749 12.142 10.278 1.00 65.69 365 ALA A CA 1
ATOM 2740 C C . ALA A 1 365 ? -6.675 11.838 8.765 1.00 65.69 365 ALA A C 1
ATOM 2742 O O . ALA A 1 365 ? -7.556 12.220 8.006 1.00 65.69 365 ALA A O 1
ATOM 2743 N N . ARG A 1 366 ? -5.627 11.137 8.315 1.00 66.12 366 ARG A N 1
ATOM 2744 C CA . ARG A 1 366 ? -5.373 10.800 6.904 1.00 66.12 366 ARG A CA 1
ATOM 2745 C C . ARG A 1 366 ? -6.173 9.607 6.369 1.00 66.12 366 ARG A C 1
ATOM 2747 O O . ARG A 1 366 ? -5.968 9.228 5.220 1.00 66.12 366 ARG A O 1
ATOM 2754 N N . ILE A 1 367 ? -6.984 8.951 7.196 1.00 79.75 367 ILE A N 1
ATOM 2755 C CA . ILE A 1 367 ? -7.765 7.783 6.774 1.00 79.75 367 ILE A CA 1
ATOM 2756 C C . ILE A 1 367 ? -9.124 8.275 6.281 1.00 79.75 367 ILE A C 1
ATOM 2758 O O . ILE A 1 367 ? -9.935 8.756 7.072 1.00 79.75 367 ILE A O 1
ATOM 2762 N N . ALA A 1 368 ? -9.371 8.151 4.979 1.00 84.06 368 ALA A N 1
ATOM 2763 C CA . ALA A 1 368 ? -10.669 8.462 4.396 1.00 84.06 368 ALA A CA 1
ATOM 2764 C C . ALA A 1 368 ? -11.579 7.245 4.566 1.00 84.06 368 ALA A C 1
ATOM 2766 O O . ALA A 1 368 ? -11.428 6.239 3.871 1.00 84.06 368 ALA A O 1
ATOM 2767 N N . TRP A 1 369 ? -12.506 7.313 5.516 1.00 91.31 369 TRP A N 1
ATOM 2768 C CA . TRP A 1 369 ? -13.440 6.222 5.757 1.00 91.31 369 TRP A CA 1
ATOM 2769 C C . TRP A 1 369 ? -14.674 6.324 4.862 1.00 91.31 369 TRP A C 1
ATOM 2771 O O . TRP A 1 369 ? -15.393 7.319 4.887 1.00 91.31 369 TRP A O 1
ATOM 2781 N N . ARG A 1 370 ? -14.961 5.255 4.120 1.00 91.88 370 ARG A N 1
ATOM 2782 C CA . ARG A 1 370 ? -16.249 5.012 3.470 1.00 91.88 370 ARG A CA 1
ATOM 2783 C C . ARG A 1 370 ? -17.175 4.340 4.470 1.00 91.88 370 ARG A C 1
ATOM 2785 O O . ARG A 1 370 ? -16.975 3.175 4.823 1.00 91.88 370 ARG A O 1
ATOM 2792 N N . LEU A 1 371 ? -18.147 5.105 4.950 1.00 92.69 371 LEU A N 1
ATOM 2793 C CA . LEU A 1 371 ? -19.090 4.680 5.985 1.00 92.69 371 LEU A CA 1
ATOM 2794 C C . LEU A 1 371 ? -20.496 4.450 5.438 1.00 92.69 371 LEU A C 1
ATOM 2796 O O . LEU A 1 371 ? -21.295 3.790 6.098 1.00 92.69 371 LEU A O 1
ATOM 2800 N N . ASP A 1 372 ? -20.802 4.979 4.260 1.00 88.44 372 ASP A N 1
ATOM 2801 C CA . ASP A 1 372 ? -22.116 4.872 3.644 1.00 88.44 372 ASP A CA 1
ATOM 2802 C C . ASP A 1 372 ? -22.064 3.908 2.464 1.00 88.44 372 ASP A C 1
ATOM 2804 O O . ASP A 1 372 ? -21.062 3.807 1.749 1.00 88.44 372 ASP A O 1
ATOM 2808 N N . GLY A 1 373 ? -23.136 3.133 2.322 1.00 67.06 373 GLY A N 1
ATOM 2809 C CA . GLY A 1 373 ? -23.355 2.292 1.159 1.00 67.06 373 GLY A CA 1
ATOM 2810 C C . GLY A 1 373 ? -23.999 3.136 0.082 1.00 67.06 373 GLY A C 1
ATOM 2811 O O . GLY A 1 373 ? -25.206 3.038 -0.103 1.00 67.06 373 GLY A O 1
ATOM 2812 N N . ASP A 1 374 ? -23.218 3.972 -0.599 1.00 48.00 374 ASP A N 1
ATOM 2813 C CA . ASP A 1 374 ? -23.675 4.530 -1.869 1.00 48.00 374 ASP A CA 1
ATOM 2814 C C . ASP A 1 374 ? -23.764 3.368 -2.857 1.00 48.00 374 ASP A C 1
ATOM 2816 O O . ASP A 1 374 ? -22.780 2.938 -3.459 1.00 48.00 374 ASP A O 1
ATOM 2820 N N . ALA A 1 375 ? -24.965 2.805 -2.944 1.00 45.06 375 ALA A N 1
ATOM 2821 C CA . ALA A 1 375 ? -25.340 1.840 -3.958 1.00 45.06 375 ALA A CA 1
ATOM 2822 C C . ALA A 1 375 ? -25.543 2.501 -5.338 1.00 45.06 375 ALA A C 1
ATOM 2824 O O . ALA A 1 375 ? -25.674 1.769 -6.307 1.00 45.06 375 ALA A O 1
ATOM 2825 N N . ASP A 1 376 ? -25.513 3.838 -5.444 1.00 40.75 376 ASP A N 1
ATOM 2826 C CA . ASP A 1 376 ? -25.815 4.584 -6.677 1.00 40.75 376 ASP A CA 1
ATOM 2827 C C . ASP A 1 376 ? -24.942 5.844 -6.844 1.00 40.75 376 ASP A C 1
ATOM 2829 O O . ASP A 1 376 ? -25.392 6.979 -6.690 1.00 40.75 376 ASP A O 1
ATOM 2833 N N . ALA A 1 377 ? -23.675 5.663 -7.205 1.00 35.94 377 ALA A N 1
ATOM 2834 C CA . ALA A 1 377 ? -22.946 6.697 -7.936 1.00 35.94 377 ALA A CA 1
ATOM 2835 C C . ALA A 1 377 ? -21.981 6.021 -8.908 1.00 35.94 377 ALA A C 1
ATOM 2837 O O . ALA A 1 377 ? -20.821 5.753 -8.584 1.00 35.94 377 ALA A O 1
ATOM 2838 N N . ASP A 1 378 ? -22.494 5.717 -10.098 1.00 35.31 378 ASP A N 1
ATOM 2839 C CA . ASP A 1 378 ? -21.660 5.470 -11.266 1.00 35.31 378 ASP A CA 1
ATOM 2840 C C . ASP A 1 378 ? -20.774 6.716 -11.493 1.00 35.31 378 ASP A C 1
ATOM 2842 O O . ASP A 1 378 ? -21.298 7.827 -11.623 1.00 35.31 378 ASP A O 1
ATOM 2846 N N . PRO A 1 379 ? -19.435 6.592 -11.497 1.00 39.09 379 PRO A N 1
ATOM 2847 C CA . PRO A 1 379 ? -18.537 7.720 -11.734 1.00 39.09 379 PRO A CA 1
ATOM 2848 C C . PRO A 1 379 ? -18.633 8.309 -13.155 1.00 39.09 379 PRO A C 1
ATOM 2850 O O . PRO A 1 379 ? -17.940 9.283 -13.434 1.00 39.09 379 PRO A O 1
ATOM 2853 N N . ALA A 1 380 ? -19.466 7.755 -14.045 1.00 36.31 380 ALA A N 1
ATOM 2854 C CA . ALA A 1 380 ? -19.667 8.245 -15.409 1.00 36.31 380 ALA A CA 1
ATOM 2855 C C . ALA A 1 380 ? -20.606 9.468 -15.553 1.00 36.31 380 ALA A C 1
ATOM 2857 O O . ALA A 1 380 ? -20.687 10.022 -16.648 1.00 36.31 380 ALA A O 1
ATOM 2858 N N . GLU A 1 381 ? -21.288 9.922 -14.493 1.00 32.53 381 GLU A N 1
ATOM 2859 C CA . GLU A 1 381 ? -22.236 11.058 -14.558 1.00 32.53 381 GLU A CA 1
ATOM 2860 C C . GLU A 1 381 ? -21.771 12.347 -13.838 1.00 32.53 381 GLU A C 1
ATOM 2862 O O . GLU A 1 381 ? -22.599 13.175 -13.450 1.00 32.53 381 GLU A O 1
ATOM 2867 N N . ARG A 1 382 ? -20.459 12.573 -13.661 1.00 34.06 382 ARG A N 1
ATOM 2868 C CA . ARG A 1 382 ? -19.929 13.867 -13.172 1.00 34.06 382 ARG A CA 1
ATOM 2869 C C . ARG A 1 382 ? -18.896 14.501 -14.084 1.00 34.06 382 ARG A C 1
ATOM 2871 O O . ARG A 1 382 ? -17.970 13.780 -14.514 1.00 34.06 382 ARG A O 1
#

Radius of gyration: 24.83 Å; chains: 1; bounding box: 67×44×72 Å

Sequence (382 aa):
MTPAELLDRRVPDVTGSEGLTSELGAEIDWLAGRFAPWTSGEAPVDPGVRVRALVQAGRAMEARQHLGNVGVGPTTTQGWVAAAWAVSRTGPAEVADRLMQRGPGGGERDGFLFQGDVPLGPRSLSVGLLELARGNHDAAIGLLGEAVSVGDLRGPAWGARARLELGRVLGDGSGLDLDENARAVGRRARLSARTFFEASGYRHLAAVTARLIEPSSPTTGCDVPAIAEPWVGHLVPGPQWTVGFGVAPAVTLPASRGLVFVRELVRRGGEQVSAIELDRLEERLESTAGRPRRGPDREELETMIAEGATAGDLRERIFDERTRSRVSKSVRRTIERIESVHPLLGRHLRDTIGTGNYCGYTGPARIAWRLDGDADADPAER

pLDDT: mean 83.3, std 15.86, range [32.53, 98.06]

Secondary structure (DSSP, 8-state):
--HHHHHHHS-GGG---TTS-HHHHHHHHHHHT--GG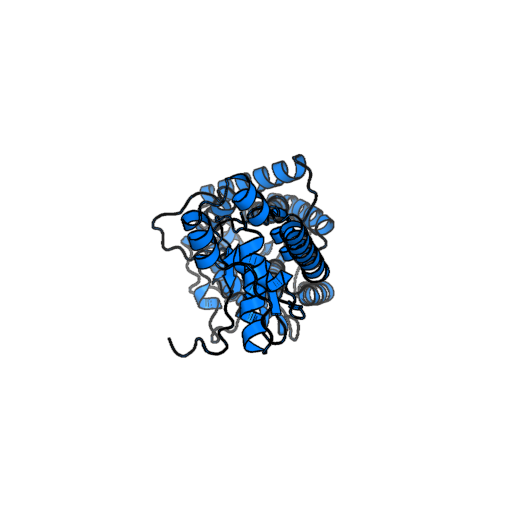GTSTTS---HHHHHHHHHHTT-HHHHHHHHTTTTTS---HHHHHHHHHHHHHH--HHHHHHHHHH--SS-EETTEEEETTEEEEEHHHHHHHHHHHTT-HHHHHHHHHHHHHHHHHH-HHHHHHHHHHHHHHHH--TTS---HHHHHHHHHHHHHHHHHHHHTT-HHHHHHHHHHH-TT----S-----SS--EEEEEE-SSEEEEEETTSPPEEEE--HHHHHHHHHHHTTT-EEEHHHHHHHHHHHHHTTS----PPPHHHHHHHHHTT--HHHHHHHHT-HHHHHHHHHHHHHHHHHHHHH-HHHHHHHHHHEE-SSEEEE---TTEEEE-S------GGG-